Protein AF-0000000072052032 (afdb_homodimer)

Organism: Hevea brasiliensis (NCBI:txid3981)

Nearest PDB structures (foldseek):
  5mmm-assembly1_y  TM=6.872E-01  e=2.229E-07  Spinacia oleracea
  8fmw-assembly1_W  TM=7.802E-01  e=1.773E-05  Borreliella burgdorferi B31
  4gt8-assembly1_A  TM=5.359E-01  e=4.509E-02  Staphylococcus aureus subsp. aureus Mu50
  4bxi-assembly1_A-2  TM=2.962E-01  e=1.258E-02  Staphylococcus aureus subsp. aureus COL
  3gig-assembly1_B  TM=4.560E-01  e=1.521E-01  Bacillus subtilis

pLDDT: mean 81.93, std 18.29, range [22.58, 97.06]

Foldseek 3Di:
DAEAEEEDPDDDDPVRVVLLVVLCCVQPVVLPVVPPQKYKYWYWYDDDQKIKIKIFIDGPRHTQAIFMAMDRDPNVRSNVRSVLSSVLCVVCDNVLSVVSVVQVVDPAWDKDKDKDADPVCPPPDPVVPDPRIDIDIDTAGEDDPVNLVSSCNRHVHQKDWHQDNVPRDIKMWGDDVPDIDIDDCVPDDDPPVVPPPPPVPPPPPPPPPD/DAEAEEEDPDDDDPVRVVLLVVLCCVQPVVLPVVPPQKYKYWYWYDDDQKIKIKIFIDGPPHTQAIFMAMDRDNNVRSNVRSVLSSVLCVVCDNVLSVVSVVQVVDPAWDKDKDKDADPVCPPPPPVVPDPRIDIDIDTAGEDAPVNLVSSCNRHVHQKDWHQDNVPRDIKMWGDDVPDIDIDDCVPDDDPPPVPPPPPPPPPPPPPDPD

Structure (mmCIF, N/CA/C/O backbone):
data_AF-0000000072052032-model_v1
#
loop_
_entity.id
_entity.type
_entity.pdbx_description
1 polymer 'Sigma 54 modulation/S30EA ribosomal protein C-terminal domain-containing protein'
#
loop_
_atom_site.group_PDB
_atom_site.id
_atom_site.type_symbol
_atom_site.label_atom_id
_atom_site.label_alt_id
_atom_site.label_comp_id
_atom_site.label_asym_id
_atom_site.label_entity_id
_atom_site.label_seq_id
_atom_site.pdbx_PDB_ins_code
_atom_site.Cartn_x
_atom_site.Cartn_y
_atom_site.Cartn_z
_atom_site.occupancy
_atom_site.B_iso_or_equiv
_atom_site.auth_seq_id
_atom_site.auth_comp_id
_atom_site.auth_asym_id
_atom_site.auth_atom_id
_atom_site.pdbx_PDB_model_num
ATOM 1 N N . MET A 1 1 ? 10.938 25.547 15.289 1 67.69 1 MET A N 1
ATOM 2 C CA . MET A 1 1 ? 10.406 24.266 14.828 1 67.69 1 MET A CA 1
ATOM 3 C C . MET A 1 1 ? 11.094 23.109 15.531 1 67.69 1 MET A C 1
ATOM 5 O O . MET A 1 1 ? 12.312 23.109 15.703 1 67.69 1 MET A O 1
ATOM 9 N N . ASN A 1 2 ? 10.312 22.297 16.219 1 85.31 2 ASN A N 1
ATOM 10 C CA . ASN A 1 2 ? 10.891 21.172 16.922 1 85.31 2 ASN A CA 1
ATOM 11 C C . ASN A 1 2 ? 10.984 19.922 16.047 1 85.31 2 ASN A C 1
ATOM 13 O O . ASN A 1 2 ? 10.008 19.531 15.406 1 85.31 2 ASN A O 1
ATOM 17 N N . VAL A 1 3 ? 12.258 19.516 15.922 1 91.62 3 VAL A N 1
ATOM 18 C CA . VAL A 1 3 ? 12.516 18.344 15.102 1 91.62 3 VAL A CA 1
ATOM 19 C C . VAL A 1 3 ? 12.914 17.172 16 1 91.62 3 VAL A C 1
ATOM 21 O O . VAL A 1 3 ? 13.898 17.25 16.75 1 91.62 3 VAL A O 1
ATOM 24 N N . ILE A 1 4 ? 12.156 16.172 15.992 1 92.88 4 ILE A N 1
ATOM 25 C CA . ILE A 1 4 ? 12.461 14.961 16.75 1 92.88 4 ILE A CA 1
ATOM 26 C C . ILE A 1 4 ? 13.102 13.922 15.828 1 92.88 4 ILE A C 1
ATOM 28 O O . ILE A 1 4 ? 12.531 13.547 14.805 1 92.88 4 ILE A O 1
ATOM 32 N N . ILE A 1 5 ? 14.289 13.453 16.203 1 95.75 5 ILE A N 1
ATOM 33 C CA . ILE A 1 5 ? 15.023 12.523 15.352 1 95.75 5 ILE A CA 1
ATOM 34 C C . ILE A 1 5 ? 15.148 11.172 16.047 1 95.75 5 ILE A C 1
ATOM 36 O O . ILE A 1 5 ? 15.539 11.102 17.219 1 95.75 5 ILE A O 1
ATOM 40 N N . ALA A 1 6 ? 14.758 10.18 15.352 1 94.81 6 ALA A N 1
ATOM 41 C CA . ALA A 1 6 ? 14.922 8.812 15.836 1 94.81 6 ALA A CA 1
ATOM 42 C C . ALA A 1 6 ? 15.648 7.949 14.805 1 94.81 6 ALA A C 1
ATOM 44 O O . ALA A 1 6 ? 15.453 8.109 13.602 1 94.81 6 ALA A O 1
ATOM 45 N N . CYS A 1 7 ? 16.5 7.039 15.328 1 94.12 7 CYS A N 1
ATOM 46 C CA . CYS A 1 7 ? 17.266 6.156 14.461 1 94.12 7 CYS A CA 1
ATOM 47 C C . CYS A 1 7 ? 17.109 4.699 14.891 1 94.12 7 CYS A C 1
ATOM 49 O O . CYS A 1 7 ? 17.234 4.387 16.078 1 94.12 7 CYS A O 1
ATOM 51 N N . ARG A 1 8 ? 16.828 3.941 13.938 1 91.31 8 ARG A N 1
ATOM 52 C CA . ARG A 1 8 ? 16.688 2.514 14.203 1 91.31 8 ARG A CA 1
ATOM 53 C C . ARG A 1 8 ? 17.812 1.718 13.531 1 91.31 8 ARG A C 1
ATOM 55 O O . ARG A 1 8 ? 18.031 1.856 12.328 1 91.31 8 ARG A O 1
ATOM 62 N N . GLY A 1 9 ? 18.469 0.864 14.266 1 87.62 9 GLY A N 1
ATOM 63 C CA . GLY A 1 9 ? 19.469 -0.03 13.711 1 87.62 9 GLY A CA 1
ATOM 64 C C . GLY A 1 9 ? 20.875 0.562 13.719 1 87.62 9 GLY A C 1
ATOM 65 O O . GLY A 1 9 ? 21.844 -0.149 13.492 1 87.62 9 GLY A O 1
ATOM 66 N N . TYR A 1 10 ? 21.047 1.861 13.836 1 86.94 10 TYR A N 1
ATOM 67 C CA . TYR A 1 10 ? 22.359 2.508 13.93 1 86.94 10 TYR A CA 1
ATOM 68 C C . TYR A 1 10 ? 22.266 3.805 14.727 1 86.94 10 TYR A C 1
ATOM 70 O O . TYR A 1 10 ? 21.172 4.254 15.07 1 86.94 10 TYR A O 1
ATOM 78 N N . LYS A 1 11 ? 23.422 4.312 15.094 1 89.81 11 LYS A N 1
ATOM 79 C CA . LYS A 1 11 ? 23.453 5.578 15.82 1 89.81 11 LYS A CA 1
ATOM 80 C C . LYS A 1 11 ? 23.781 6.742 14.891 1 89.81 11 LYS A C 1
ATOM 82 O O . LYS A 1 11 ? 24.797 6.707 14.195 1 89.81 11 LYS A O 1
ATOM 87 N N . ALA A 1 12 ? 22.938 7.676 14.953 1 90.31 12 ALA A N 1
ATOM 88 C CA . ALA A 1 12 ? 23.188 8.859 14.133 1 90.31 12 ALA A CA 1
ATOM 89 C C . ALA A 1 12 ? 24.266 9.742 14.742 1 90.31 12 ALA A C 1
ATOM 91 O O . ALA A 1 12 ? 24.234 10.023 15.945 1 90.31 12 ALA A O 1
ATOM 92 N N . THR A 1 13 ? 25.172 10.172 13.977 1 92.31 13 THR A N 1
ATOM 93 C CA . THR A 1 13 ? 26.203 11.094 14.43 1 92.31 13 THR A CA 1
ATOM 94 C C . THR A 1 13 ? 25.641 12.508 14.562 1 92.31 13 THR A C 1
ATOM 96 O O . THR A 1 13 ? 24.547 12.797 14.094 1 92.31 13 THR A O 1
ATOM 99 N N . ALA A 1 14 ? 26.484 13.289 15.227 1 94.25 14 ALA A N 1
ATOM 100 C CA . ALA A 1 14 ? 26.094 14.688 15.375 1 94.25 14 ALA A CA 1
ATOM 101 C C . ALA A 1 14 ? 25.953 15.367 14.016 1 94.25 14 ALA A C 1
ATOM 103 O O . ALA A 1 14 ? 25.094 16.219 13.828 1 94.25 14 ALA A O 1
ATOM 104 N N . SER A 1 15 ? 26.828 14.945 13.172 1 94.69 15 SER A N 1
ATOM 105 C CA . SER A 1 15 ? 26.812 15.516 11.828 1 94.69 15 SER A CA 1
ATOM 106 C C . SER A 1 15 ? 25.516 15.164 11.094 1 94.69 15 SER A C 1
ATOM 108 O O . SER A 1 15 ? 24.922 16.016 10.438 1 94.69 15 SER A O 1
ATOM 110 N N . ILE A 1 16 ? 25.094 13.977 11.242 1 94.56 16 ILE A N 1
ATOM 111 C CA . ILE A 1 16 ? 23.875 13.516 10.594 1 94.56 16 ILE A CA 1
ATOM 112 C C . ILE A 1 16 ? 22.672 14.242 11.18 1 94.56 16 ILE A C 1
ATOM 114 O O . ILE A 1 16 ? 21.797 14.695 10.438 1 94.56 16 ILE A O 1
ATOM 118 N N . LYS A 1 17 ? 22.656 14.398 12.461 1 95.19 17 LYS A N 1
ATOM 119 C CA . LYS A 1 17 ? 21.547 15.07 13.133 1 95.19 17 LYS A CA 1
ATOM 120 C C . LYS A 1 17 ? 21.438 16.531 12.695 1 95.19 17 LYS A C 1
ATOM 122 O O . LYS A 1 17 ? 20.344 17.016 12.414 1 95.19 17 LYS A O 1
ATOM 127 N N . SER A 1 18 ? 22.562 17.109 12.609 1 96.06 18 SER A N 1
ATOM 128 C CA . SER A 1 18 ? 22.594 18.5 12.172 1 96.06 18 SER A CA 1
ATOM 129 C C . SER A 1 18 ? 22.109 18.625 10.727 1 96.06 18 SER A C 1
ATOM 131 O O . SER A 1 18 ? 21.391 19.562 10.398 1 96.06 18 SER A O 1
ATOM 133 N N . TYR A 1 19 ? 22.547 17.688 10.023 1 96.62 19 TYR A N 1
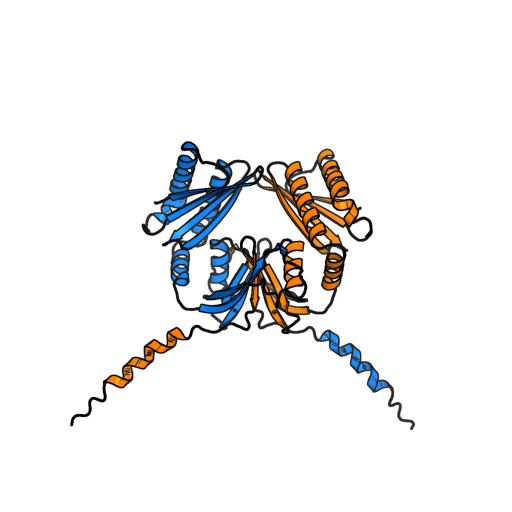ATOM 134 C CA . TYR A 1 19 ? 22.141 17.703 8.625 1 96.62 19 TYR A CA 1
ATOM 135 C C . TYR A 1 19 ? 20.625 17.578 8.5 1 96.62 19 TYR A C 1
ATOM 137 O O . TYR A 1 19 ? 20 18.312 7.738 1 96.62 19 TYR A O 1
ATOM 145 N N . VAL A 1 20 ? 20.047 16.672 9.195 1 96.25 20 VAL A N 1
ATOM 146 C CA . VAL A 1 20 ? 18.609 16.422 9.172 1 96.25 20 VAL A CA 1
ATOM 147 C C . VAL A 1 20 ? 17.859 17.672 9.617 1 96.25 20 VAL A C 1
ATOM 149 O O . VAL A 1 20 ? 16.906 18.109 8.961 1 96.25 20 VAL A O 1
ATOM 152 N N . GLU A 1 21 ? 18.297 18.25 10.648 1 94.81 21 GLU A N 1
ATOM 153 C CA . GLU A 1 21 ? 17.656 19.453 11.172 1 94.81 21 GLU A CA 1
ATOM 154 C C . GLU A 1 21 ? 17.688 20.578 10.148 1 94.81 21 GLU A C 1
ATOM 156 O O . GLU A 1 21 ? 16.688 21.25 9.922 1 94.81 21 GLU A O 1
ATOM 161 N N . ASN A 1 22 ? 18.828 20.719 9.547 1 95.12 22 ASN A N 1
ATOM 162 C CA . ASN A 1 22 ? 18.984 21.781 8.555 1 95.12 22 ASN A CA 1
ATOM 163 C C . ASN A 1 22 ? 18.094 21.547 7.336 1 95.12 22 ASN A C 1
ATOM 165 O O . ASN A 1 22 ? 17.516 22.484 6.793 1 95.12 22 ASN A O 1
ATOM 169 N N . SER A 1 23 ? 18.047 20.328 6.941 1 95.38 23 SER A N 1
ATOM 170 C CA . SER A 1 23 ? 17.203 19.984 5.793 1 95.38 23 SER A CA 1
ATOM 171 C C . SER A 1 23 ? 15.734 20.266 6.07 1 95.38 23 SER A C 1
ATOM 173 O O . SER A 1 23 ? 15.047 20.844 5.23 1 95.38 23 SER A O 1
ATOM 175 N N . ILE A 1 24 ? 15.328 19.922 7.219 1 93.62 24 ILE A N 1
ATOM 176 C CA . ILE A 1 24 ? 13.938 20.125 7.613 1 93.62 24 ILE A CA 1
ATOM 177 C C . ILE A 1 24 ? 13.625 21.609 7.684 1 93.62 24 ILE A C 1
ATOM 179 O O . ILE A 1 24 ? 12.633 22.078 7.109 1 93.62 24 ILE A O 1
ATOM 183 N N . VAL A 1 25 ? 14.461 22.375 8.297 1 90.62 25 VAL A N 1
ATOM 184 C CA . VAL A 1 25 ? 14.234 23.812 8.508 1 90.62 25 VAL A CA 1
ATOM 185 C C . VAL A 1 25 ? 14.25 24.531 7.164 1 90.62 25 VAL A C 1
ATOM 187 O O . VAL A 1 25 ? 13.391 25.375 6.898 1 90.62 25 VAL A O 1
ATOM 190 N N . SER A 1 26 ? 15.117 24.141 6.324 1 92.81 26 SER A N 1
ATOM 191 C CA . SER A 1 26 ? 15.305 24.828 5.055 1 92.81 26 SER A CA 1
ATOM 192 C C . SER A 1 26 ? 14.141 24.562 4.105 1 92.81 26 SER A C 1
ATOM 194 O O . SER A 1 26 ? 13.727 25.453 3.359 1 92.81 26 SER A O 1
ATOM 196 N N . HIS A 1 27 ? 13.586 23.391 4.234 1 91.88 27 HIS A N 1
ATOM 197 C CA . HIS A 1 27 ? 12.625 23.031 3.203 1 91.88 27 HIS A CA 1
ATOM 198 C C . HIS A 1 27 ? 11.203 23.047 3.752 1 91.88 27 HIS A C 1
ATOM 200 O O . HIS A 1 27 ? 10.242 23.266 3.006 1 91.88 27 HIS A O 1
ATOM 206 N N . LEU A 1 28 ? 11.055 22.812 5.027 1 90.38 28 LEU A N 1
ATOM 207 C CA . LEU A 1 28 ? 9.711 22.641 5.57 1 90.38 28 LEU A CA 1
ATOM 208 C C . LEU A 1 28 ? 9.391 23.734 6.578 1 90.38 28 LEU A C 1
ATOM 210 O O . LEU A 1 28 ? 8.25 23.859 7.02 1 90.38 28 LEU A O 1
ATOM 214 N N . GLY A 1 29 ? 10.344 24.516 6.945 1 85.12 29 GLY A N 1
ATOM 215 C CA . GLY A 1 29 ? 10.188 25.531 7.973 1 85.12 29 GLY A CA 1
ATOM 216 C C . GLY A 1 29 ? 9.016 26.469 7.715 1 85.12 29 GLY A C 1
ATOM 217 O O . GLY A 1 29 ? 8.266 26.797 8.633 1 85.12 29 GLY A O 1
ATOM 218 N N . LYS A 1 30 ? 8.828 26.828 6.547 1 82.94 30 LYS A N 1
ATOM 219 C CA . LYS A 1 30 ? 7.801 27.812 6.191 1 82.94 30 LYS A CA 1
ATOM 220 C C . LYS A 1 30 ? 6.402 27.25 6.438 1 82.94 30 LYS A C 1
ATOM 222 O O . LYS A 1 30 ? 5.469 28.016 6.707 1 82.94 30 LYS A O 1
ATOM 227 N N . TYR A 1 31 ? 6.285 25.969 6.34 1 80.38 31 TYR A N 1
ATOM 228 C CA . TYR A 1 31 ? 4.98 25.328 6.523 1 80.38 31 TYR A CA 1
ATOM 229 C C . TYR A 1 31 ? 4.695 25.094 8 1 80.38 31 TYR A C 1
ATOM 231 O O . TYR A 1 31 ? 3.541 24.906 8.398 1 80.38 31 TYR A O 1
ATOM 239 N N . LEU A 1 32 ? 5.633 25.156 8.781 1 76.44 32 LEU A N 1
ATOM 240 C CA . LEU A 1 32 ? 5.516 24.781 10.18 1 76.44 32 LEU A CA 1
ATOM 241 C C . LEU A 1 32 ? 5.641 26.016 11.086 1 76.44 32 LEU A C 1
ATOM 243 O O . LEU A 1 32 ? 5.414 25.922 12.297 1 76.44 32 LEU A O 1
ATOM 247 N N . GLN A 1 33 ? 6.004 27.109 10.648 1 73.19 33 GLN A N 1
ATOM 248 C CA . GLN A 1 33 ? 6.332 28.312 11.422 1 73.19 33 GLN A CA 1
ATOM 249 C C . GLN A 1 33 ? 5.125 28.797 12.219 1 73.19 33 GLN A C 1
ATOM 251 O O . GLN A 1 33 ? 5.27 29.281 13.344 1 73.19 33 GLN A O 1
ATOM 256 N N . ASP A 1 34 ? 4 28.641 11.758 1 70.19 34 ASP A N 1
ATOM 257 C CA . ASP A 1 34 ? 2.84 29.281 12.367 1 70.19 34 ASP A CA 1
ATOM 258 C C . ASP A 1 34 ? 2.158 28.359 13.375 1 70.19 34 ASP A C 1
ATOM 260 O O . ASP A 1 34 ? 1.111 28.703 13.93 1 70.19 34 ASP A O 1
ATOM 264 N N . SER A 1 35 ? 2.82 27.25 13.695 1 72.81 35 SER A N 1
ATOM 265 C CA . SER A 1 35 ? 2.127 26.312 14.57 1 72.81 35 SER A CA 1
ATOM 266 C C . SER A 1 35 ? 3.092 25.656 15.555 1 72.81 35 SER A C 1
ATOM 268 O O . SER A 1 35 ? 3.619 24.578 15.289 1 72.81 35 SER A O 1
ATOM 270 N N . PRO A 1 36 ? 3.236 26.344 16.734 1 73.38 36 PRO A N 1
ATOM 271 C CA . PRO A 1 36 ? 4.188 25.812 17.703 1 73.38 36 PRO A CA 1
ATOM 272 C C . PRO A 1 36 ? 3.824 24.406 18.172 1 73.38 36 PRO A C 1
ATOM 274 O O . PRO A 1 36 ? 4.68 23.688 18.703 1 73.38 36 PRO A O 1
ATOM 277 N N . GLU A 1 37 ? 2.633 24.062 17.984 1 80.06 37 GLU A N 1
ATOM 278 C CA . GLU A 1 37 ? 2.172 22.766 18.453 1 80.06 37 GLU A CA 1
ATOM 279 C C . GLU A 1 37 ? 2.547 21.656 17.484 1 80.06 37 GLU A C 1
ATOM 281 O O . GLU A 1 37 ? 2.482 20.469 17.812 1 80.06 37 GLU A O 1
ATOM 286 N N . ILE A 1 38 ? 3.031 22.078 16.359 1 83.62 38 ILE A N 1
ATOM 287 C CA . ILE A 1 38 ? 3.34 21.094 15.32 1 83.62 38 ILE A CA 1
ATOM 288 C C . ILE A 1 38 ? 4.828 20.75 15.359 1 83.62 38 ILE A C 1
ATOM 290 O O . ILE A 1 38 ? 5.672 21.641 15.508 1 83.62 38 ILE A O 1
ATOM 294 N N . ASN A 1 39 ? 5.105 19.469 15.328 1 88.94 39 ASN A N 1
ATOM 295 C CA . ASN A 1 39 ? 6.473 18.953 15.32 1 88.94 39 ASN A CA 1
ATOM 296 C C . ASN A 1 39 ? 6.77 18.156 14.055 1 88.94 39 ASN A C 1
ATOM 298 O O . ASN A 1 39 ? 5.852 17.641 13.422 1 88.94 39 ASN A O 1
ATOM 302 N N . ALA A 1 40 ? 8.008 18.234 13.719 1 92.5 40 ALA A N 1
ATOM 303 C CA . ALA A 1 40 ? 8.484 17.328 12.664 1 92.5 40 ALA A CA 1
ATOM 304 C C . ALA A 1 40 ? 9.242 16.141 13.25 1 92.5 40 ALA A C 1
ATOM 306 O O . ALA A 1 40 ? 10.078 16.312 14.141 1 92.5 40 ALA A O 1
ATOM 307 N N . ARG A 1 41 ? 8.875 15.008 12.82 1 94.62 41 ARG A N 1
ATOM 308 C CA . ARG A 1 41 ? 9.555 13.797 13.273 1 94.62 41 ARG A CA 1
ATOM 309 C C . ARG A 1 41 ? 10.242 13.086 12.109 1 94.62 41 ARG A C 1
ATOM 311 O O . ARG A 1 41 ? 9.648 12.891 11.055 1 94.62 41 ARG A O 1
ATOM 318 N N . VAL A 1 42 ? 11.508 12.75 12.375 1 96.69 42 VAL A N 1
ATOM 319 C CA . VAL A 1 42 ? 12.281 12.031 11.359 1 96.69 42 VAL A CA 1
ATOM 320 C C . VAL A 1 42 ? 12.781 10.711 11.93 1 96.69 42 VAL A C 1
ATOM 322 O O . VAL A 1 42 ? 13.508 10.695 12.93 1 96.69 42 VAL A O 1
ATOM 325 N N . VAL A 1 43 ? 12.367 9.648 11.305 1 96.5 43 VAL A N 1
ATOM 326 C CA . VAL A 1 43 ? 12.836 8.32 11.688 1 96.5 43 VAL A CA 1
ATOM 327 C C . VAL A 1 43 ? 13.727 7.75 10.586 1 96.5 43 VAL A C 1
ATOM 329 O O . VAL A 1 43 ? 13.305 7.633 9.438 1 96.5 43 VAL A O 1
ATOM 332 N N . MET A 1 44 ? 14.891 7.441 10.969 1 97.06 44 MET A N 1
ATOM 333 C CA . MET A 1 44 ? 15.844 6.855 10.031 1 97.06 44 MET A CA 1
ATOM 334 C C . MET A 1 44 ? 16.125 5.398 10.375 1 97.06 44 MET A C 1
ATOM 336 O O . MET A 1 44 ? 16.188 5.035 11.547 1 97.06 44 MET A O 1
ATOM 340 N N . ALA A 1 45 ? 16.234 4.633 9.312 1 94.94 45 ALA A N 1
ATOM 341 C CA . ALA A 1 45 ? 16.516 3.213 9.508 1 94.94 45 ALA A CA 1
ATOM 342 C C . ALA A 1 45 ? 17.453 2.688 8.422 1 94.94 45 ALA A C 1
ATOM 344 O O . ALA A 1 45 ? 17.547 3.268 7.34 1 94.94 45 ALA A O 1
ATOM 345 N N . LYS A 1 46 ? 18.141 1.645 8.852 1 89.12 46 LYS A N 1
ATOM 346 C CA . LYS A 1 46 ? 19 0.939 7.902 1 89.12 46 LYS A CA 1
ATOM 347 C C . LYS A 1 46 ? 18.484 -0.474 7.641 1 89.12 46 LYS A C 1
ATOM 349 O O . LYS A 1 46 ? 18.156 -1.199 8.578 1 89.12 46 LYS A O 1
ATOM 354 N N . ASP A 1 47 ? 18.234 -0.715 6.348 1 80.19 47 ASP A N 1
ATOM 355 C CA . ASP A 1 47 ? 17.875 -2.061 5.922 1 80.19 47 ASP A CA 1
ATOM 356 C C . ASP A 1 47 ? 18.891 -2.617 4.922 1 80.19 47 ASP A C 1
ATOM 358 O O . ASP A 1 47 ? 18.844 -2.279 3.738 1 80.19 47 ASP A O 1
ATOM 362 N N . ALA A 1 48 ? 19.641 -3.592 5.418 1 79.06 48 ALA A N 1
ATOM 363 C CA . ALA A 1 48 ? 20.703 -4.176 4.605 1 79.06 48 ALA A CA 1
ATOM 364 C C . ALA A 1 48 ? 21.609 -3.094 4.039 1 79.06 48 ALA A C 1
ATOM 366 O O . ALA A 1 48 ? 22.391 -2.479 4.777 1 79.06 48 ALA A O 1
ATOM 367 N N . HIS A 1 49 ? 21.406 -2.766 2.787 1 80.25 49 HIS A N 1
ATOM 368 C CA . HIS A 1 49 ? 22.312 -1.826 2.148 1 80.25 49 HIS A CA 1
ATOM 369 C C . HIS A 1 49 ? 21.609 -0.516 1.812 1 80.25 49 HIS A C 1
ATOM 371 O O . HIS A 1 49 ? 22.156 0.326 1.101 1 80.25 49 HIS A O 1
ATOM 377 N N . MET A 1 50 ? 20.516 -0.386 2.412 1 86.56 50 MET A N 1
ATOM 378 C CA . MET A 1 50 ? 19.734 0.811 2.105 1 86.56 50 MET A CA 1
ATOM 379 C C . MET A 1 50 ? 19.375 1.568 3.379 1 86.56 50 MET A C 1
ATOM 381 O O . MET A 1 50 ? 19.297 0.974 4.453 1 86.56 50 MET A O 1
ATOM 385 N N . PHE A 1 51 ? 19.266 2.855 3.178 1 91.44 51 PHE A N 1
ATOM 386 C CA . PHE A 1 51 ? 18.781 3.703 4.262 1 91.44 51 PHE A CA 1
ATOM 387 C C . PHE A 1 51 ? 17.375 4.215 3.969 1 91.44 51 PHE A C 1
ATOM 389 O O . PHE A 1 51 ? 17.062 4.551 2.826 1 91.44 51 PHE A O 1
ATOM 396 N N . THR A 1 52 ? 16.609 4.223 5.008 1 93.69 52 THR A N 1
ATOM 397 C CA . THR A 1 52 ? 15.258 4.758 4.871 1 93.69 52 THR A CA 1
ATOM 398 C C . THR A 1 52 ? 15.047 5.941 5.812 1 93.69 52 THR A C 1
ATOM 400 O O . THR A 1 52 ? 15.469 5.902 6.969 1 93.69 52 THR A O 1
ATOM 403 N N . ALA A 1 53 ? 14.414 6.953 5.254 1 96.5 53 ALA A N 1
ATOM 404 C CA . ALA A 1 53 ? 14.023 8.109 6.062 1 96.5 53 ALA A CA 1
ATOM 405 C C . ALA A 1 53 ? 12.516 8.336 6 1 96.5 53 ALA A C 1
ATOM 407 O O . ALA A 1 53 ? 11.938 8.406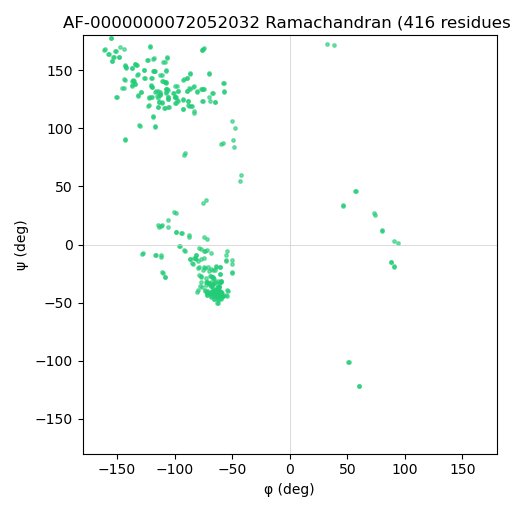 4.914 1 96.5 53 ALA A O 1
ATOM 408 N N . CYS A 1 54 ? 11.914 8.414 7.141 1 96.81 54 CYS A N 1
ATOM 409 C CA . CYS A 1 54 ? 10.492 8.719 7.262 1 96.81 54 CYS A CA 1
ATOM 410 C C . CYS A 1 54 ? 10.281 10.062 7.957 1 96.81 54 CYS A C 1
ATOM 412 O O . CYS A 1 54 ? 10.672 10.227 9.117 1 96.81 54 CYS A O 1
ATOM 414 N N . VAL A 1 55 ? 9.672 10.961 7.238 1 96.88 55 VAL A N 1
ATOM 415 C CA . VAL A 1 55 ? 9.375 12.281 7.773 1 96.88 55 VAL A CA 1
ATOM 416 C C . VAL A 1 55 ? 7.875 12.406 8.047 1 96.88 55 VAL A C 1
ATOM 418 O O . VAL A 1 55 ? 7.055 12.078 7.191 1 96.88 55 VAL A O 1
ATOM 421 N N . SER A 1 56 ? 7.578 12.859 9.25 1 95.56 56 SER A N 1
ATOM 422 C CA . SER A 1 56 ? 6.176 13.031 9.617 1 95.56 56 SER A CA 1
ATOM 423 C C . SER A 1 56 ? 5.953 14.367 10.32 1 95.56 56 SER A C 1
ATOM 425 O O . SER A 1 56 ? 6.82 14.844 11.062 1 95.56 56 SER A O 1
ATOM 427 N N . ILE A 1 57 ? 4.891 14.938 10 1 92.06 57 ILE A N 1
ATOM 428 C CA . ILE A 1 57 ? 4.434 16.109 10.734 1 92.06 57 ILE A CA 1
ATOM 429 C C . ILE A 1 57 ? 3.365 15.703 11.75 1 92.06 57 ILE A C 1
ATOM 431 O O . ILE A 1 57 ? 2.379 15.055 11.391 1 92.06 57 ILE A O 1
ATOM 435 N N . CYS A 1 58 ? 3.604 16.094 12.969 1 89.19 58 CYS A N 1
ATOM 436 C CA . CYS A 1 58 ? 2.756 15.586 14.039 1 89.19 58 CYS A CA 1
ATOM 437 C C . CYS A 1 58 ? 2.287 16.719 14.945 1 89.19 58 CYS A C 1
ATOM 439 O O . CYS A 1 58 ? 2.994 17.719 15.117 1 89.19 58 CYS A O 1
ATOM 441 N N . GLU A 1 59 ? 1.01 16.469 15.414 1 83.19 59 GLU A N 1
ATOM 442 C CA . GLU A 1 59 ? 0.477 17.25 16.531 1 83.19 59 GLU A CA 1
ATOM 443 C C . GLU A 1 59 ? 0.132 16.344 17.719 1 83.19 59 GLU A C 1
ATOM 445 O O . GLU A 1 59 ? -0.618 15.375 17.562 1 83.19 59 GLU A O 1
ATOM 450 N N . ASP A 1 60 ? 0.586 16.562 18.953 1 77.5 60 ASP A N 1
ATOM 451 C CA . ASP A 1 60 ? 0.35 15.758 20.156 1 77.5 60 ASP A CA 1
ATOM 452 C C . ASP A 1 60 ? 0.559 14.273 19.859 1 77.5 60 ASP A C 1
ATOM 454 O O . ASP A 1 60 ? -0.28 13.445 20.219 1 77.5 60 ASP A O 1
ATOM 458 N N . HIS A 1 61 ? 1.368 13.852 19.062 1 77.19 61 HIS A N 1
ATOM 459 C CA . HIS A 1 61 ? 1.767 12.477 18.766 1 77.19 61 HIS A CA 1
ATOM 460 C C . HIS A 1 61 ? 0.955 11.914 17.594 1 77.19 61 HIS A C 1
ATOM 462 O O . HIS A 1 61 ? 1.1 10.742 17.25 1 77.19 61 HIS A O 1
ATOM 468 N N . HIS A 1 62 ? 0.119 12.75 17.094 1 82.62 62 HIS A N 1
ATOM 469 C CA . HIS A 1 62 ? -0.675 12.312 15.953 1 82.62 62 HIS A CA 1
ATOM 470 C C . HIS A 1 62 ? -0.073 12.812 14.641 1 82.62 62 HIS A C 1
ATOM 472 O O . HIS A 1 62 ? 0.012 14.023 14.414 1 82.62 62 HIS A O 1
ATOM 478 N N . GLU A 1 63 ? 0.228 11.844 13.812 1 88.38 63 GLU A N 1
ATOM 479 C CA . GLU A 1 63 ? 0.79 12.195 12.516 1 88.38 63 GLU A CA 1
ATOM 480 C C . GLU A 1 63 ? -0.31 12.461 11.492 1 88.38 63 GLU A C 1
ATOM 482 O O . GLU A 1 63 ? -1.29 11.711 11.414 1 88.38 63 GLU A O 1
ATOM 487 N N . PHE A 1 64 ? -0.133 13.586 10.727 1 88.12 64 PHE A N 1
ATOM 488 C CA . PHE A 1 64 ? -1.178 13.844 9.742 1 88.12 64 PHE A CA 1
ATOM 489 C C . PHE A 1 64 ? -0.577 14.062 8.359 1 88.12 64 PHE A C 1
ATOM 491 O O . PHE A 1 64 ? -1.304 14.156 7.367 1 88.12 64 PHE A O 1
ATOM 498 N N . VAL A 1 65 ? 0.692 14.148 8.273 1 92.69 65 VAL A N 1
ATOM 499 C CA . VAL A 1 65 ? 1.406 14.07 7.004 1 92.69 65 VAL A CA 1
ATOM 500 C C . VAL A 1 65 ? 2.639 13.188 7.156 1 92.69 65 VAL A C 1
ATOM 502 O O . VAL A 1 65 ? 3.357 13.273 8.156 1 92.69 65 VAL A O 1
ATOM 505 N N . LYS A 1 66 ? 2.828 12.367 6.156 1 95.25 66 LYS A N 1
ATOM 506 C CA . LYS A 1 66 ? 3.949 11.438 6.23 1 95.25 66 LYS A CA 1
ATOM 507 C C . LYS A 1 66 ? 4.578 11.227 4.855 1 95.25 66 LYS A C 1
ATOM 509 O O . LYS A 1 66 ? 3.877 11.195 3.844 1 95.25 66 LYS A O 1
ATOM 514 N N . ALA A 1 67 ? 5.855 11.109 4.809 1 96.38 67 ALA A N 1
ATOM 515 C CA . ALA A 1 67 ? 6.617 10.805 3.6 1 96.38 67 ALA A CA 1
ATOM 516 C C . ALA A 1 67 ? 7.832 9.938 3.92 1 96.38 67 ALA A C 1
ATOM 518 O O . ALA A 1 67 ? 8.578 10.227 4.863 1 96.38 67 ALA A O 1
ATOM 519 N N . SER A 1 68 ? 8.023 8.938 3.115 1 95.25 68 SER A N 1
ATOM 520 C CA . SER A 1 68 ? 9.148 8.031 3.326 1 95.25 68 SER A CA 1
ATOM 521 C C . SER A 1 68 ? 9.875 7.738 2.02 1 95.25 68 SER A C 1
ATOM 523 O O . SER A 1 68 ? 9.242 7.551 0.978 1 95.25 68 SER A O 1
ATOM 525 N N . LYS A 1 69 ? 11.188 7.73 2.115 1 92.44 69 LYS A N 1
ATOM 526 C CA . LYS A 1 69 ? 12.016 7.391 0.964 1 92.44 69 LYS A CA 1
ATOM 527 C C . LYS A 1 69 ? 13.234 6.574 1.387 1 92.44 69 LYS A C 1
ATOM 529 O O . LYS A 1 69 ? 13.688 6.672 2.529 1 92.44 69 LYS A O 1
ATOM 534 N N . SER A 1 70 ? 13.695 5.781 0.478 1 90.44 70 SER A N 1
ATOM 535 C CA . SER A 1 70 ? 14.914 5.012 0.691 1 90.44 70 SER A CA 1
ATOM 536 C C . SER A 1 70 ? 15.992 5.391 -0.317 1 90.44 70 SER A C 1
ATOM 538 O O . SER A 1 70 ? 15.68 5.785 -1.444 1 90.44 70 SER A O 1
ATOM 540 N N . ALA A 1 71 ? 17.25 5.266 0.174 1 90.69 71 ALA A N 1
ATOM 541 C CA . ALA A 1 71 ? 18.391 5.562 -0.678 1 90.69 71 ALA A CA 1
ATOM 542 C C . ALA A 1 71 ? 19.641 4.82 -0.201 1 90.69 71 ALA A C 1
ATOM 544 O O . ALA A 1 71 ? 19.594 4.074 0.78 1 90.69 71 ALA A O 1
ATOM 545 N N . ASP A 1 72 ? 20.688 5.035 -0.993 1 88.31 72 ASP A N 1
ATOM 546 C CA . ASP A 1 72 ? 21.922 4.328 -0.69 1 88.31 72 ASP A CA 1
ATOM 547 C C . ASP A 1 72 ? 22.719 5.051 0.398 1 88.31 72 ASP A C 1
ATOM 549 O O . ASP A 1 72 ? 23.656 4.484 0.968 1 88.31 72 ASP A O 1
ATOM 553 N N . THR A 1 73 ? 22.312 6.277 0.704 1 90.44 73 THR A N 1
ATOM 554 C CA . THR A 1 73 ? 22.922 7.008 1.816 1 90.44 73 THR A CA 1
ATOM 555 C C . THR A 1 73 ? 21.844 7.668 2.672 1 90.44 73 THR A C 1
ATOM 557 O O . THR A 1 73 ? 20.75 7.965 2.182 1 90.44 73 THR A O 1
ATOM 560 N N . VAL A 1 74 ? 22.203 7.875 3.855 1 92.69 74 VAL A N 1
ATOM 561 C CA . VAL A 1 74 ? 21.266 8.492 4.777 1 92.69 74 VAL A CA 1
ATOM 562 C C . VAL A 1 74 ? 20.953 9.914 4.324 1 92.69 74 VAL A C 1
ATOM 564 O O . VAL A 1 74 ? 19.797 10.352 4.402 1 92.69 74 VAL A O 1
ATOM 567 N N . TYR A 1 75 ? 21.891 10.594 3.732 1 94.25 75 TYR A N 1
ATOM 568 C CA . TYR A 1 75 ? 21.719 11.969 3.289 1 94.25 75 TYR A CA 1
ATOM 569 C C . TYR A 1 75 ? 20.734 12.055 2.131 1 94.25 75 TYR A C 1
ATOM 571 O O . TYR A 1 75 ? 19.828 12.898 2.133 1 94.25 75 TYR A O 1
ATOM 579 N N . ARG A 1 76 ? 20.922 11.148 1.341 1 93.31 76 ARG A N 1
ATOM 580 C CA . ARG A 1 76 ? 20.047 11.125 0.181 1 93.31 76 ARG A CA 1
ATOM 581 C C . ARG A 1 76 ? 18.625 10.711 0.578 1 93.31 76 ARG A C 1
ATOM 583 O O . ARG A 1 76 ? 17.656 11.266 0.067 1 93.31 76 ARG A O 1
ATOM 590 N N . ALA A 1 77 ? 18.531 9.766 1.442 1 94.56 77 ALA A N 1
ATOM 591 C CA . ALA A 1 77 ? 17.219 9.32 1.916 1 94.56 77 ALA A CA 1
ATOM 592 C C . ALA A 1 77 ? 16.453 10.477 2.57 1 94.56 77 ALA A C 1
ATOM 594 O O . ALA A 1 77 ? 15.266 10.672 2.305 1 94.56 77 ALA A O 1
ATOM 595 N N . VAL A 1 78 ? 17.172 11.219 3.32 1 96.12 78 VAL A N 1
ATOM 596 C CA . VAL A 1 78 ? 16.562 12.344 4.023 1 96.12 78 VAL A CA 1
ATOM 597 C C . VAL A 1 78 ? 16.141 13.414 3.02 1 96.12 78 VAL A C 1
ATOM 599 O O . VAL A 1 78 ? 15 13.891 3.057 1 96.12 78 VAL A O 1
ATOM 602 N N . ASP A 1 79 ? 16.984 13.703 2.104 1 95.5 79 ASP A N 1
ATOM 603 C CA . ASP A 1 79 ? 16.688 14.734 1.113 1 95.5 79 ASP A CA 1
ATOM 604 C C . ASP A 1 79 ? 15.469 14.344 0.271 1 95.5 79 ASP A C 1
ATOM 606 O O . ASP A 1 79 ? 14.602 15.18 0.012 1 95.5 79 ASP A O 1
ATOM 610 N N . ASP A 1 80 ? 15.492 13.156 -0.09 1 94.62 80 ASP A N 1
ATOM 611 C CA . ASP A 1 80 ? 14.383 12.672 -0.913 1 94.62 80 ASP A CA 1
ATOM 612 C C . ASP A 1 80 ? 13.07 12.703 -0.138 1 94.62 80 ASP A C 1
ATOM 614 O O . ASP A 1 80 ? 12.031 13.086 -0.683 1 94.62 80 ASP A O 1
ATOM 618 N N . ALA A 1 81 ? 13.102 12.273 1.063 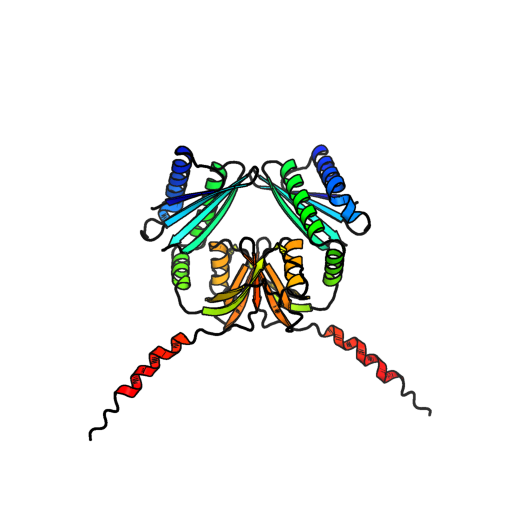1 96.44 81 ALA A N 1
ATOM 619 C CA . ALA A 1 81 ? 11.906 12.273 1.899 1 96.44 81 ALA A CA 1
ATOM 620 C C . ALA A 1 81 ? 11.406 13.688 2.158 1 96.44 81 ALA A C 1
ATOM 622 O O . ALA A 1 81 ? 10.211 13.961 2.084 1 96.44 81 ALA A O 1
ATOM 623 N N . VAL A 1 82 ? 12.336 14.555 2.414 1 96.25 82 VAL A N 1
ATOM 624 C CA . VAL A 1 82 ? 12 15.945 2.689 1 96.25 82 VAL A CA 1
ATOM 625 C C . VAL A 1 82 ? 11.422 16.594 1.438 1 96.25 82 VAL A C 1
ATOM 627 O O . VAL A 1 82 ? 10.438 17.328 1.517 1 96.25 82 VAL A O 1
ATOM 630 N N . ALA A 1 83 ? 11.977 16.297 0.335 1 95.19 83 ALA A N 1
ATOM 631 C CA . ALA A 1 83 ? 11.461 16.812 -0.927 1 95.19 83 ALA A CA 1
ATOM 632 C C . ALA A 1 83 ? 10.039 16.328 -1.185 1 95.19 83 ALA A C 1
ATOM 634 O O . ALA A 1 83 ? 9.18 17.094 -1.634 1 95.19 83 ALA A O 1
ATOM 635 N N . HIS A 1 84 ? 9.844 15.109 -0.917 1 94.5 84 HIS A N 1
ATOM 636 C CA . HIS A 1 84 ? 8.516 14.539 -1.084 1 94.5 84 HIS A CA 1
ATOM 637 C C . HIS A 1 84 ? 7.508 15.195 -0.143 1 94.5 84 HIS A C 1
ATOM 639 O O . HIS A 1 84 ? 6.395 15.523 -0.554 1 94.5 84 HIS A O 1
ATOM 645 N N . MET A 1 85 ? 7.883 15.375 1.028 1 95.38 85 MET A N 1
ATOM 646 C CA . MET A 1 85 ? 7.051 16.047 2.018 1 95.38 85 MET A CA 1
ATOM 647 C C . MET A 1 85 ? 6.699 17.469 1.557 1 95.38 85 MET A C 1
ATOM 649 O O . MET A 1 85 ? 5.543 17.875 1.635 1 95.38 85 MET A O 1
ATOM 653 N N . ALA A 1 86 ? 7.672 18.125 1.061 1 93.38 86 ALA A N 1
ATOM 654 C CA . ALA A 1 86 ? 7.457 19.484 0.574 1 93.38 86 ALA A CA 1
ATOM 655 C C . ALA A 1 86 ? 6.461 19.5 -0.581 1 93.38 86 ALA A C 1
ATOM 657 O O . ALA A 1 86 ? 5.602 20.391 -0.654 1 93.38 86 ALA A O 1
ATOM 658 N N . SER A 1 87 ? 6.57 18.578 -1.4 1 92.69 87 SER A N 1
ATOM 659 C CA . SER A 1 87 ? 5.656 18.469 -2.533 1 92.69 87 SER A CA 1
ATOM 660 C C . SER A 1 87 ? 4.219 18.266 -2.064 1 92.69 87 SER A C 1
ATOM 662 O O . SER A 1 87 ? 3.291 18.875 -2.605 1 92.69 87 SER A O 1
ATOM 664 N N . LYS A 1 88 ? 4.047 17.453 -1.059 1 91.38 88 LYS A N 1
ATOM 665 C CA . LYS A 1 88 ? 2.727 17.219 -0.484 1 91.38 88 LYS A CA 1
ATOM 666 C C . LYS A 1 88 ? 2.141 18.5 0.102 1 91.38 88 LYS A C 1
ATOM 668 O O . LYS A 1 88 ? 0.969 18.812 -0.121 1 91.38 88 LYS A O 1
ATOM 673 N N . LEU A 1 89 ? 2.939 19.141 0.767 1 90.38 89 LEU A N 1
ATOM 674 C CA . LEU A 1 89 ? 2.494 20.359 1.438 1 90.38 89 LEU A CA 1
ATOM 675 C C . LEU A 1 89 ? 2.139 21.438 0.424 1 90.38 89 LEU A C 1
ATOM 677 O O . LEU A 1 89 ? 1.199 22.203 0.635 1 90.38 89 LEU A O 1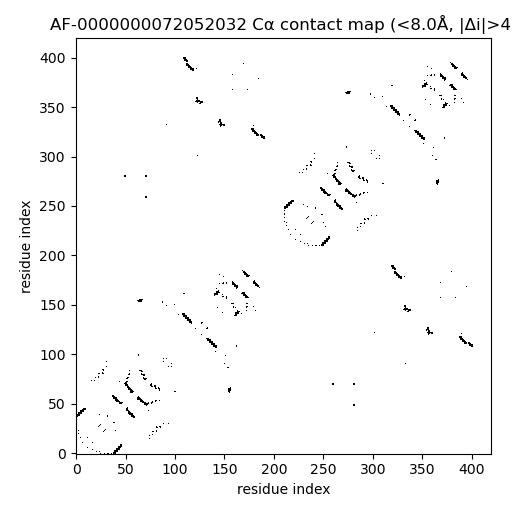
ATOM 681 N N . ARG A 1 90 ? 2.859 21.422 -0.633 1 89.44 90 ARG A N 1
ATOM 682 C CA . ARG A 1 90 ? 2.572 22.391 -1.688 1 89.44 90 ARG A CA 1
ATOM 683 C C . ARG A 1 90 ? 1.279 22.047 -2.416 1 89.44 90 ARG A C 1
ATOM 685 O O . ARG A 1 90 ? 0.474 22.922 -2.723 1 89.44 90 ARG A O 1
ATOM 692 N N . LYS A 1 91 ? 1.161 20.797 -2.643 1 88.75 91 LYS A N 1
ATOM 693 C CA . LYS A 1 91 ? 0.007 20.328 -3.396 1 88.75 91 LYS A CA 1
ATOM 694 C C . LYS A 1 91 ? -1.296 20.641 -2.666 1 88.75 91 LYS A C 1
ATOM 696 O O . LYS A 1 91 ? -2.277 21.047 -3.283 1 88.75 91 LYS A O 1
ATOM 701 N N . TYR A 1 92 ? -1.437 20.453 -1.365 1 88.56 92 TYR A N 1
ATOM 702 C CA . TYR A 1 92 ? -2.697 20.547 -0.637 1 88.56 92 TYR A CA 1
ATOM 703 C C . TYR A 1 92 ? -2.758 21.828 0.186 1 88.56 92 TYR A C 1
ATOM 705 O O . TYR A 1 92 ? -3.791 22.141 0.782 1 88.56 92 TYR A O 1
ATOM 713 N N . LYS A 1 93 ? -2.027 22.641 -0.038 1 78.19 93 LYS A N 1
ATOM 714 C CA . LYS A 1 93 ? -1.977 23.969 0.591 1 78.19 93 LYS A CA 1
ATOM 715 C C . LYS A 1 93 ? -2.289 23.875 2.082 1 78.19 93 LYS A C 1
ATOM 717 O O . LYS A 1 93 ? -2.869 22.891 2.541 1 78.19 93 LYS A O 1
ATOM 722 N N . LYS A 1 94 ? -2.131 24.875 2.721 1 74.56 94 LYS A N 1
ATOM 723 C CA . LYS A 1 94 ? -2.252 24.953 4.176 1 74.56 94 LYS A CA 1
ATOM 724 C C . LYS A 1 94 ? -3.697 24.75 4.617 1 74.56 94 LYS A C 1
ATOM 726 O O . LYS A 1 94 ? -3.959 24.047 5.594 1 74.56 94 LYS A O 1
ATOM 731 N N . GLU A 1 95 ? -4.547 25.219 3.867 1 72.62 95 GLU A N 1
ATOM 732 C CA . GLU A 1 95 ? -5.953 25.188 4.266 1 72.62 95 GLU A CA 1
ATOM 733 C C . GLU A 1 95 ? -6.488 23.766 4.285 1 72.62 95 GLU A C 1
ATOM 735 O O . GLU A 1 95 ? -7.152 23.359 5.238 1 72.62 95 GLU A O 1
ATOM 740 N N . LYS A 1 96 ? -6.148 23.031 3.316 1 76.81 96 LYS A N 1
ATOM 741 C CA . LYS A 1 96 ? -6.625 21.641 3.234 1 76.81 96 LYS A CA 1
ATOM 742 C C . LYS A 1 96 ? -5.977 20.766 4.301 1 76.81 96 LYS A C 1
ATOM 744 O O . LYS A 1 96 ? -6.633 19.922 4.898 1 76.81 96 LYS A O 1
ATOM 749 N N . ILE A 1 97 ? -4.84 21.141 4.527 1 79 97 ILE A N 1
ATOM 750 C CA . ILE A 1 97 ? -4.094 20.375 5.523 1 79 97 ILE A CA 1
ATOM 751 C C . ILE A 1 97 ? -4.629 20.703 6.918 1 79 97 ILE A C 1
ATOM 753 O O . ILE A 1 97 ? -4.773 19.797 7.754 1 79 97 ILE A O 1
ATOM 757 N N . ASP A 1 98 ? -4.902 21.922 7.051 1 76.12 98 ASP A N 1
ATOM 758 C CA . ASP A 1 98 ? -5.469 22.328 8.336 1 76.12 98 ASP A CA 1
ATOM 759 C C . ASP A 1 98 ? -6.832 21.688 8.555 1 76.12 98 ASP A C 1
ATOM 761 O O . ASP A 1 98 ? -7.156 21.281 9.672 1 76.12 98 ASP A O 1
ATOM 765 N N . ARG A 1 99 ? -7.57 21.641 7.547 1 74.94 99 ARG A N 1
ATOM 766 C CA . ARG A 1 99 ? -8.875 21 7.641 1 74.94 99 ARG A CA 1
ATOM 767 C C . ARG A 1 99 ? -8.719 19.516 7.969 1 74.94 99 ARG A C 1
ATOM 769 O O . ARG A 1 99 ? -9.469 18.969 8.789 1 74.94 99 ARG A O 1
ATOM 776 N N . HIS A 1 100 ? -7.816 18.969 7.328 1 77.31 100 HIS A N 1
ATOM 777 C CA . HIS A 1 100 ? -7.512 17.562 7.574 1 77.31 100 HIS A CA 1
ATOM 778 C C . HIS A 1 100 ? -7.082 17.328 9.016 1 77.31 100 HIS A C 1
ATOM 780 O O . HIS A 1 100 ? -7.512 16.359 9.656 1 77.31 100 HIS A O 1
ATOM 786 N N . ARG A 1 101 ? -6.344 18.266 9.406 1 73 101 ARG A N 1
ATOM 787 C CA . ARG A 1 101 ? -5.871 18.203 10.781 1 73 101 ARG A CA 1
ATOM 788 C C . ARG A 1 101 ? -7.035 18.25 11.766 1 73 101 ARG A C 1
ATOM 790 O O . ARG A 1 101 ? -7.055 17.516 12.75 1 73 101 ARG A O 1
ATOM 797 N N . LYS A 1 102 ? -7.984 19.031 11.391 1 69.56 102 LYS A N 1
ATOM 798 C CA . LYS A 1 102 ? -9.133 19.219 12.273 1 69.56 102 LYS A CA 1
ATOM 799 C C . LYS A 1 102 ? -10.117 18.062 12.164 1 69.56 102 LYS A C 1
ATOM 801 O O . LYS A 1 102 ? -10.75 17.688 13.156 1 69.56 102 LYS A O 1
ATOM 806 N N . LEU A 1 103 ? -10.344 17.547 10.945 1 62.75 103 LEU A N 1
ATOM 807 C CA . LEU A 1 103 ? -11.25 16.422 10.719 1 62.75 103 LEU A CA 1
ATOM 808 C C . LEU A 1 103 ? -10.781 15.188 11.492 1 62.75 103 LEU A C 1
ATOM 810 O O . LEU A 1 103 ? -11.602 14.367 11.914 1 62.75 103 LEU A O 1
ATOM 814 N N . ARG A 1 104 ? -9.57 15.055 11.641 1 60.38 104 ARG A N 1
ATOM 815 C CA . ARG A 1 104 ? -9.047 13.914 12.375 1 60.38 104 ARG A CA 1
ATOM 816 C C . ARG A 1 104 ? -9.586 13.891 13.805 1 60.38 104 ARG A C 1
ATOM 818 O O . ARG A 1 104 ? -9.828 12.828 14.367 1 60.38 104 ARG A O 1
ATOM 825 N N . VAL A 1 105 ? -9.812 15.102 14.289 1 55.75 105 VAL A N 1
ATOM 826 C CA . VAL A 1 105 ? -10.242 15.234 15.68 1 55.75 105 VAL A CA 1
ATOM 827 C C . VAL A 1 105 ? -11.758 15.117 15.766 1 55.75 105 VAL A C 1
ATOM 829 O O . VAL A 1 105 ? -12.305 14.789 16.828 1 55.75 105 VAL A O 1
ATOM 832 N N . THR A 1 106 ? -12.305 15.195 14.602 1 58.5 106 THR A N 1
ATOM 833 C CA . THR A 1 106 ? -13.766 15.242 14.672 1 58.5 106 THR A CA 1
ATOM 834 C C . THR A 1 106 ? -14.344 13.836 14.805 1 58.5 106 THR A C 1
ATOM 836 O O . THR A 1 106 ? -13.773 12.867 14.289 1 58.5 106 THR A O 1
ATOM 839 N N . LYS A 1 107 ? -15.297 13.734 15.688 1 60.25 107 LYS A N 1
ATOM 840 C CA . LYS A 1 107 ? -16.047 12.594 16.203 1 60.25 107 LYS A CA 1
ATOM 841 C C . LYS A 1 107 ? -17.062 12.094 15.188 1 60.25 107 LYS A C 1
ATOM 843 O O . LYS A 1 107 ? -17.859 11.195 15.477 1 60.25 107 LYS A O 1
ATOM 848 N N . ASP A 1 108 ? -17 12.734 13.828 1 67.56 108 ASP A N 1
ATOM 849 C CA . ASP A 1 108 ? -18.016 12.273 12.891 1 67.56 108 ASP A CA 1
ATOM 850 C C . ASP A 1 108 ? -17.531 11.094 12.07 1 67.56 108 ASP A C 1
ATOM 852 O O . ASP A 1 108 ? -16.688 11.258 11.172 1 67.56 108 ASP A O 1
ATOM 856 N N . GLY A 1 109 ? -17.594 9.945 12.75 1 76.31 109 GLY A N 1
ATOM 857 C CA . GLY A 1 109 ? -17.188 8.711 12.102 1 76.31 109 GLY A CA 1
ATOM 858 C C . GLY A 1 109 ? -17.984 7.504 12.586 1 76.31 109 GLY A C 1
ATOM 859 O O . GLY A 1 109 ? -19.047 7.652 13.18 1 76.31 109 GLY A O 1
ATOM 860 N N . ALA A 1 110 ? -17.766 6.605 11.922 1 82.38 110 ALA A N 1
ATOM 861 C CA . ALA A 1 110 ? -18.328 5.316 12.328 1 82.38 110 ALA A CA 1
ATOM 862 C C . ALA A 1 110 ? -17.219 4.367 12.797 1 82.38 110 ALA A C 1
ATOM 864 O O . ALA A 1 110 ? -16.031 4.66 12.633 1 82.38 110 ALA A O 1
ATOM 865 N N . LYS A 1 111 ? -17.75 3.527 13.539 1 83.19 111 LYS A N 1
ATOM 866 C CA . LYS A 1 111 ? -16.828 2.479 13.969 1 83.19 111 LYS A CA 1
ATOM 867 C C . LYS A 1 111 ? -17.141 1.156 13.273 1 83.19 111 LYS A C 1
ATOM 869 O O . LYS A 1 111 ? -18.297 0.878 12.945 1 83.19 111 LYS A O 1
ATOM 874 N N . CYS A 1 112 ? -16.031 0.571 12.938 1 82.38 112 CYS A N 1
ATOM 875 C CA . CYS A 1 112 ? -16.203 -0.769 12.391 1 82.38 112 CYS A CA 1
ATOM 876 C C . CYS A 1 112 ? -15.234 -1.754 13.031 1 82.38 112 CYS A C 1
ATOM 878 O O . CYS A 1 112 ? -14.258 -1.349 13.664 1 82.38 112 CYS A O 1
ATOM 880 N N . LYS A 1 113 ? -15.711 -3.037 12.977 1 83.88 113 LYS A N 1
ATOM 881 C CA . LYS A 1 113 ? -14.852 -4.07 13.547 1 83.88 113 LYS A CA 1
ATOM 882 C C . LYS A 1 113 ? -13.758 -4.48 12.57 1 83.88 113 LYS A C 1
ATOM 884 O O . LYS A 1 113 ? -14.016 -4.668 11.375 1 83.88 113 LYS A O 1
ATOM 889 N N . GLY A 1 114 ? -12.594 -4.504 13.086 1 88.94 114 GLY A N 1
ATOM 890 C CA . GLY A 1 114 ? -11.453 -5.07 12.383 1 88.94 114 GLY A CA 1
ATOM 891 C C . GLY A 1 114 ? -10.773 -6.188 13.156 1 88.94 114 GLY A C 1
ATOM 892 O O . GLY A 1 114 ? -11.008 -6.355 14.352 1 88.94 114 GLY A O 1
ATOM 893 N N . TYR A 1 115 ? -10.062 -6.977 12.367 1 91.88 115 TYR A N 1
ATOM 894 C CA . TYR A 1 115 ? -9.344 -8.109 12.93 1 91.88 115 TYR A CA 1
ATOM 895 C C . TYR A 1 115 ? -7.906 -8.148 12.422 1 91.88 115 TYR A C 1
ATOM 897 O O . TYR A 1 115 ? -7.668 -8.117 11.211 1 91.88 115 TYR A O 1
ATOM 905 N N . SER A 1 116 ? -7.059 -8.242 13.367 1 94.19 116 SER A N 1
ATOM 906 C CA . SER A 1 116 ? -5.648 -8.273 12.984 1 94.19 116 SER A CA 1
ATOM 907 C C . SER A 1 116 ? -5.027 -9.633 13.281 1 94.19 116 SER A C 1
ATOM 909 O O . SER A 1 116 ? -5.402 -10.297 14.25 1 94.19 116 SER A O 1
ATOM 911 N N . PHE A 1 117 ? -4.121 -9.984 12.414 1 94.19 117 PHE A N 1
ATOM 912 C CA . PHE A 1 117 ? -3.383 -11.227 12.602 1 94.19 117 PHE A CA 1
ATOM 913 C C . PHE A 1 117 ? -2.018 -11.156 11.93 1 94.19 117 PHE A C 1
ATOM 915 O O . PHE A 1 117 ? -1.78 -10.281 11.094 1 94.19 117 PHE A O 1
ATOM 922 N N . SER A 1 118 ? -1.165 -12.023 12.344 1 92.25 118 SER A N 1
ATOM 923 C CA . SER A 1 118 ? 0.198 -12.008 11.82 1 92.25 118 SER A CA 1
ATOM 924 C C . SER A 1 118 ? 0.235 -12.453 10.367 1 92.25 118 SER A C 1
ATOM 926 O O . SER A 1 118 ? -0.536 -13.32 9.953 1 92.25 118 SER A O 1
ATOM 928 N N . SER A 1 119 ? 1.188 -11.844 9.656 1 89.75 119 SER A N 1
ATOM 929 C CA . SER A 1 119 ? 1.377 -12.234 8.258 1 89.75 119 SER A CA 1
ATOM 930 C C . SER A 1 119 ? 1.743 -13.711 8.141 1 89.75 119 SER A C 1
ATOM 932 O O . SER A 1 119 ? 1.491 -14.336 7.113 1 89.75 119 SER A O 1
ATOM 934 N N . GLU A 1 120 ? 2.309 -14.242 9.18 1 87.56 120 GLU A N 1
ATOM 935 C CA . GLU A 1 120 ? 2.674 -15.656 9.188 1 87.56 120 GLU A CA 1
ATOM 936 C C . GLU A 1 120 ? 1.438 -16.547 9.086 1 87.56 120 GLU A C 1
ATOM 938 O O . GLU A 1 120 ? 1.526 -17.688 8.625 1 87.56 120 GLU A O 1
ATOM 943 N N . GLU A 1 121 ? 0.394 -15.961 9.375 1 88.75 121 GLU A N 1
ATOM 944 C CA . GLU A 1 121 ? -0.845 -16.734 9.383 1 88.75 121 GLU A CA 1
ATOM 945 C C . GLU A 1 121 ? -1.598 -16.578 8.062 1 88.75 121 GLU A C 1
ATOM 947 O O . GLU A 1 121 ? -2.662 -17.172 7.875 1 88.75 121 GLU A O 1
ATOM 952 N N . ALA A 1 122 ? -1.024 -15.828 7.305 1 87.75 122 ALA A N 1
ATOM 953 C CA . ALA A 1 122 ? -1.67 -15.656 6.008 1 87.75 122 ALA A CA 1
ATOM 954 C C . ALA A 1 122 ? -1.84 -17 5.301 1 87.75 122 ALA A C 1
ATOM 956 O O . ALA A 1 122 ? -0.937 -17.844 5.324 1 87.75 122 ALA A O 1
ATOM 957 N N . GLY A 1 123 ? -3.023 -17.188 4.66 1 85.44 123 GLY A N 1
ATOM 958 C CA . GLY A 1 123 ? -3.295 -18.422 3.943 1 85.44 123 GLY A CA 1
ATOM 959 C C . GLY A 1 123 ? -3.908 -19.5 4.82 1 85.44 123 GLY A C 1
ATOM 960 O O . GLY A 1 123 ? -4.301 -20.547 4.328 1 85.44 123 GLY A O 1
ATOM 961 N N . SER A 1 124 ? -3.82 -19.297 6.082 1 87 124 SER A N 1
ATOM 962 C CA . SER A 1 124 ? -4.422 -20.266 6.98 1 87 124 SER A CA 1
ATOM 963 C C . SER A 1 124 ? -5.906 -20.453 6.688 1 87 124 SER A C 1
ATOM 965 O O . SER A 1 124 ? -6.648 -19.469 6.586 1 87 124 SER A O 1
ATOM 967 N N . PRO A 1 125 ? -6.156 -21.734 6.617 1 82.38 125 PRO A N 1
ATOM 968 C CA . PRO A 1 125 ? -7.59 -21.969 6.426 1 82.38 125 PRO A CA 1
ATOM 969 C C . PRO A 1 125 ? -8.422 -21.547 7.637 1 82.38 125 PRO A C 1
ATOM 971 O O . PRO A 1 125 ? -7.984 -21.719 8.781 1 82.38 125 PRO A O 1
ATOM 974 N N . ASP A 1 126 ? -9.461 -20.812 7.555 1 86.06 126 ASP A N 1
ATOM 975 C CA . ASP A 1 126 ? -10.445 -20.484 8.578 1 86.06 126 ASP A CA 1
ATOM 976 C C . ASP A 1 126 ? -9.883 -19.484 9.586 1 86.06 126 ASP A C 1
ATOM 978 O O . ASP A 1 126 ? -10.148 -19.578 10.789 1 86.06 126 ASP A O 1
ATOM 982 N N . ILE A 1 127 ? -8.953 -18.75 9.133 1 89.12 127 ILE A N 1
ATOM 983 C CA . ILE A 1 127 ? -8.344 -17.75 10.008 1 89.12 127 ILE A CA 1
ATOM 984 C C . ILE A 1 127 ? -9.43 -16.906 10.672 1 89.12 127 ILE A C 1
ATOM 986 O O . ILE A 1 127 ? -9.258 -16.438 11.797 1 89.12 127 ILE A O 1
ATOM 990 N N . GLU A 1 128 ? -10.492 -16.844 10.125 1 85.5 128 GLU A N 1
ATOM 991 C CA . GLU A 1 128 ? -11.57 -16 10.641 1 85.5 128 GLU A CA 1
ATOM 992 C C . GLU A 1 128 ? -12.07 -16.516 11.984 1 85.5 128 GLU A C 1
ATOM 994 O O . GLU A 1 128 ? -12.641 -15.766 12.773 1 85.5 128 GLU A O 1
ATOM 999 N N . ASN A 1 129 ? -11.797 -17.766 12.148 1 85.06 129 ASN A N 1
ATOM 1000 C CA . ASN A 1 129 ? -12.266 -18.375 13.383 1 85.06 129 ASN A CA 1
ATOM 1001 C C . ASN A 1 129 ? -11.109 -18.734 14.312 1 85.06 129 ASN A C 1
ATOM 1003 O O . ASN A 1 129 ? -11.289 -19.469 15.281 1 85.06 129 ASN A O 1
ATOM 1007 N N . SER A 1 130 ? -10.031 -18.172 14.023 1 88.75 130 SER A N 1
ATOM 1008 C CA . SER A 1 130 ? -8.836 -18.516 14.781 1 88.75 130 SER A CA 1
ATOM 1009 C C . SER A 1 130 ? -8.719 -17.656 16.047 1 88.75 130 SER A C 1
ATOM 1011 O O . SER A 1 130 ? -9.133 -16.5 16.062 1 88.75 130 SER A O 1
ATOM 1013 N N . ARG A 1 131 ? -8.164 -18.203 17.094 1 84.81 131 ARG A N 1
ATOM 1014 C CA . ARG A 1 131 ? -7.898 -17.484 18.328 1 84.81 131 ARG A CA 1
ATOM 1015 C C . ARG A 1 131 ? -6.711 -16.547 18.172 1 84.81 131 ARG A C 1
ATOM 1017 O O . ARG A 1 131 ? -6.43 -15.734 19.062 1 84.81 131 ARG A O 1
ATOM 1024 N N . LEU A 1 132 ? -6.105 -16.625 17.078 1 87 132 LEU A N 1
ATOM 1025 C CA . LEU A 1 132 ? -4.906 -15.828 16.828 1 87 132 LEU A CA 1
ATOM 1026 C C . LEU A 1 132 ? -5.273 -14.461 16.266 1 87 132 LEU A C 1
ATOM 1028 O O . LEU A 1 132 ? -4.391 -13.648 15.969 1 87 132 LEU A O 1
ATOM 1032 N N . ILE A 1 133 ? -6.605 -14.297 16.281 1 89.5 133 ILE A N 1
ATOM 1033 C CA . ILE A 1 133 ? -7.051 -13.016 15.742 1 89.5 133 ILE A CA 1
ATOM 1034 C C . ILE A 1 133 ? -7.316 -12.039 16.875 1 89.5 133 ILE A C 1
ATOM 1036 O O . ILE A 1 133 ? -7.836 -12.422 17.938 1 89.5 133 ILE A O 1
ATOM 1040 N N . ILE A 1 134 ? -6.906 -10.867 16.734 1 92.38 134 ILE A N 1
ATOM 1041 C CA . ILE A 1 134 ? -7.152 -9.797 17.688 1 92.38 134 ILE A CA 1
ATOM 1042 C C . ILE A 1 134 ? -8.219 -8.844 17.141 1 92.38 134 ILE A C 1
ATOM 1044 O O . ILE A 1 134 ? -8.039 -8.258 16.062 1 92.38 134 ILE A O 1
ATOM 1048 N N . GLU A 1 135 ? -9.242 -8.805 17.875 1 88.81 135 GLU A N 1
ATOM 1049 C CA . GLU A 1 135 ? -10.297 -7.867 17.484 1 88.81 135 GLU A CA 1
ATOM 1050 C C . GLU A 1 135 ? -9.914 -6.43 17.812 1 88.81 135 GLU A C 1
ATOM 1052 O O . GLU A 1 135 ? -9.344 -6.16 18.875 1 88.81 135 GLU A O 1
ATOM 1057 N N . GLU A 1 136 ? -10.156 -5.609 16.812 1 87.62 136 GLU A N 1
ATOM 1058 C CA . GLU A 1 136 ? -9.898 -4.191 17.031 1 87.62 136 GLU A CA 1
ATOM 1059 C C . GLU A 1 136 ? -11.023 -3.328 16.469 1 87.62 136 GLU A C 1
ATOM 1061 O O . GLU A 1 136 ? -11.773 -3.771 15.594 1 87.62 136 GLU A O 1
ATOM 1066 N N . GLU A 1 137 ? -11.125 -2.197 17.125 1 85.25 137 GLU A N 1
ATOM 1067 C CA . GLU A 1 137 ? -12.078 -1.213 16.641 1 85.25 137 GLU A CA 1
ATOM 1068 C C . GLU A 1 137 ? -11.414 -0.226 15.68 1 85.25 137 GLU A C 1
ATOM 1070 O O . GLU A 1 137 ? -10.383 0.364 16.016 1 85.25 137 GLU A O 1
ATOM 1075 N N . ILE A 1 138 ? -12.047 -0.169 14.477 1 85.94 138 ILE A N 1
ATOM 1076 C CA . ILE A 1 138 ? -11.516 0.762 13.484 1 85.94 138 ILE A CA 1
ATOM 1077 C C . ILE A 1 138 ? -12.438 1.969 13.359 1 85.94 138 ILE A C 1
ATOM 1079 O O . ILE A 1 138 ? -13.648 1.814 13.148 1 85.94 138 ILE A O 1
ATOM 1083 N N . SER A 1 139 ? -11.859 3.127 13.539 1 84.75 139 SER A N 1
ATOM 1084 C CA . SER A 1 139 ? -12.617 4.363 13.398 1 84.75 139 SER A CA 1
ATOM 1085 C C . SER A 1 139 ? -12.609 4.855 11.953 1 84.75 139 SER A C 1
ATOM 1087 O O . SER A 1 139 ? -11.547 5.035 11.359 1 84.75 139 SER A O 1
ATOM 1089 N N . LEU A 1 140 ? -13.766 5.012 11.445 1 89.25 140 LEU A N 1
ATOM 1090 C CA . LEU A 1 140 ? -13.922 5.516 10.086 1 89.25 140 LEU A CA 1
ATOM 1091 C C . LEU A 1 140 ? -14.406 6.961 10.094 1 89.25 140 LEU A C 1
ATOM 1093 O O . LEU A 1 140 ? -15.375 7.293 10.781 1 89.25 140 LEU A O 1
ATOM 1097 N N . LYS A 1 141 ? -13.758 7.688 9.328 1 88.56 141 LYS A N 1
ATOM 1098 C CA . LYS A 1 141 ? -14.156 9.086 9.211 1 88.56 141 LYS A CA 1
ATOM 1099 C C . LYS A 1 141 ? -15.156 9.281 8.078 1 88.56 141 LYS A C 1
ATOM 1101 O O . LYS A 1 141 ? -15.055 8.641 7.035 1 88.56 141 LYS A O 1
ATOM 1106 N N . LYS A 1 142 ? -16.062 10.156 8.391 1 90.44 142 LYS A N 1
ATOM 1107 C CA . LYS A 1 142 ? -16.984 10.594 7.332 1 90.44 142 LYS A CA 1
ATOM 1108 C C . LYS A 1 142 ? -16.375 11.742 6.527 1 90.44 142 LYS A C 1
ATOM 1110 O O . LYS A 1 142 ? -16.062 12.797 7.086 1 90.44 142 LYS A O 1
ATOM 1115 N N . MET A 1 143 ? -16.219 11.469 5.254 1 91.69 143 MET A N 1
ATOM 1116 C CA . MET A 1 143 ? -15.594 12.492 4.414 1 91.69 143 MET A CA 1
ATOM 1117 C C . MET A 1 143 ? -15.898 12.25 2.941 1 91.69 143 MET A C 1
ATOM 1119 O O . MET A 1 143 ? -16.469 11.219 2.584 1 91.69 143 MET A O 1
ATOM 1123 N N . SER A 1 144 ? -15.586 13.289 2.146 1 91.81 144 SER A N 1
ATOM 1124 C CA . SER A 1 144 ? -15.773 13.141 0.707 1 91.81 144 SER A CA 1
ATOM 1125 C C . SER A 1 144 ? -14.695 12.25 0.098 1 91.81 144 SER A C 1
ATOM 1127 O O . SER A 1 144 ? -13.688 11.961 0.744 1 91.81 144 SER A O 1
ATOM 1129 N N . VAL A 1 145 ? -14.938 11.883 -1.172 1 94 145 VAL A N 1
ATOM 1130 C CA . VAL A 1 145 ? -13.961 11.07 -1.889 1 94 145 VAL A CA 1
ATOM 1131 C C . VAL A 1 145 ? -12.656 11.852 -2.045 1 94 145 VAL A C 1
ATOM 1133 O O . VAL A 1 145 ? -11.57 11.305 -1.859 1 94 145 VAL A O 1
ATOM 1136 N N . GLY A 1 146 ? -12.812 13.094 -2.354 1 92.94 146 GLY A N 1
ATOM 1137 C CA . GLY A 1 146 ? -11.641 13.945 -2.479 1 92.94 146 GLY A CA 1
ATOM 1138 C C . GLY A 1 146 ? -10.828 14.031 -1.199 1 92.94 146 GLY A C 1
ATOM 1139 O O . GLY A 1 146 ? -9.602 13.93 -1.226 1 92.94 146 GLY A O 1
ATOM 1140 N N . GLU A 1 147 ? -11.516 14.117 -0.167 1 91.69 147 GLU A N 1
ATOM 1141 C CA . GLU A 1 147 ? -10.852 14.188 1.13 1 91.69 147 GLU A CA 1
ATOM 1142 C C . GLU A 1 147 ? -10.172 12.859 1.471 1 91.69 147 GLU A C 1
ATOM 1144 O O . GLU A 1 147 ? -9.062 12.852 2.014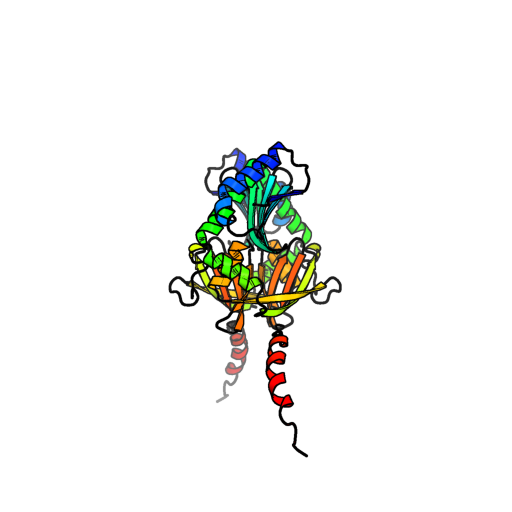 1 91.69 147 GLU A O 1
ATOM 1149 N N . ALA A 1 148 ? -10.812 11.852 1.183 1 93.94 148 ALA A N 1
ATOM 1150 C CA . ALA A 1 148 ? -10.242 10.531 1.432 1 93.94 148 ALA A CA 1
ATOM 1151 C C . ALA A 1 148 ? -8.969 10.32 0.625 1 93.94 148 ALA A C 1
ATOM 1153 O O . ALA A 1 148 ? -7.957 9.852 1.157 1 93.94 148 ALA A O 1
ATOM 1154 N N . ALA A 1 149 ? -9.062 10.719 -0.586 1 94.38 149 ALA A N 1
ATOM 1155 C CA . ALA A 1 149 ? -7.898 10.609 -1.465 1 94.38 149 ALA A CA 1
ATOM 1156 C C . ALA A 1 149 ? -6.738 11.453 -0.951 1 94.38 149 ALA A C 1
ATOM 1158 O O . ALA A 1 149 ? -5.59 11 -0.932 1 94.38 149 ALA A O 1
ATOM 1159 N N . MET A 1 150 ? -7.113 12.531 -0.574 1 93.5 150 MET A N 1
ATOM 1160 C CA . MET A 1 150 ? -6.105 13.438 -0.03 1 93.5 150 MET A CA 1
ATOM 1161 C C . MET A 1 150 ? -5.461 12.844 1.218 1 93.5 150 MET A C 1
ATOM 1163 O O . MET A 1 150 ? -4.234 12.844 1.344 1 93.5 150 MET A O 1
ATOM 1167 N N . GLU A 1 151 ? -6.242 12.406 2.127 1 91.81 151 GLU A N 1
ATOM 1168 C CA . GLU A 1 151 ? -5.723 11.828 3.363 1 91.81 151 GLU A CA 1
ATOM 1169 C C . GLU A 1 151 ? -4.812 10.641 3.078 1 91.81 151 GLU A C 1
ATOM 1171 O O . GLU A 1 151 ? -3.744 10.508 3.68 1 91.81 151 GLU A O 1
ATOM 1176 N N . MET A 1 152 ? -5.27 9.867 2.219 1 93.06 152 MET A N 1
ATOM 1177 C CA . MET A 1 152 ? -4.473 8.719 1.811 1 93.06 152 MET A CA 1
ATOM 1178 C C . MET A 1 152 ? -3.088 9.148 1.342 1 93.06 152 MET A C 1
ATOM 1180 O O . MET A 1 152 ? -2.08 8.578 1.756 1 93.06 152 MET A O 1
ATOM 1184 N N . GLU A 1 153 ? -3.014 10.156 0.582 1 92.5 153 GLU A N 1
ATOM 1185 C CA . GLU A 1 153 ? -1.748 10.656 0.052 1 92.5 153 GLU A CA 1
ATOM 1186 C C . GLU A 1 153 ? -0.915 11.32 1.146 1 92.5 153 GLU A C 1
ATOM 1188 O O . GLU A 1 153 ? 0.291 11.086 1.244 1 92.5 153 GLU A O 1
ATOM 1193 N N . LEU A 1 154 ? -1.597 12.086 1.93 1 92.81 154 LEU A N 1
ATOM 1194 C CA . LEU A 1 154 ? -0.897 12.812 2.98 1 92.81 154 LEU A CA 1
ATOM 1195 C C . LEU A 1 154 ? -0.25 11.852 3.973 1 92.81 154 LEU A C 1
ATOM 1197 O O . LEU A 1 154 ? 0.871 12.094 4.43 1 92.81 154 LEU A O 1
ATOM 1201 N N . LEU A 1 155 ? -0.925 10.805 4.211 1 91.38 155 LEU A N 1
ATOM 1202 C CA . LEU A 1 155 ? -0.422 9.852 5.199 1 91.38 155 LEU A CA 1
ATOM 1203 C C . LEU A 1 155 ? 0.446 8.789 4.535 1 91.38 155 LEU A C 1
ATOM 1205 O O . LEU A 1 155 ? 1.05 7.957 5.219 1 91.38 155 LEU A O 1
ATOM 1209 N N . SER A 1 156 ? 0.524 8.797 3.271 1 92 156 SER A N 1
ATOM 1210 C CA . SER A 1 156 ? 1.295 7.832 2.49 1 92 156 SER A CA 1
ATOM 1211 C C . SER A 1 156 ? 0.849 6.402 2.779 1 92 156 SER A C 1
ATOM 1213 O O . SER A 1 156 ? 1.679 5.531 3.047 1 92 156 SER A O 1
ATOM 1215 N N . ILE A 1 157 ? -0.428 6.219 2.793 1 90.62 157 ILE A N 1
ATOM 1216 C CA . ILE A 1 157 ? -0.965 4.871 2.932 1 90.62 157 ILE A CA 1
ATOM 1217 C C . ILE A 1 157 ? -1.55 4.406 1.599 1 90.62 157 ILE A C 1
ATOM 1219 O O . ILE A 1 157 ? -2.055 5.223 0.82 1 90.62 157 ILE A O 1
ATOM 1223 N N . PRO A 1 158 ? -1.487 3.127 1.412 1 89.44 158 PRO A N 1
ATOM 1224 C CA . PRO A 1 158 ? -1.859 2.643 0.081 1 89.44 158 PRO A CA 1
ATOM 1225 C C . PRO A 1 158 ? -3.371 2.566 -0.118 1 89.44 158 PRO A C 1
ATOM 1227 O O . PRO A 1 158 ? -3.846 2.486 -1.254 1 89.44 158 PRO A O 1
ATOM 1230 N N . ALA A 1 159 ? -4.105 2.535 0.956 1 91.38 159 ALA A N 1
ATOM 1231 C CA . ALA A 1 159 ? -5.562 2.424 0.897 1 91.38 159 ALA A CA 1
ATOM 1232 C C . ALA A 1 159 ? -6.207 3.025 2.143 1 91.38 159 ALA A C 1
ATOM 1234 O O . ALA A 1 159 ? -5.57 3.129 3.193 1 91.38 159 ALA A O 1
ATOM 1235 N N . LEU A 1 160 ? -7.48 3.393 1.976 1 91.88 160 LEU A N 1
ATOM 1236 C CA . LEU A 1 160 ? -8.195 4.035 3.076 1 91.88 160 LEU A CA 1
ATOM 1237 C C . LEU A 1 160 ? -9.688 3.729 3.01 1 91.88 160 LEU A C 1
ATOM 1239 O O . LEU A 1 160 ? -10.305 3.885 1.957 1 91.88 160 LEU A O 1
ATOM 1243 N N . LEU A 1 161 ? -10.148 3.25 4.133 1 91.06 161 LEU A N 1
ATOM 1244 C CA . LEU A 1 161 ? -11.594 3.121 4.316 1 91.06 161 LEU A CA 1
ATOM 1245 C C . LEU A 1 161 ? -12.18 4.395 4.918 1 91.06 161 LEU A C 1
ATOM 1247 O O . LEU A 1 161 ? -11.57 5.016 5.789 1 91.06 161 LEU A O 1
ATOM 1251 N N . PHE A 1 162 ? -13.367 4.668 4.422 1 90.44 162 PHE A N 1
ATOM 1252 C CA . PHE A 1 162 ? -14.031 5.855 4.945 1 90.44 162 PHE A CA 1
ATOM 1253 C C . PHE A 1 162 ? -15.539 5.762 4.746 1 90.44 162 PHE A C 1
ATOM 1255 O O . PHE A 1 162 ? -16.016 4.902 4.004 1 90.44 162 PHE A O 1
ATOM 1262 N N . ILE A 1 163 ? -16.203 6.582 5.438 1 89.69 163 ILE A N 1
ATOM 1263 C CA . ILE A 1 163 ? -17.641 6.73 5.211 1 89.69 163 ILE A CA 1
ATOM 1264 C C . ILE A 1 163 ? -17.891 7.863 4.215 1 89.69 163 ILE A C 1
ATOM 1266 O O . ILE A 1 163 ? -17.547 9.016 4.48 1 89.69 163 ILE A O 1
ATOM 1270 N N . ASN A 1 164 ? -18.438 7.449 3.115 1 90.19 164 ASN A N 1
ATOM 1271 C CA . ASN A 1 164 ? -18.75 8.469 2.115 1 90.19 164 ASN A CA 1
ATOM 1272 C C . ASN A 1 164 ? -19.812 9.445 2.615 1 90.19 164 ASN A C 1
ATOM 1274 O O . ASN A 1 164 ? -20.938 9.039 2.92 1 90.19 164 ASN A O 1
ATOM 1278 N N . ALA A 1 165 ? -19.453 10.648 2.611 1 90.38 165 ALA A N 1
ATOM 1279 C CA . ALA A 1 165 ? -20.328 11.672 3.189 1 90.38 165 ALA A CA 1
ATOM 1280 C C . ALA A 1 165 ? -21.609 11.812 2.385 1 90.38 165 ALA A C 1
ATOM 1282 O O . ALA A 1 165 ? -22.656 12.156 2.936 1 90.38 165 ALA A O 1
ATOM 1283 N N . GLN A 1 166 ? -21.5 11.547 1.176 1 88.25 166 GLN A N 1
ATOM 1284 C CA . GLN A 1 166 ? -22.672 11.695 0.311 1 88.25 166 GLN A CA 1
ATOM 1285 C C . GLN A 1 166 ? -23.656 10.547 0.506 1 88.25 166 GLN A C 1
ATOM 1287 O O . GLN A 1 166 ? -24.875 10.75 0.518 1 88.25 166 GLN A O 1
ATOM 1292 N N . THR A 1 167 ? -23.188 9.398 0.72 1 85.88 167 THR A N 1
ATOM 1293 C CA . THR A 1 167 ? -24.062 8.234 0.72 1 85.88 167 THR A CA 1
ATOM 1294 C C . THR A 1 167 ? -24.188 7.66 2.127 1 85.88 167 THR A C 1
ATOM 1296 O O . THR A 1 167 ? -25.125 6.902 2.408 1 85.88 167 THR A O 1
ATOM 1299 N N . GLY A 1 168 ? -23.266 7.906 2.91 1 85.81 168 GLY A N 1
ATOM 1300 C CA . GLY A 1 168 ? -23.266 7.359 4.258 1 85.81 168 GLY A CA 1
ATOM 1301 C C . GLY A 1 168 ? -22.797 5.918 4.32 1 85.81 168 GLY A C 1
ATOM 1302 O O . GLY A 1 168 ? -22.922 5.262 5.355 1 85.81 168 GLY A O 1
ATOM 1303 N N . LYS A 1 169 ? -22.266 5.473 3.256 1 84.94 169 LYS A N 1
ATOM 1304 C CA . LYS A 1 169 ? -21.812 4.086 3.172 1 84.94 169 LYS A CA 1
ATOM 1305 C C . LYS A 1 169 ? -20.281 4 3.223 1 84.94 169 LYS A C 1
ATOM 1307 O O . LYS A 1 169 ? -19.594 4.98 2.938 1 84.94 169 LYS A O 1
ATOM 1312 N N . VAL A 1 170 ? -19.844 2.803 3.557 1 87.44 170 VAL A N 1
ATOM 1313 C CA . VAL A 1 170 ? -18.406 2.58 3.596 1 87.44 170 VAL A CA 1
ATOM 1314 C C . VAL A 1 170 ? -17.859 2.459 2.172 1 87.44 170 VAL A C 1
ATOM 1316 O O . VAL A 1 170 ? -18.375 1.676 1.37 1 87.44 170 VAL A O 1
ATOM 1319 N N . ASN A 1 171 ? -16.922 3.293 1.891 1 90.38 171 ASN A N 1
ATOM 1320 C CA . ASN A 1 171 ? -16.203 3.27 0.624 1 90.38 171 ASN A CA 1
ATOM 1321 C C . ASN A 1 171 ? -14.703 3.086 0.838 1 90.38 171 ASN A C 1
ATOM 1323 O O . ASN A 1 171 ? -14.234 3.09 1.977 1 90.38 171 ASN A O 1
ATOM 1327 N N . MET A 1 172 ? -14.055 2.857 -0.344 1 91.56 172 MET A N 1
ATOM 1328 C CA . MET A 1 172 ? -12.609 2.666 -0.294 1 91.56 172 MET A CA 1
ATOM 1329 C C . MET A 1 172 ? -11.922 3.432 -1.42 1 91.56 172 MET A C 1
ATOM 1331 O O . MET A 1 172 ? -12.43 3.484 -2.541 1 91.56 172 MET A O 1
ATOM 1335 N N . VAL A 1 173 ? -10.797 3.99 -1.07 1 94.25 173 VAL A N 1
ATOM 1336 C CA . VAL A 1 173 ? -9.891 4.488 -2.1 1 94.25 173 VAL A CA 1
ATOM 1337 C C . VAL A 1 173 ? -8.547 3.773 -1.995 1 94.25 173 VAL A C 1
ATOM 1339 O O . VAL A 1 173 ? -8.109 3.42 -0.898 1 94.25 173 VAL A O 1
ATOM 1342 N N . TYR A 1 174 ? -7.977 3.518 -3.113 1 92.12 174 TYR A N 1
ATOM 1343 C CA . TYR A 1 174 ? -6.633 2.955 -3.121 1 92.12 174 TYR A CA 1
ATOM 1344 C C . TYR A 1 174 ? -5.852 3.418 -4.344 1 92.12 174 TYR A C 1
ATOM 1346 O O . TYR A 1 174 ? -6.441 3.871 -5.328 1 92.12 174 TYR A O 1
ATOM 1354 N N . THR A 1 175 ? -4.531 3.27 -4.207 1 91.69 175 THR A N 1
ATOM 1355 C CA . THR A 1 175 ? -3.66 3.678 -5.305 1 91.69 175 THR A CA 1
ATOM 1356 C C . THR A 1 175 ? -3.434 2.521 -6.273 1 91.69 175 THR A C 1
ATOM 1358 O O . THR A 1 175 ? -3.236 1.381 -5.852 1 91.69 175 THR A O 1
ATOM 1361 N N . LYS A 1 176 ? -3.58 2.811 -7.504 1 85.25 176 LYS A N 1
ATOM 1362 C CA . LYS A 1 176 ? -3.287 1.892 -8.602 1 85.25 176 LYS A CA 1
ATOM 1363 C C . LYS A 1 176 ? -2.41 2.557 -9.656 1 85.25 176 LYS A C 1
ATOM 1365 O O . LYS A 1 176 ? -2.912 3.281 -10.516 1 85.25 176 LYS A O 1
ATOM 1370 N N . GLY A 1 177 ? -1.079 2.156 -9.562 1 80.31 177 GLY A N 1
ATOM 1371 C CA . GLY A 1 177 ? -0.149 2.898 -10.391 1 80.31 177 GLY A CA 1
ATOM 1372 C C . GLY A 1 177 ? -0.112 4.383 -10.07 1 80.31 177 GLY A C 1
ATOM 1373 O O . GLY A 1 177 ? 0.152 4.77 -8.93 1 80.31 177 GLY A O 1
ATOM 1374 N N . ASP A 1 178 ? -0.41 5.105 -11.086 1 84.38 178 ASP A N 1
ATOM 1375 C CA . ASP A 1 178 ? -0.399 6.555 -10.914 1 84.38 178 ASP A CA 1
ATOM 1376 C C . ASP A 1 178 ? -1.811 7.09 -10.688 1 84.38 178 ASP A C 1
ATOM 1378 O O . ASP A 1 178 ? -2.021 8.305 -10.656 1 84.38 178 ASP A O 1
ATOM 1382 N N . ALA A 1 179 ? -2.709 6.195 -10.469 1 91.31 179 ALA A N 1
ATOM 1383 C CA . ALA A 1 179 ? -4.102 6.609 -10.328 1 91.31 179 ALA A CA 1
ATOM 1384 C C . ALA A 1 179 ? -4.645 6.234 -8.945 1 91.31 179 ALA A C 1
ATOM 1386 O O . ALA A 1 179 ? -4.016 5.465 -8.219 1 91.31 179 ALA A O 1
ATOM 1387 N N . ILE A 1 180 ? -5.68 6.93 -8.656 1 94.62 180 ILE A N 1
ATOM 1388 C CA . ILE A 1 180 ? -6.461 6.59 -7.473 1 94.62 180 ILE A CA 1
ATOM 1389 C C . ILE A 1 180 ? -7.781 5.949 -7.887 1 94.62 180 ILE A C 1
ATOM 1391 O O . ILE A 1 180 ? -8.461 6.445 -8.789 1 94.62 180 ILE A O 1
ATOM 1395 N N . VAL A 1 181 ? -8.109 4.898 -7.246 1 92.69 181 VAL A N 1
ATOM 1396 C CA . VAL A 1 181 ? -9.359 4.203 -7.535 1 92.69 181 VAL A CA 1
ATOM 1397 C C . VAL A 1 181 ? -10.297 4.316 -6.336 1 92.69 181 VAL A C 1
ATOM 1399 O O . VAL A 1 181 ? -9.898 4.059 -5.199 1 92.69 181 VAL A O 1
ATOM 1402 N N . TRP A 1 182 ? -11.43 4.73 -6.68 1 93.5 182 TRP A N 1
ATOM 1403 C CA . TRP A 1 182 ? -12.508 4.809 -5.699 1 93.5 182 TRP A CA 1
ATOM 1404 C C . TRP A 1 182 ? -13.523 3.695 -5.914 1 93.5 182 TRP A C 1
ATOM 1406 O O . TRP A 1 182 ? -14.023 3.508 -7.027 1 93.5 182 TRP A O 1
ATOM 1416 N N . VAL A 1 183 ? -13.766 2.977 -4.809 1 90.44 183 VAL A N 1
ATOM 1417 C CA . VAL A 1 183 ? -14.695 1.854 -4.906 1 90.44 183 VAL A CA 1
ATOM 1418 C C . VAL A 1 183 ? -15.883 2.078 -3.969 1 90.44 183 VAL A C 1
ATOM 1420 O O . VAL A 1 183 ? -15.695 2.41 -2.795 1 90.44 183 VAL A O 1
ATOM 1423 N N . ASP A 1 184 ? -17.016 1.819 -4.477 1 85.94 184 ASP A N 1
ATOM 1424 C CA . ASP A 1 184 ? -18.25 1.807 -3.719 1 85.94 184 ASP A CA 1
ATOM 1425 C C . ASP A 1 184 ? -18.875 0.412 -3.711 1 85.94 184 ASP A C 1
ATOM 1427 O O . ASP A 1 184 ? -19.547 0.02 -4.668 1 85.94 184 ASP A O 1
ATOM 1431 N N . PRO A 1 185 ? -18.703 -0.295 -2.617 1 77 185 PRO A N 1
ATOM 1432 C CA . PRO A 1 185 ? -19.125 -1.698 -2.602 1 77 185 PRO A CA 1
ATOM 1433 C C . PRO A 1 185 ? -20.641 -1.859 -2.654 1 77 185 PRO A C 1
ATOM 1435 O O . PRO A 1 185 ? -21.141 -2.947 -2.953 1 77 185 PRO A O 1
ATOM 1438 N N . ALA A 1 186 ? -21.422 -0.918 -2.195 1 69.38 186 ALA A N 1
ATOM 1439 C CA . ALA A 1 186 ? -22.875 -1.061 -2.256 1 69.38 186 ALA A CA 1
ATOM 1440 C C . ALA A 1 186 ? -23.344 -1.327 -3.686 1 69.38 186 ALA A C 1
ATOM 1442 O O . ALA A 1 186 ? -24.438 -1.838 -3.9 1 69.38 186 ALA A O 1
ATOM 1443 N N . ASN A 1 187 ? -22.516 -1.139 -4.574 1 64.88 187 ASN A N 1
ATOM 1444 C CA . ASN A 1 187 ? -22.891 -1.313 -5.973 1 64.88 187 ASN A CA 1
ATOM 1445 C C . ASN A 1 187 ? -22.422 -2.658 -6.52 1 64.88 187 ASN A C 1
ATOM 1447 O O . ASN A 1 187 ? -22.203 -2.803 -7.723 1 64.88 187 ASN A O 1
ATOM 1451 N N . THR A 1 188 ? -22.344 -3.566 -5.57 1 64.25 188 THR A N 1
ATOM 1452 C CA . THR A 1 188 ? -21.875 -4.887 -5.973 1 64.25 188 THR A CA 1
ATOM 1453 C C . THR A 1 188 ? -23.016 -5.723 -6.539 1 64.25 188 THR A C 1
ATOM 1455 O O . THR A 1 188 ? -24.141 -5.691 -6.016 1 64.25 188 THR A O 1
ATOM 1458 N N . TYR A 1 189 ? -23.016 -6.113 -7.859 1 63.06 189 TYR A N 1
ATOM 1459 C CA . TYR A 1 189 ? -24 -7.004 -8.453 1 63.06 189 TYR A CA 1
ATOM 1460 C C . TYR A 1 189 ? -23.375 -8.312 -8.906 1 63.06 189 TYR A C 1
ATOM 1462 O O . TYR A 1 189 ? -22.188 -8.344 -9.242 1 63.06 189 TYR A O 1
ATOM 1470 N N . VAL A 1 190 ? -24.031 -9.461 -8.539 1 57.69 190 VAL A N 1
ATOM 1471 C CA . VAL A 1 190 ? -23.562 -10.797 -8.883 1 57.69 190 VAL A CA 1
ATOM 1472 C C . VAL A 1 190 ? -23.734 -11.031 -10.383 1 57.69 190 VAL A C 1
ATOM 1474 O O . VAL A 1 190 ? -24.703 -10.57 -10.984 1 57.69 190 VAL A O 1
ATOM 1477 N N . ASP A 1 191 ? -22.734 -11.406 -11.047 1 53.84 191 ASP A N 1
ATOM 1478 C CA . ASP A 1 191 ? -22.859 -11.781 -12.453 1 53.84 191 ASP A CA 1
ATOM 1479 C C . ASP A 1 191 ? -23.828 -12.945 -12.633 1 53.84 191 ASP A C 1
ATOM 1481 O O . ASP A 1 191 ? -23.641 -14.016 -12.055 1 53.84 191 ASP A O 1
ATOM 1485 N N . ARG A 1 192 ? -25.125 -12.695 -12.758 1 46.97 192 ARG A N 1
ATOM 1486 C CA . ARG A 1 192 ? -26.156 -13.688 -13.07 1 46.97 192 ARG A CA 1
ATOM 1487 C C . ARG A 1 192 ? -25.766 -14.523 -14.289 1 46.97 192 ARG A C 1
ATOM 1489 O O . ARG A 1 192 ? -26.5 -15.43 -14.688 1 46.97 192 ARG A O 1
ATOM 1496 N N . ASN A 1 193 ? -24.906 -14.156 -15.039 1 42.78 193 ASN A N 1
ATOM 1497 C CA . ASN A 1 193 ? -24.828 -15.094 -16.156 1 42.78 193 ASN A CA 1
ATOM 1498 C C . ASN A 1 193 ? -24.641 -16.531 -15.68 1 42.78 193 ASN A C 1
ATOM 1500 O O . ASN A 1 193 ? -24.5 -17.438 -16.5 1 42.78 193 ASN A O 1
ATOM 1504 N N . GLN A 1 194 ? -24.453 -16.844 -14.422 1 37.09 194 GLN A N 1
ATOM 1505 C CA . GLN A 1 194 ? -24.328 -18.266 -14.148 1 37.09 194 GLN A CA 1
ATOM 1506 C C . GLN A 1 194 ? -25.688 -18.938 -14.133 1 37.09 194 GLN A C 1
ATOM 1508 O O . GLN A 1 194 ? -25.781 -20.172 -14.156 1 37.09 194 GLN A O 1
ATOM 1513 N N . TYR A 1 195 ? -26.812 -18.297 -13.836 1 35.34 195 TYR A N 1
ATOM 1514 C CA . TYR A 1 195 ? -28.031 -19.109 -13.734 1 35.34 195 TYR A CA 1
ATOM 1515 C C . TYR A 1 195 ? -28.531 -19.5 -15.117 1 35.34 195 TYR A C 1
ATOM 1517 O O . TYR A 1 195 ? -29.531 -20.234 -15.242 1 35.34 195 TYR A O 1
ATOM 1525 N N . ILE A 1 196 ? -28.203 -18.828 -16.188 1 36.59 196 ILE A N 1
ATOM 1526 C CA . ILE A 1 196 ? -29.078 -19.219 -17.297 1 36.59 196 ILE A CA 1
ATOM 1527 C C . ILE A 1 196 ? -28.781 -20.656 -17.703 1 36.59 196 ILE A C 1
ATOM 1529 O O . ILE A 1 196 ? -29.531 -21.25 -18.484 1 36.59 196 ILE A O 1
ATOM 1533 N N . GLN A 1 197 ? -27.641 -21.234 -17.406 1 34.81 197 GLN A N 1
ATOM 1534 C CA . GLN A 1 197 ? -27.531 -22.453 -18.188 1 34.81 197 GLN A CA 1
ATOM 1535 C C . GLN A 1 197 ? -28.453 -23.547 -17.656 1 34.81 197 GLN A C 1
ATOM 1537 O O . GLN A 1 197 ? -28.656 -24.578 -18.297 1 34.81 197 GLN A O 1
ATOM 1542 N N . HIS A 1 198 ? -28.922 -23.516 -16.438 1 30.34 198 HIS A N 1
ATOM 1543 C CA . HIS A 1 198 ? -29.594 -24.766 -16.109 1 30.34 198 HIS A CA 1
ATOM 1544 C C . HIS A 1 198 ? -30.969 -24.844 -16.75 1 30.34 198 HIS A C 1
ATOM 1546 O O . HIS A 1 198 ? -31.594 -25.906 -16.797 1 30.34 198 HIS A O 1
ATOM 1552 N N . HIS A 1 199 ? -31.641 -23.688 -16.906 1 30.25 199 HIS A N 1
ATOM 1553 C CA . HIS A 1 199 ? -33.062 -23.984 -17.094 1 30.25 199 HIS A CA 1
ATOM 1554 C C . HIS A 1 199 ? -33.344 -24.469 -18.516 1 30.25 199 HIS A C 1
ATOM 1556 O O . HIS A 1 199 ? -34.5 -24.594 -18.922 1 30.25 199 HIS A O 1
ATOM 1562 N N . SER A 1 200 ? -32.312 -24.484 -19.375 1 31.12 200 SER A N 1
ATOM 1563 C CA . SER A 1 200 ? -32.844 -24.812 -20.688 1 31.12 200 SER A CA 1
ATOM 1564 C C . SER A 1 200 ? -33.344 -26.266 -20.734 1 31.12 200 SER A C 1
ATOM 1566 O O . SER A 1 200 ? -33.656 -26.781 -21.812 1 31.12 200 SER A O 1
ATOM 1568 N N . ARG A 1 201 ? -33.094 -27.094 -19.641 1 30.52 201 ARG A N 1
ATOM 1569 C CA . ARG A 1 201 ? -33.406 -28.484 -19.953 1 30.52 201 ARG A CA 1
ATOM 1570 C C . ARG A 1 201 ? -34.906 -28.688 -20.156 1 30.52 201 ARG A C 1
ATOM 1572 O O . ARG A 1 201 ? -35.344 -29.719 -20.656 1 30.52 201 ARG A O 1
ATOM 1579 N N . PHE A 1 202 ? -35.688 -27.984 -19.375 1 25.73 202 PHE A N 1
ATOM 1580 C CA . PHE A 1 202 ? -36.969 -28.609 -19.203 1 25.73 202 PHE A CA 1
ATOM 1581 C C . PHE A 1 202 ? -37.812 -28.5 -20.484 1 25.73 202 PHE A C 1
ATOM 1583 O O . PHE A 1 202 ? -38.812 -29.188 -20.641 1 25.73 202 PHE A O 1
ATOM 1590 N N . ALA A 1 203 ? -37.625 -27.391 -21.25 1 28.42 203 ALA A N 1
ATOM 1591 C CA . ALA A 1 203 ? -38.812 -27.188 -22.094 1 28.42 203 ALA A CA 1
ATOM 1592 C C . ALA A 1 203 ? -38.844 -28.188 -23.234 1 28.42 203 ALA A C 1
ATOM 1594 O O . ALA A 1 203 ? -39.75 -28.156 -24.062 1 28.42 203 ALA A O 1
ATOM 1595 N N . ALA A 1 204 ? -37.719 -28.922 -23.453 1 30.41 204 ALA A N 1
ATOM 1596 C CA . ALA A 1 204 ? -37.781 -29.609 -24.734 1 30.41 204 ALA A CA 1
ATOM 1597 C C . ALA A 1 204 ? -38.875 -30.688 -24.719 1 30.41 204 ALA A C 1
ATOM 1599 O O . ALA A 1 204 ? -39.375 -31.078 -25.766 1 30.41 204 ALA A O 1
ATOM 1600 N N . SER A 1 205 ? -39.062 -31.328 -23.547 1 27.16 205 SER A N 1
ATOM 1601 C CA . SER A 1 205 ? -39.594 -32.656 -23.812 1 27.16 205 SER A CA 1
ATOM 1602 C C . SER A 1 205 ? -41.094 -32.594 -24.094 1 27.16 205 SER A C 1
ATOM 1604 O O . SER A 1 205 ? -41.75 -33.625 -24.266 1 27.16 205 SER A O 1
ATOM 1606 N N . ARG A 1 206 ? -41.844 -31.547 -23.828 1 27.25 206 ARG A N 1
ATOM 1607 C CA . ARG A 1 206 ? -43.281 -31.812 -23.938 1 27.25 206 ARG A CA 1
ATOM 1608 C C . ARG A 1 206 ? -43.688 -31.953 -25.406 1 27.25 206 ARG A C 1
ATOM 1610 O O . ARG A 1 206 ? -43.938 -30.953 -26.078 1 27.25 206 ARG A O 1
ATOM 1617 N N . GLY A 1 207 ? -42.844 -32.594 -26.266 1 24.59 207 GLY A N 1
ATOM 1618 C CA . GLY A 1 207 ? -43.469 -33 -27.5 1 24.59 207 GLY A CA 1
ATOM 1619 C C . GLY A 1 207 ? -44.781 -33.719 -27.312 1 24.59 207 GLY A C 1
ATOM 1620 O O . GLY A 1 207 ? -44.844 -34.75 -26.641 1 24.59 207 GLY A O 1
ATOM 1621 N N . VAL A 1 208 ? -45.969 -33 -27.141 1 24.78 208 VAL A N 1
ATOM 1622 C CA . VAL A 1 208 ? -47.375 -33.375 -27.25 1 24.78 208 VAL A CA 1
ATOM 1623 C C . VAL A 1 208 ? -47.594 -34.156 -28.547 1 24.78 208 VAL A C 1
ATOM 1625 O O . VAL A 1 208 ? -47.125 -33.75 -29.625 1 24.78 208 VAL A O 1
ATOM 1628 N N . SER A 1 209 ? -47.656 -35.469 -28.438 1 24.33 209 SER A N 1
ATOM 1629 C CA . SER A 1 209 ? -48.312 -36.531 -29.234 1 24.33 209 SER A CA 1
ATOM 1630 C C . SER A 1 209 ? -49.719 -36.094 -29.641 1 24.33 209 SER A C 1
ATOM 1632 O O . SER A 1 209 ? -50.594 -35.938 -28.781 1 24.33 209 SER A O 1
ATOM 1634 N N . LEU A 1 210 ? -49.875 -34.969 -30.406 1 22.58 210 LEU A N 1
ATOM 1635 C CA . LEU A 1 210 ? -50.969 -35.094 -31.375 1 22.58 210 LEU A CA 1
ATOM 1636 C C . LEU A 1 210 ? -50.562 -36.031 -32.5 1 22.58 210 LEU A C 1
ATOM 1638 O O . LEU A 1 210 ? -49.406 -36.062 -32.938 1 22.58 210 LEU A O 1
ATOM 1642 N N . MET B 1 1 ? 12.531 -23.141 -18.547 1 67.94 1 MET B N 1
ATOM 1643 C CA . MET B 1 1 ? 11.859 -22.016 -17.922 1 67.94 1 MET B CA 1
ATOM 1644 C C . MET B 1 1 ? 12.062 -20.734 -18.734 1 67.94 1 MET B C 1
ATOM 1646 O O . MET B 1 1 ? 13.172 -20.469 -19.203 1 67.94 1 MET B O 1
ATOM 1650 N N . ASN B 1 2 ? 10.969 -20.141 -19.188 1 85.31 2 ASN B N 1
ATOM 1651 C CA . ASN B 1 2 ? 11.07 -18.922 -19.984 1 85.31 2 ASN B CA 1
ATOM 1652 C C . ASN B 1 2 ? 11.094 -17.672 -19.109 1 85.31 2 ASN B C 1
ATOM 1654 O O . ASN B 1 2 ? 10.234 -17.516 -18.234 1 85.31 2 ASN B O 1
ATOM 1658 N N . VAL B 1 3 ? 12.234 -16.984 -19.281 1 91.62 3 VAL B N 1
ATOM 1659 C CA . VAL B 1 3 ? 12.398 -15.75 -18.516 1 91.62 3 VAL B CA 1
ATOM 1660 C C . VAL B 1 3 ? 12.289 -14.547 -19.453 1 91.62 3 VAL B C 1
ATOM 1662 O O . VAL B 1 3 ? 13.055 -14.414 -20.406 1 91.62 3 VAL B O 1
ATOM 1665 N N . ILE B 1 4 ? 11.336 -13.75 -19.234 1 92.88 4 ILE B N 1
ATOM 1666 C CA . ILE B 1 4 ? 11.148 -12.516 -20 1 92.88 4 ILE B CA 1
ATOM 1667 C C . ILE B 1 4 ? 11.75 -11.344 -19.234 1 92.88 4 ILE B C 1
ATOM 1669 O O . ILE B 1 4 ? 11.375 -11.078 -18.078 1 92.88 4 ILE B O 1
ATOM 1673 N N . ILE B 1 5 ? 12.68 -10.617 -19.859 1 95.75 5 ILE B N 1
ATOM 1674 C CA . ILE B 1 5 ? 13.359 -9.523 -19.188 1 95.75 5 ILE B CA 1
ATOM 1675 C C . ILE B 1 5 ? 13 -8.195 -19.844 1 95.75 5 ILE B C 1
ATOM 1677 O O . ILE B 1 5 ? 13.07 -8.078 -21.078 1 95.75 5 ILE B O 1
ATOM 1681 N N . ALA B 1 6 ? 12.555 -7.305 -19.047 1 94.81 6 ALA B N 1
ATOM 1682 C CA . ALA B 1 6 ? 12.273 -5.949 -19.516 1 94.81 6 ALA B CA 1
ATOM 1683 C C . ALA B 1 6 ? 13.008 -4.914 -18.672 1 94.81 6 ALA B C 1
ATOM 1685 O O . ALA B 1 6 ? 13.156 -5.086 -17.453 1 94.81 6 ALA B O 1
ATOM 1686 N N . CYS B 1 7 ? 13.477 -3.855 -19.344 1 94.12 7 CYS B N 1
ATOM 1687 C CA . CYS B 1 7 ? 14.211 -2.793 -18.656 1 94.12 7 CYS B CA 1
ATOM 1688 C C . CYS B 1 7 ? 13.625 -1.426 -19 1 94.12 7 CYS B C 1
ATOM 1690 O O . CYS B 1 7 ? 13.375 -1.126 -20.172 1 94.12 7 CYS B O 1
ATOM 1692 N N . ARG B 1 8 ? 13.406 -0.716 -17.984 1 91.19 8 ARG B N 1
ATOM 1693 C CA . ARG B 1 8 ? 12.875 0.631 -18.172 1 91.19 8 ARG B CA 1
ATOM 1694 C C . ARG B 1 8 ? 13.906 1.683 -17.766 1 91.19 8 ARG B C 1
ATOM 1696 O O . ARG B 1 8 ? 14.445 1.636 -16.672 1 91.19 8 ARG B O 1
ATOM 1703 N N . GLY B 1 9 ? 14.156 2.641 -18.609 1 87.56 9 GLY B N 1
ATOM 1704 C CA . GLY B 1 9 ? 15.031 3.76 -18.297 1 87.56 9 GLY B CA 1
ATOM 1705 C C . GLY B 1 9 ? 16.484 3.504 -18.672 1 87.56 9 GLY B C 1
ATOM 1706 O O . GLY B 1 9 ? 17.297 4.43 -18.672 1 87.56 9 GLY B O 1
ATOM 1707 N N . TYR B 1 10 ? 16.922 2.279 -18.875 1 86.81 10 TYR B N 1
ATOM 1708 C CA . TYR B 1 10 ? 18.281 1.947 -19.297 1 86.81 10 TYR B CA 1
ATOM 1709 C C . TYR B 1 10 ? 18.297 0.641 -20.078 1 86.81 10 TYR B C 1
ATOM 1711 O O . TYR B 1 10 ? 17.281 -0.058 -20.156 1 86.81 10 TYR B O 1
ATOM 1719 N N . LYS B 1 11 ? 19.406 0.409 -20.734 1 89.69 11 LYS B N 1
ATOM 1720 C CA . LYS B 1 11 ? 19.562 -0.837 -21.484 1 89.69 11 LYS B CA 1
ATOM 1721 C C . LYS B 1 11 ? 20.375 -1.859 -20.688 1 89.69 11 LYS B C 1
ATOM 1723 O O . LYS B 1 11 ? 21.484 -1.572 -20.266 1 89.69 11 LYS B O 1
ATOM 1728 N N . ALA B 1 12 ? 19.781 -2.971 -20.578 1 90.38 12 ALA B N 1
ATOM 1729 C CA . ALA B 1 12 ? 20.484 -4.035 -19.875 1 90.38 12 ALA B CA 1
ATOM 1730 C C . ALA B 1 12 ? 21.562 -4.664 -20.766 1 90.38 12 ALA B C 1
ATOM 1732 O O . ALA B 1 12 ? 21.297 -4.984 -21.922 1 90.38 12 ALA B O 1
ATOM 1733 N N . THR B 1 13 ? 22.703 -4.844 -20.234 1 92.31 13 THR B N 1
ATOM 1734 C CA . THR B 1 13 ? 23.781 -5.512 -20.953 1 92.31 13 THR B CA 1
ATOM 1735 C C . THR B 1 13 ? 23.547 -7.02 -21 1 92.31 13 THR B C 1
ATOM 1737 O O . THR B 1 13 ? 22.688 -7.543 -20.281 1 92.31 13 THR B O 1
ATOM 1740 N N . ALA B 1 14 ? 24.359 -7.609 -21.875 1 94.31 14 ALA B N 1
ATOM 1741 C CA . ALA B 1 14 ? 24.281 -9.062 -21.969 1 94.31 14 ALA B CA 1
ATOM 1742 C C . ALA B 1 14 ? 24.641 -9.719 -20.625 1 94.31 14 ALA B C 1
ATOM 1744 O O . ALA B 1 14 ? 24.062 -10.742 -20.266 1 94.31 14 ALA B O 1
ATOM 1745 N N . SER B 1 15 ? 25.547 -9.086 -20.016 1 94.75 15 SER B N 1
ATOM 1746 C CA . SER B 1 15 ? 26 -9.609 -18.719 1 94.75 15 SER B CA 1
ATOM 1747 C C . SER B 1 15 ? 24.875 -9.539 -17.688 1 94.75 15 SER B C 1
ATOM 1749 O O . SER B 1 15 ? 24.672 -10.492 -16.922 1 94.75 15 SER B O 1
ATOM 1751 N N . ILE B 1 16 ? 24.172 -8.484 -17.688 1 94.62 16 ILE B N 1
ATOM 1752 C CA . ILE B 1 16 ? 23.078 -8.305 -16.75 1 94.62 16 ILE B CA 1
ATOM 1753 C C . ILE B 1 16 ? 21.969 -9.312 -17.047 1 94.62 16 ILE B C 1
ATOM 1755 O O . ILE B 1 16 ? 21.422 -9.938 -16.125 1 94.62 16 ILE B O 1
ATOM 1759 N N . LYS B 1 17 ? 21.672 -9.508 -18.281 1 95.31 17 LYS B N 1
ATOM 1760 C CA . LYS B 1 17 ? 20.625 -10.438 -18.688 1 95.31 17 LYS B CA 1
ATOM 1761 C C . LYS B 1 17 ? 20.969 -11.867 -18.281 1 95.31 17 LYS B C 1
ATOM 1763 O O . LYS B 1 17 ? 20.109 -12.594 -17.766 1 95.31 17 LYS B O 1
ATOM 1768 N N . SER B 1 18 ? 22.172 -12.156 -18.5 1 96.12 18 SER B N 1
ATOM 1769 C CA . SER B 1 18 ? 22.625 -13.492 -18.125 1 96.12 18 SER B CA 1
ATOM 1770 C C . SER B 1 18 ? 22.562 -13.688 -16.609 1 96.12 18 SER B C 1
ATOM 1772 O O . SER B 1 18 ? 22.172 -14.766 -16.141 1 96.12 18 SER B O 1
ATOM 1774 N N . TYR B 1 19 ? 22.922 -12.664 -16 1 96.69 19 TYR B N 1
ATOM 1775 C CA . TYR B 1 19 ? 22.875 -12.727 -14.547 1 96.69 19 TYR B CA 1
ATOM 1776 C C . TYR B 1 19 ? 21.453 -12.953 -14.055 1 96.69 19 TYR B C 1
ATOM 1778 O O . TYR B 1 19 ? 21.219 -13.797 -13.188 1 96.69 19 TYR B O 1
ATOM 1786 N N . VAL B 1 20 ? 20.531 -12.227 -14.555 1 96.31 20 VAL B N 1
ATOM 1787 C CA . VAL B 1 20 ? 19.125 -12.32 -14.18 1 96.31 20 VAL B CA 1
ATOM 1788 C C . VAL B 1 20 ? 18.609 -13.727 -14.469 1 96.31 20 VAL B C 1
ATOM 1790 O O . VAL B 1 20 ? 17.969 -14.344 -13.609 1 96.31 20 VAL B O 1
ATOM 1793 N N . GLU B 1 21 ? 18.906 -14.203 -15.586 1 94.88 21 GLU B N 1
ATOM 1794 C CA . GLU B 1 21 ? 18.453 -15.539 -15.977 1 94.88 21 GLU B CA 1
ATOM 1795 C C . GLU B 1 21 ? 19 -16.609 -15.023 1 94.88 21 GLU B C 1
ATOM 1797 O O . GLU B 1 21 ? 18.25 -17.484 -14.578 1 94.88 21 GLU B O 1
ATOM 1802 N N . ASN B 1 22 ? 20.234 -16.469 -14.727 1 95.12 22 ASN B N 1
ATOM 1803 C CA . ASN B 1 22 ? 20.875 -17.422 -13.836 1 95.12 22 ASN B CA 1
ATOM 1804 C C . ASN B 1 22 ? 20.266 -17.375 -12.43 1 95.12 22 ASN B C 1
ATOM 1806 O O . ASN B 1 22 ? 20.078 -18.406 -11.789 1 95.12 22 ASN B O 1
ATOM 1810 N N . SER B 1 23 ? 20.031 -16.188 -11.992 1 95.44 23 SER B N 1
ATOM 1811 C CA . SER B 1 23 ? 19.453 -16.016 -10.664 1 95.44 23 SER B CA 1
ATOM 1812 C C . SER B 1 23 ? 18.062 -16.641 -10.594 1 95.44 23 SER B C 1
ATOM 1814 O O . SER B 1 23 ? 17.75 -17.344 -9.625 1 95.44 23 SER B O 1
ATOM 1816 N N . ILE B 1 24 ? 17.312 -16.438 -11.594 1 93.69 24 ILE B N 1
ATOM 1817 C CA . ILE B 1 24 ? 15.953 -16.953 -11.648 1 93.69 24 ILE B CA 1
ATOM 1818 C C . ILE B 1 24 ? 15.992 -18.484 -11.688 1 93.69 24 ILE B C 1
ATOM 1820 O O . ILE B 1 24 ? 15.297 -19.141 -10.906 1 93.69 24 ILE B O 1
ATOM 1824 N N . VAL B 1 25 ? 16.812 -19.047 -12.508 1 90.62 25 VAL B N 1
ATOM 1825 C CA . VAL B 1 25 ? 16.875 -20.5 -12.695 1 90.62 25 VAL B CA 1
ATOM 1826 C C . VAL B 1 25 ? 17.391 -21.156 -11.422 1 90.62 25 VAL B C 1
ATOM 1828 O O . VAL B 1 25 ? 16.844 -22.172 -10.977 1 90.62 25 VAL B O 1
ATOM 1831 N N . SER B 1 26 ? 18.312 -20.547 -10.805 1 92.81 26 SER B N 1
ATOM 1832 C CA . SER B 1 26 ? 18.953 -21.141 -9.641 1 92.81 26 SER B CA 1
ATOM 1833 C C . SER B 1 26 ? 18.031 -21.125 -8.43 1 92.81 26 SER B C 1
ATOM 1835 O O . SER B 1 26 ? 18.031 -22.062 -7.629 1 92.81 26 SER B O 1
ATOM 1837 N N . HIS B 1 27 ? 17.219 -20.125 -8.383 1 91.94 27 HIS B N 1
ATOM 1838 C CA . HIS B 1 27 ? 16.469 -19.969 -7.137 1 91.94 27 HIS B CA 1
ATOM 1839 C C . HIS B 1 27 ? 15 -20.328 -7.328 1 91.94 27 HIS B C 1
ATOM 1841 O O . HIS B 1 27 ? 14.336 -20.734 -6.379 1 91.94 27 HIS B O 1
ATOM 1847 N N . LEU B 1 28 ? 14.5 -20.156 -8.516 1 90.31 28 LEU B N 1
ATOM 1848 C CA . LEU B 1 28 ? 13.062 -20.312 -8.719 1 90.31 28 LEU B CA 1
ATOM 1849 C C . LEU B 1 28 ? 12.766 -21.484 -9.648 1 90.31 28 LEU B C 1
ATOM 1851 O O . LEU B 1 28 ? 11.609 -21.875 -9.805 1 90.31 28 LEU B O 1
ATOM 1855 N N . GLY B 1 29 ? 13.766 -22.047 -10.25 1 85.25 29 GLY B N 1
ATOM 1856 C CA . GLY B 1 29 ? 13.594 -23.094 -11.242 1 85.25 29 GLY B CA 1
ATOM 1857 C C . GLY B 1 29 ? 12.773 -24.266 -10.742 1 85.25 29 GLY B C 1
ATOM 1858 O O . GLY B 1 29 ? 11.922 -24.781 -11.461 1 85.25 29 GLY B O 1
ATOM 1859 N N . LYS B 1 30 ? 12.953 -24.641 -9.57 1 82.94 30 LYS B N 1
ATOM 1860 C CA . LYS B 1 30 ? 12.297 -25.812 -9.016 1 82.94 30 LYS B CA 1
ATOM 1861 C C . LYS B 1 30 ? 10.797 -25.609 -8.891 1 82.94 30 LYS B C 1
ATOM 1863 O O . LYS B 1 30 ? 10.023 -26.562 -8.953 1 82.94 30 LYS B O 1
ATOM 1868 N N . TYR B 1 31 ? 10.414 -24.375 -8.734 1 80.25 31 TYR B N 1
ATOM 1869 C CA . TYR B 1 31 ? 8.992 -24.062 -8.578 1 80.25 31 TYR B CA 1
ATOM 1870 C C . TYR B 1 31 ? 8.312 -23.938 -9.938 1 80.25 31 TYR B C 1
ATOM 1872 O O . TYR B 1 31 ? 7.086 -24.031 -10.031 1 80.25 31 TYR B O 1
ATOM 1880 N N . LEU B 1 32 ? 9.023 -23.812 -10.922 1 76.5 32 LEU B N 1
ATOM 1881 C CA . LEU B 1 32 ? 8.484 -23.516 -12.242 1 76.5 32 LEU B CA 1
ATOM 1882 C C . LEU B 1 32 ? 8.672 -24.703 -13.188 1 76.5 32 LEU B C 1
ATOM 1884 O O . LEU B 1 32 ? 8.148 -24.688 -14.305 1 76.5 32 LEU B O 1
ATOM 1888 N N . GLN B 1 33 ? 9.367 -25.688 -12.883 1 73.31 33 GLN B N 1
ATOM 1889 C CA . GLN B 1 33 ? 9.773 -26.797 -13.75 1 73.31 33 GLN B CA 1
ATOM 1890 C C . GLN B 1 33 ? 8.555 -27.562 -14.25 1 73.31 33 GLN B C 1
ATOM 1892 O O . GLN B 1 33 ? 8.539 -28.031 -15.391 1 73.31 33 GLN B O 1
ATOM 1897 N N . ASP B 1 34 ? 7.551 -27.641 -13.531 1 70.38 34 ASP B N 1
ATOM 1898 C CA . ASP B 1 34 ? 6.465 -28.562 -13.867 1 70.38 34 ASP B CA 1
ATOM 1899 C C . ASP B 1 34 ? 5.367 -27.844 -14.664 1 70.38 34 ASP B C 1
ATOM 1901 O O . ASP B 1 34 ? 4.336 -28.438 -14.969 1 70.38 34 ASP B O 1
ATOM 1905 N N . SER B 1 35 ? 5.66 -26.609 -15.094 1 72.88 35 SER B N 1
ATOM 1906 C CA . SER B 1 35 ? 4.574 -25.891 -15.758 1 72.88 35 SER B CA 1
ATOM 1907 C C . SER B 1 35 ? 5.098 -25.047 -16.922 1 72.88 35 SER B C 1
ATOM 1909 O O . SER B 1 35 ? 5.41 -23.875 -16.75 1 72.88 35 SER B O 1
ATOM 1911 N N . PRO B 1 36 ? 5.102 -25.719 -18.125 1 73.31 36 PRO B N 1
ATOM 1912 C CA . PRO B 1 36 ? 5.637 -25 -19.281 1 73.31 36 PRO B CA 1
ATOM 1913 C C . PRO B 1 36 ? 4.855 -23.719 -19.609 1 73.31 36 PRO B C 1
ATOM 1915 O O . PRO B 1 36 ? 5.371 -22.844 -20.281 1 73.31 36 PRO B O 1
ATOM 1918 N N . GLU B 1 37 ? 3.701 -23.672 -19.125 1 80.12 37 GLU B N 1
ATOM 1919 C CA . GLU B 1 37 ? 2.854 -22.531 -19.422 1 80.12 37 GLU B CA 1
ATOM 1920 C C . GLU B 1 37 ? 3.191 -21.344 -18.531 1 80.12 37 GLU B C 1
ATOM 1922 O O . GLU B 1 37 ? 2.775 -20.219 -18.797 1 80.12 37 GLU B O 1
ATOM 1927 N N . ILE B 1 38 ? 4.016 -21.609 -17.578 1 83.5 38 ILE B N 1
ATOM 1928 C CA . ILE B 1 38 ? 4.34 -20.562 -16.609 1 83.5 38 ILE B CA 1
ATOM 1929 C C . ILE B 1 38 ? 5.652 -19.875 -17 1 83.5 38 ILE B C 1
ATOM 1931 O O . ILE B 1 38 ? 6.613 -20.547 -17.375 1 83.5 38 ILE B O 1
ATOM 1935 N N . ASN B 1 39 ? 5.629 -18.562 -16.984 1 88.88 39 ASN B N 1
ATOM 1936 C CA . ASN B 1 39 ? 6.801 -17.75 -17.297 1 88.88 39 ASN B CA 1
ATOM 1937 C C . ASN B 1 39 ? 7.203 -16.875 -16.109 1 88.88 39 ASN B C 1
ATOM 1939 O O . ASN B 1 39 ? 6.375 -16.562 -15.258 1 88.88 39 ASN B O 1
ATOM 1943 N N . ALA B 1 40 ? 8.469 -16.672 -16.078 1 92.5 40 ALA B N 1
ATOM 1944 C CA . ALA B 1 40 ? 8.969 -15.656 -15.148 1 92.5 40 ALA B CA 1
ATOM 1945 C C . ALA B 1 40 ? 9.266 -14.344 -15.867 1 92.5 40 ALA B C 1
ATOM 1947 O O . ALA B 1 40 ? 9.875 -14.344 -16.938 1 92.5 40 ALA B O 1
ATOM 1948 N N . ARG B 1 41 ? 8.758 -13.297 -15.32 1 94.62 41 ARG B N 1
ATOM 1949 C CA . ARG B 1 41 ? 9.008 -11.977 -15.883 1 94.62 41 ARG B CA 1
ATOM 1950 C C . ARG B 1 41 ? 9.781 -11.102 -14.898 1 94.62 41 ARG B C 1
ATOM 1952 O O . ARG B 1 41 ? 9.43 -11.016 -13.719 1 94.62 41 ARG B O 1
ATOM 1959 N N . VAL B 1 42 ? 10.836 -10.477 -15.445 1 96.69 42 VAL B N 1
ATOM 1960 C CA . VAL B 1 42 ? 11.641 -9.578 -14.625 1 96.69 42 VAL B CA 1
ATOM 1961 C C . VAL B 1 42 ? 11.672 -8.188 -15.266 1 96.69 42 VAL B C 1
ATOM 1963 O O . VAL B 1 42 ? 12.102 -8.039 -16.406 1 96.69 42 VAL B O 1
ATOM 1966 N N . VAL B 1 43 ? 11.172 -7.23 -14.523 1 96.5 43 VAL B N 1
ATOM 1967 C CA . VAL B 1 43 ? 11.211 -5.84 -14.969 1 96.5 43 VAL B CA 1
ATOM 1968 C C . VAL B 1 43 ? 12.188 -5.047 -14.102 1 96.5 43 VAL B C 1
ATOM 1970 O O . VAL B 1 43 ? 12.039 -4.996 -12.883 1 96.5 43 VAL B O 1
ATOM 1973 N N . MET B 1 44 ? 13.133 -4.488 -14.734 1 97.06 44 MET B N 1
ATOM 1974 C CA . MET B 1 44 ? 14.125 -3.674 -14.039 1 97.06 44 MET B CA 1
ATOM 1975 C C . MET B 1 44 ? 13.961 -2.199 -14.391 1 97.06 44 MET B C 1
ATOM 1977 O O . MET B 1 44 ? 13.656 -1.864 -15.539 1 97.06 44 MET B O 1
ATOM 1981 N N . ALA B 1 45 ? 14.141 -1.403 -13.375 1 94.94 45 ALA B N 1
ATOM 1982 C CA . ALA B 1 45 ? 14.031 0.037 -13.594 1 94.94 45 ALA B CA 1
ATOM 1983 C C . ALA B 1 45 ? 15.055 0.794 -12.75 1 94.94 45 ALA B C 1
ATOM 1985 O O . ALA B 1 45 ? 15.539 0.276 -11.742 1 94.94 45 ALA B O 1
ATOM 1986 N N . LYS B 1 46 ? 15.367 1.962 -13.289 1 89.06 46 LYS B N 1
ATOM 1987 C CA . LYS B 1 46 ? 16.234 2.871 -12.547 1 89.06 46 LYS B CA 1
ATOM 1988 C C . LYS B 1 46 ? 15.484 4.129 -12.125 1 89.06 46 LYS B C 1
ATOM 1990 O O . LYS B 1 46 ? 14.766 4.734 -12.93 1 89.06 46 LYS B O 1
ATOM 1995 N N . ASP B 1 47 ? 15.5 4.324 -10.812 1 79.88 47 ASP B N 1
ATOM 1996 C CA . ASP B 1 47 ? 14.945 5.555 -10.258 1 79.88 47 ASP B CA 1
ATOM 1997 C C . ASP B 1 47 ? 16.016 6.359 -9.516 1 79.88 47 ASP B C 1
ATOM 1999 O O . ASP B 1 47 ? 16.359 6.043 -8.375 1 79.88 47 ASP B O 1
ATOM 2003 N N . ALA B 1 48 ? 16.328 7.473 -10.133 1 78.75 48 ALA B N 1
ATOM 2004 C CA . ALA B 1 48 ? 17.391 8.312 -9.586 1 78.75 48 ALA B CA 1
ATOM 2005 C C . ALA B 1 48 ? 18.656 7.5 -9.305 1 78.75 48 ALA B C 1
ATOM 2007 O O . ALA B 1 48 ? 19.344 7.074 -10.227 1 78.75 48 ALA B O 1
ATOM 2008 N N . HIS B 1 49 ? 18.844 7.164 -8.055 1 80.06 49 HIS B N 1
ATOM 2009 C CA . HIS B 1 49 ? 20.094 6.484 -7.699 1 80.06 49 HIS B CA 1
ATOM 2010 C C . HIS B 1 49 ? 19.828 5.059 -7.238 1 80.06 49 HIS B C 1
ATOM 2012 O O . HIS B 1 49 ? 20.719 4.402 -6.691 1 80.06 49 HIS B O 1
ATOM 2018 N N . MET B 1 50 ? 18.672 4.652 -7.57 1 86.38 50 MET B N 1
ATOM 2019 C CA . MET B 1 50 ? 18.297 3.312 -7.121 1 86.38 50 MET B CA 1
ATOM 2020 C C . MET B 1 50 ? 17.828 2.457 -8.289 1 86.38 50 MET B C 1
ATOM 2022 O O . MET B 1 50 ? 17.344 2.984 -9.297 1 86.38 50 MET B O 1
ATOM 2026 N N . PHE B 1 51 ? 18.078 1.184 -8.102 1 91.44 51 PHE B N 1
ATOM 2027 C CA . PHE B 1 51 ? 17.562 0.217 -9.062 1 91.44 51 PHE B CA 1
ATOM 2028 C C . PHE B 1 51 ? 16.422 -0.598 -8.453 1 91.44 51 PHE B C 1
ATOM 2030 O O . PHE B 1 51 ? 16.469 -0.966 -7.277 1 91.44 51 PHE B O 1
ATOM 2037 N N . THR B 1 52 ? 15.445 -0.814 -9.289 1 93.69 52 THR B N 1
ATOM 2038 C CA . THR B 1 52 ? 14.328 -1.643 -8.844 1 93.69 52 THR B CA 1
ATOM 2039 C C . THR B 1 52 ? 14.18 -2.867 -9.742 1 93.69 52 THR B C 1
ATOM 2041 O O . THR B 1 52 ? 14.297 -2.768 -10.961 1 93.69 52 THR B O 1
ATOM 2044 N N . ALA B 1 53 ? 13.945 -3.98 -9.07 1 96.56 53 ALA B N 1
ATOM 2045 C CA . ALA B 1 53 ? 13.648 -5.215 -9.789 1 96.56 53 ALA B CA 1
ATOM 2046 C C . ALA B 1 53 ? 12.297 -5.785 -9.375 1 96.56 53 ALA B C 1
ATOM 2048 O O . ALA B 1 53 ? 12.031 -5.957 -8.18 1 96.56 53 ALA B O 1
ATOM 2049 N N . CYS B 1 54 ? 11.477 -6.027 -10.328 1 96.81 54 CYS B N 1
ATOM 2050 C CA . CYS B 1 54 ? 10.18 -6.66 -10.109 1 96.81 54 CYS B CA 1
ATOM 2051 C C . CYS B 1 54 ? 10.117 -8.031 -10.781 1 96.81 54 CYS B C 1
ATOM 2053 O O . CYS B 1 54 ? 10.25 -8.133 -12 1 96.81 54 CYS B O 1
ATOM 2055 N N . VAL B 1 55 ? 9.93 -9.016 -9.969 1 96.94 55 VAL B N 1
ATOM 2056 C CA . VAL B 1 55 ? 9.828 -10.383 -10.461 1 96.94 55 VAL B CA 1
ATOM 2057 C C . VAL B 1 55 ? 8.375 -10.859 -10.367 1 96.94 55 VAL B C 1
ATOM 2059 O O . VAL B 1 55 ? 7.734 -10.711 -9.328 1 96.94 55 VAL B O 1
ATOM 2062 N N . SER B 1 56 ? 7.914 -11.414 -11.461 1 95.5 56 SER B N 1
ATOM 2063 C CA . SER B 1 56 ? 6.547 -11.922 -11.484 1 95.5 56 SER B CA 1
ATOM 2064 C C . SER B 1 56 ? 6.473 -13.289 -12.156 1 95.5 56 SER B C 1
ATOM 2066 O O . SER B 1 56 ? 7.215 -13.562 -13.102 1 95.5 56 SER B O 1
ATOM 2068 N N . ILE B 1 57 ? 5.676 -14.07 -11.609 1 91.88 57 ILE B N 1
ATOM 2069 C CA . ILE B 1 57 ? 5.336 -15.336 -12.25 1 91.88 57 ILE B CA 1
ATOM 2070 C C . ILE B 1 57 ? 3.988 -15.211 -12.961 1 91.88 57 ILE B C 1
ATOM 2072 O O . ILE B 1 57 ? 2.998 -14.797 -12.352 1 91.88 57 ILE B O 1
ATOM 2076 N N . CYS B 1 58 ? 4.012 -15.562 -14.211 1 89 58 CYS B N 1
ATOM 2077 C CA . CYS B 1 58 ? 2.836 -15.297 -15.031 1 89 58 CYS B CA 1
ATOM 2078 C C . CYS B 1 58 ? 2.438 -16.531 -15.828 1 89 58 CYS B C 1
ATOM 2080 O O . CYS B 1 58 ? 3.291 -17.344 -16.203 1 89 58 CYS B O 1
ATOM 2082 N N . GLU B 1 59 ? 1.066 -16.594 -15.977 1 83.06 59 GLU B N 1
ATOM 2083 C CA . GLU B 1 59 ? 0.47 -17.5 -16.953 1 83.06 59 GLU B CA 1
ATOM 2084 C C . GLU B 1 59 ? -0.36 -16.734 -17.984 1 83.06 59 GLU B C 1
ATOM 2086 O O . GLU B 1 59 ? -1.256 -15.969 -17.609 1 83.06 59 GLU B O 1
ATOM 2091 N N . ASP B 1 60 ? -0.183 -16.875 -19.297 1 77.5 60 ASP B N 1
ATOM 2092 C CA . ASP B 1 60 ? -0.889 -16.188 -20.375 1 77.5 60 ASP B CA 1
ATOM 2093 C C . ASP B 1 60 ? -0.97 -14.688 -20.094 1 77.5 60 ASP B C 1
ATOM 2095 O O . ASP B 1 60 ? -2.041 -14.086 -20.203 1 77.5 60 ASP B O 1
ATOM 2099 N N . HIS B 1 61 ? -0.083 -14.055 -19.516 1 76.94 61 HIS B N 1
ATOM 2100 C CA . HIS B 1 61 ? 0.051 -12.625 -19.266 1 76.94 61 HIS B CA 1
ATOM 2101 C C . HIS B 1 61 ? -0.578 -12.227 -17.938 1 76.94 61 HIS B C 1
ATOM 2103 O O . HIS B 1 61 ? -0.645 -11.047 -17.609 1 76.94 61 HIS B O 1
ATOM 2109 N N . HIS B 1 62 ? -1.042 -13.242 -17.266 1 82.19 62 HIS B N 1
ATOM 2110 C CA . HIS B 1 62 ? -1.616 -12.969 -15.961 1 82.19 62 HIS B CA 1
ATOM 2111 C C . HIS B 1 62 ? -0.618 -13.281 -14.844 1 82.19 62 HIS B C 1
ATOM 2113 O O . HIS B 1 62 ? -0.213 -14.43 -14.672 1 82.19 62 HIS B O 1
ATOM 2119 N N . GLU B 1 63 ? -0.35 -12.25 -14.086 1 88.31 63 GLU B N 1
ATOM 2120 C CA . GLU B 1 63 ? 0.576 -12.422 -12.977 1 88.31 63 GLU B CA 1
ATOM 2121 C C . GLU B 1 63 ? -0.151 -12.906 -11.719 1 88.31 63 GLU B C 1
ATOM 2123 O O . GLU B 1 63 ? -1.228 -12.398 -11.391 1 88.31 63 GLU B O 1
ATOM 2128 N N . PHE B 1 64 ? 0.452 -13.945 -11.062 1 87.94 64 PHE B N 1
ATOM 2129 C CA . PHE B 1 64 ? -0.235 -14.414 -9.867 1 87.94 64 PHE B CA 1
ATOM 2130 C C . PHE B 1 64 ? 0.718 -14.453 -8.68 1 87.94 64 PHE B C 1
ATOM 2132 O O . PHE B 1 64 ? 0.293 -14.68 -7.543 1 87.94 64 PHE B O 1
ATOM 2139 N N . VAL B 1 65 ? 1.96 -14.234 -8.898 1 92.5 65 VAL B N 1
ATOM 2140 C CA . VAL B 1 65 ? 2.926 -13.961 -7.84 1 92.5 65 VAL B CA 1
ATOM 2141 C C . VAL B 1 65 ? 3.848 -12.82 -8.258 1 92.5 65 VAL B C 1
ATOM 2143 O O . VAL B 1 65 ? 4.305 -12.773 -9.398 1 92.5 65 VAL B O 1
ATOM 2146 N N . LYS B 1 66 ? 4.066 -11.945 -7.301 1 95.19 66 LYS B N 1
ATOM 2147 C CA . LYS B 1 66 ? 4.891 -10.781 -7.617 1 95.19 66 LYS B CA 1
ATOM 2148 C C . LYS B 1 66 ? 5.766 -10.391 -6.434 1 95.19 66 LYS B C 1
ATOM 2150 O O . LYS B 1 66 ? 5.344 -10.492 -5.281 1 95.19 66 LYS B O 1
ATOM 2155 N N . ALA B 1 67 ? 6.965 -10 -6.695 1 96.31 67 ALA B N 1
ATOM 2156 C CA . ALA B 1 67 ? 7.906 -9.492 -5.699 1 96.31 67 ALA B CA 1
ATOM 2157 C C . ALA B 1 67 ? 8.773 -8.375 -6.277 1 96.31 67 ALA B C 1
ATOM 2159 O O . ALA B 1 67 ? 9.305 -8.508 -7.383 1 96.31 67 ALA B O 1
ATOM 2160 N N . SER B 1 68 ? 8.914 -7.336 -5.512 1 95.25 68 SER B N 1
ATOM 2161 C CA . SER B 1 68 ? 9.703 -6.195 -5.957 1 95.25 68 SER B CA 1
ATOM 2162 C C . SER B 1 68 ? 10.641 -5.707 -4.859 1 95.25 68 SER B C 1
ATOM 2164 O O . SER B 1 68 ? 10.25 -5.641 -3.689 1 95.25 68 SER B O 1
ATOM 2166 N N . LYS B 1 69 ? 11.852 -5.398 -5.277 1 92.44 69 LYS B N 1
ATOM 2167 C CA . LYS B 1 69 ? 12.836 -4.848 -4.352 1 92.44 69 LYS B CA 1
ATOM 2168 C C . LYS B 1 69 ? 13.695 -3.781 -5.031 1 92.44 69 LYS B C 1
ATOM 2170 O O . LYS B 1 69 ? 13.867 -3.799 -6.25 1 92.44 69 LYS B O 1
ATOM 2175 N N . SER B 1 70 ? 14.156 -2.873 -4.238 1 90.44 70 SER B N 1
ATOM 2176 C CA . SER B 1 70 ? 15.07 -1.845 -4.715 1 90.44 70 SER B CA 1
ATOM 2177 C C . SER B 1 70 ? 16.422 -1.941 -4.012 1 90.44 70 SER B C 1
ATOM 2179 O O . SER B 1 70 ? 16.5 -2.371 -2.857 1 90.44 70 SER B O 1
ATOM 2181 N N . ALA B 1 71 ? 17.469 -1.541 -4.781 1 90.69 71 ALA B N 1
ATOM 2182 C CA . ALA B 1 71 ? 18.812 -1.55 -4.246 1 90.69 71 ALA B CA 1
ATOM 2183 C C . ALA B 1 71 ? 19.703 -0.552 -4.984 1 90.69 71 ALA B C 1
ATOM 2185 O O . ALA B 1 71 ? 19.25 0.141 -5.895 1 90.69 71 ALA B O 1
ATOM 2186 N N . ASP B 1 72 ? 20.938 -0.503 -4.477 1 88.25 72 ASP B N 1
ATOM 2187 C CA . ASP B 1 72 ? 21.859 0.463 -5.043 1 88.25 72 ASP B CA 1
ATOM 2188 C C . ASP B 1 72 ? 22.516 -0.081 -6.316 1 88.25 72 ASP B C 1
ATOM 2190 O O . ASP B 1 72 ? 23.125 0.67 -7.074 1 88.25 72 ASP B O 1
ATOM 2194 N N . THR B 1 73 ? 22.344 -1.377 -6.555 1 90.38 73 THR B N 1
ATOM 2195 C CA . THR B 1 73 ? 22.812 -1.977 -7.801 1 90.38 73 THR B CA 1
ATOM 2196 C C . THR B 1 73 ? 21.734 -2.891 -8.391 1 90.38 73 THR B C 1
ATOM 2198 O O . THR B 1 73 ? 20.891 -3.416 -7.66 1 90.38 73 THR B O 1
ATOM 2201 N N . VAL B 1 74 ? 21.844 -3.037 -9.633 1 92.69 74 VAL B N 1
ATOM 2202 C CA . VAL B 1 74 ? 20.875 -3.877 -10.312 1 92.69 74 VAL B CA 1
ATOM 2203 C C . VAL B 1 74 ? 21.016 -5.324 -9.844 1 92.69 74 VAL B C 1
ATOM 2205 O O . VAL B 1 74 ? 20.016 -6.023 -9.664 1 92.69 74 VAL B O 1
ATOM 2208 N N . TYR B 1 75 ? 22.203 -5.742 -9.516 1 94.38 75 TYR B N 1
ATOM 2209 C CA . TYR B 1 75 ? 22.453 -7.113 -9.086 1 94.38 75 TYR B CA 1
ATOM 2210 C C . TYR B 1 75 ? 21.828 -7.391 -7.73 1 94.38 75 TYR B C 1
ATOM 2212 O O . TYR B 1 75 ? 21.172 -8.414 -7.539 1 94.38 75 TYR B O 1
ATOM 2220 N N . ARG B 1 76 ? 22 -6.438 -6.98 1 93.38 76 ARG B N 1
ATOM 2221 C CA . ARG B 1 76 ? 21.438 -6.59 -5.641 1 93.38 76 ARG B CA 1
ATOM 2222 C C . ARG B 1 76 ? 19.922 -6.531 -5.672 1 93.38 76 ARG B C 1
ATOM 2224 O O . ARG B 1 76 ? 19.25 -7.277 -4.957 1 93.38 76 ARG B O 1
ATOM 2231 N N . ALA B 1 77 ? 19.391 -5.664 -6.457 1 94.62 77 ALA B N 1
ATOM 2232 C CA . ALA B 1 77 ? 17.938 -5.551 -6.586 1 94.62 77 ALA B CA 1
ATOM 2233 C C . ALA B 1 77 ? 17.328 -6.863 -7.07 1 94.62 77 ALA B C 1
ATOM 2235 O O . ALA B 1 77 ? 16.328 -7.32 -6.527 1 94.62 77 ALA B O 1
ATOM 2236 N N . VAL B 1 78 ? 18 -7.438 -7.988 1 96.19 78 VAL B N 1
ATOM 2237 C CA . VAL B 1 78 ? 17.516 -8.695 -8.562 1 96.19 78 VAL B CA 1
ATOM 2238 C C . VAL B 1 78 ? 17.609 -9.805 -7.512 1 96.19 78 VAL B C 1
ATOM 2240 O O . VAL B 1 78 ? 16.641 -10.531 -7.289 1 96.19 78 VAL B O 1
ATOM 2243 N N . ASP B 1 79 ? 18.688 -9.867 -6.844 1 95.56 79 ASP B N 1
ATOM 2244 C CA . ASP B 1 79 ? 18.875 -10.906 -5.84 1 95.56 79 ASP B CA 1
ATOM 2245 C C . ASP B 1 79 ? 17.844 -10.789 -4.719 1 95.56 79 ASP B C 1
ATOM 2247 O O . ASP B 1 79 ? 17.281 -11.789 -4.277 1 95.56 79 ASP B O 1
ATOM 2251 N N . ASP B 1 80 ? 17.688 -9.617 -4.34 1 94.69 80 ASP B N 1
ATOM 2252 C CA . ASP B 1 80 ? 16.734 -9.383 -3.26 1 94.69 80 ASP B CA 1
ATOM 2253 C C . ASP B 1 80 ? 15.312 -9.734 -3.693 1 94.69 80 ASP B C 1
ATOM 2255 O O . ASP B 1 80 ? 14.555 -10.336 -2.926 1 94.69 80 ASP B O 1
ATOM 2259 N N . ALA B 1 81 ? 14.953 -9.344 -4.852 1 96.44 81 ALA B N 1
ATOM 2260 C CA . ALA B 1 81 ? 13.617 -9.641 -5.371 1 96.44 81 ALA B CA 1
ATOM 2261 C C . ALA B 1 81 ? 13.422 -11.141 -5.543 1 96.44 81 ALA B C 1
ATOM 2263 O O . ALA B 1 81 ? 12.367 -11.68 -5.191 1 96.44 81 ALA B O 1
ATOM 2264 N N . VAL B 1 82 ? 14.43 -11.773 -6.047 1 96.31 82 VAL B N 1
ATOM 2265 C CA . VAL B 1 82 ? 14.375 -13.211 -6.273 1 96.31 82 VAL B CA 1
ATOM 2266 C C . VAL B 1 82 ? 14.273 -13.945 -4.938 1 96.31 82 VAL B C 1
ATOM 2268 O O . VAL B 1 82 ? 13.5 -14.891 -4.797 1 96.31 82 VAL B O 1
ATOM 2271 N N . ALA B 1 83 ? 15 -13.492 -3.99 1 95.19 83 ALA B N 1
ATOM 2272 C CA . ALA B 1 83 ? 14.938 -14.086 -2.656 1 95.19 83 ALA B CA 1
ATOM 2273 C C . ALA B 1 83 ? 13.547 -13.93 -2.049 1 95.19 83 ALA B C 1
ATOM 2275 O O . ALA B 1 83 ? 13.023 -14.867 -1.43 1 95.19 83 ALA B O 1
ATOM 2276 N N . HIS B 1 84 ? 13.023 -12.805 -2.229 1 94.56 84 HIS B N 1
ATO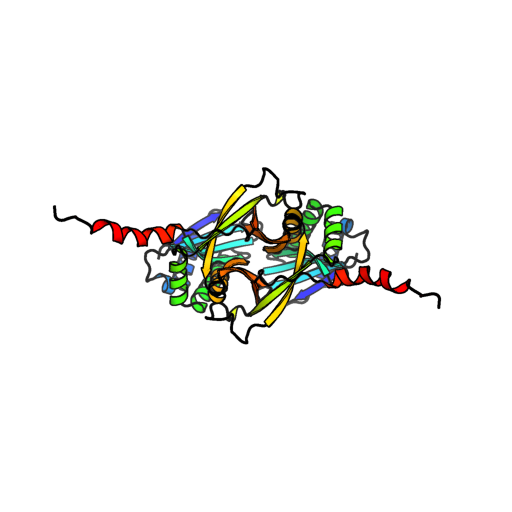M 2277 C CA . HIS B 1 84 ? 11.672 -12.547 -1.729 1 94.56 84 HIS B CA 1
ATOM 2278 C C . HIS B 1 84 ? 10.648 -13.445 -2.418 1 94.56 84 HIS B C 1
ATOM 2280 O O . HIS B 1 84 ? 9.781 -14.016 -1.763 1 94.56 84 HIS B O 1
ATOM 2286 N N . MET B 1 85 ? 10.766 -13.578 -3.652 1 95.31 85 MET B N 1
ATOM 2287 C CA . MET B 1 85 ? 9.906 -14.453 -4.434 1 95.31 85 MET B CA 1
ATOM 2288 C C . MET B 1 85 ? 10.008 -15.898 -3.945 1 95.31 85 MET B C 1
ATOM 2290 O O . MET B 1 85 ? 8.992 -16.562 -3.754 1 95.31 85 MET B O 1
ATOM 2294 N N . ALA B 1 86 ? 11.195 -16.281 -3.719 1 93.25 86 ALA B N 1
ATOM 2295 C CA . ALA B 1 86 ? 11.422 -17.641 -3.236 1 93.25 86 ALA B CA 1
ATOM 2296 C C . ALA B 1 86 ? 10.766 -17.859 -1.876 1 93.25 86 ALA B C 1
ATOM 2298 O O . ALA B 1 86 ? 10.18 -18.922 -1.624 1 93.25 86 ALA B O 1
ATOM 2299 N N . SER B 1 87 ? 10.859 -16.906 -1.08 1 92.56 87 SER B N 1
ATOM 2300 C CA . SER B 1 87 ? 10.25 -17 0.243 1 92.56 87 SER B CA 1
ATOM 2301 C C . SER B 1 87 ? 8.734 -17.141 0.143 1 92.56 87 SER B C 1
ATOM 2303 O O . SER B 1 87 ? 8.133 -17.938 0.873 1 92.56 87 SER B O 1
ATOM 2305 N N . LYS B 1 88 ? 8.133 -16.422 -0.764 1 91.19 88 LYS B N 1
ATOM 2306 C CA . LYS B 1 88 ? 6.691 -16.5 -0.995 1 91.19 88 LYS B CA 1
ATOM 2307 C C . LYS B 1 88 ? 6.289 -17.891 -1.461 1 91.19 88 LYS B C 1
ATOM 2309 O O . LYS B 1 88 ? 5.312 -18.469 -0.971 1 91.19 88 LYS B O 1
ATOM 2314 N N . LEU B 1 89 ? 7.035 -18.359 -2.32 1 90.25 89 LEU B N 1
ATOM 2315 C CA . LEU B 1 89 ? 6.73 -19.672 -2.9 1 90.25 89 LEU B CA 1
ATOM 2316 C C . LEU B 1 89 ? 6.895 -20.766 -1.863 1 90.25 89 LEU B C 1
ATOM 2318 O O . LEU B 1 89 ? 6.137 -21.75 -1.867 1 90.25 89 LEU B O 1
ATOM 2322 N N . ARG B 1 90 ? 7.836 -20.562 -1.009 1 89.19 90 ARG B N 1
ATOM 2323 C CA . ARG B 1 90 ? 8.047 -21.547 0.054 1 89.19 90 ARG B CA 1
ATOM 2324 C C . ARG B 1 90 ? 6.918 -21.484 1.081 1 89.19 90 ARG B C 1
ATOM 2326 O O . ARG B 1 90 ? 6.438 -22.516 1.549 1 89.19 90 ARG B O 1
ATOM 2333 N N . LYS B 1 91 ? 6.578 -20.297 1.364 1 88.5 91 LYS B N 1
ATOM 2334 C CA . LYS B 1 91 ? 5.559 -20.078 2.389 1 88.5 91 LYS B CA 1
ATOM 2335 C C . LYS B 1 91 ? 4.227 -20.703 1.979 1 88.5 91 LYS B C 1
ATOM 2337 O O . LYS B 1 91 ? 3.543 -21.312 2.803 1 88.5 91 LYS B O 1
ATOM 2342 N N . TYR B 1 92 ? 3.725 -20.578 0.756 1 88.31 92 TYR B N 1
ATOM 2343 C CA . TYR B 1 92 ? 2.383 -20.984 0.344 1 88.31 92 TYR B CA 1
ATOM 2344 C C . TYR B 1 92 ? 2.428 -22.25 -0.49 1 88.31 92 TYR B C 1
ATOM 2346 O O . TYR B 1 92 ? 1.386 -22.797 -0.863 1 88.31 92 TYR B O 1
ATOM 2354 N N . LYS B 1 93 ? 3.32 -22.922 -0.409 1 77.38 93 LYS B N 1
ATOM 2355 C CA . LYS B 1 93 ? 3.52 -24.203 -1.079 1 77.38 93 LYS B CA 1
ATOM 2356 C C . LYS B 1 93 ? 2.846 -24.219 -2.447 1 77.38 93 LYS B C 1
ATOM 2358 O O . LYS B 1 93 ? 1.961 -23.406 -2.719 1 77.38 93 LYS B O 1
ATOM 2363 N N . LYS B 1 94 ? 3.064 -25.188 -3.146 1 74.06 94 LYS B N 1
ATOM 2364 C CA . LYS B 1 94 ? 2.623 -25.312 -4.531 1 74.06 94 LYS B CA 1
ATOM 2365 C C . LYS B 1 94 ? 1.105 -25.453 -4.617 1 74.06 94 LYS B C 1
ATOM 2367 O O . LYS B 1 94 ? 0.469 -24.844 -5.477 1 74.06 94 LYS B O 1
ATOM 2372 N N . GLU B 1 95 ? 0.589 -26.078 -3.703 1 71.69 95 GLU B N 1
ATOM 2373 C CA . GLU B 1 95 ? -0.84 -26.375 -3.76 1 71.69 95 GLU B CA 1
ATOM 2374 C C . GLU B 1 95 ? -1.673 -25.109 -3.611 1 71.69 95 GLU B C 1
ATOM 2376 O O . GLU B 1 95 ? -2.619 -24.891 -4.367 1 71.69 95 GLU B O 1
ATOM 2381 N N . LYS B 1 96 ? -1.28 -24.281 -2.736 1 76 96 LYS B N 1
ATOM 2382 C CA . LYS B 1 96 ? -2.027 -23.047 -2.502 1 76 96 LYS B CA 1
ATOM 2383 C C . LYS B 1 96 ? -1.867 -22.078 -3.668 1 76 96 LYS B C 1
ATOM 2385 O O . LYS B 1 96 ? -2.828 -21.422 -4.07 1 76 96 LYS B O 1
ATOM 2390 N N . ILE B 1 97 ? -0.76 -22.203 -4.16 1 78.19 97 ILE B N 1
ATOM 2391 C CA . ILE B 1 97 ? -0.467 -21.328 -5.285 1 78.19 97 ILE B CA 1
ATOM 2392 C C . ILE B 1 97 ? -1.233 -21.797 -6.52 1 78.19 97 ILE B C 1
ATOM 2394 O O . ILE B 1 97 ? -1.775 -20.969 -7.27 1 78.19 97 ILE B O 1
ATOM 2398 N N . ASP B 1 98 ? -1.239 -23.047 -6.613 1 75.5 98 ASP B N 1
ATOM 2399 C CA . ASP B 1 98 ? -1.985 -23.609 -7.734 1 75.5 98 ASP B CA 1
ATOM 2400 C C . ASP B 1 98 ? -3.475 -23.312 -7.613 1 75.5 98 ASP B C 1
ATOM 2402 O O . ASP B 1 98 ? -4.137 -23.016 -8.609 1 75.5 98 ASP B O 1
ATOM 2406 N N . ARG B 1 99 ? -3.936 -23.391 -6.453 1 74.44 99 ARG B N 1
ATOM 2407 C CA . ARG B 1 99 ? -5.336 -23.062 -6.215 1 74.44 99 ARG B CA 1
ATOM 2408 C C . ARG B 1 99 ? -5.609 -21.594 -6.527 1 74.44 99 ARG B C 1
ATOM 2410 O O . ARG B 1 99 ? -6.637 -21.266 -7.121 1 74.44 99 ARG B O 1
ATOM 2417 N N . HIS B 1 100 ? -4.723 -20.828 -6.109 1 76.62 100 HIS B N 1
ATOM 2418 C CA . HIS B 1 100 ? -4.824 -19.391 -6.379 1 76.62 100 HIS B CA 1
ATOM 2419 C C . HIS B 1 100 ? -4.812 -19.109 -7.879 1 76.62 100 HIS B C 1
ATOM 2421 O O . HIS B 1 100 ? -5.586 -18.281 -8.367 1 76.62 100 HIS B O 1
ATOM 2427 N N . ARG B 1 101 ? -3.986 -19.859 -8.445 1 72.38 101 ARG B N 1
ATOM 2428 C CA . ARG B 1 101 ? -3.885 -19.734 -9.891 1 72.38 101 ARG B CA 1
ATOM 2429 C C . ARG B 1 101 ? -5.207 -20.078 -10.57 1 72.38 101 ARG B C 1
ATOM 2431 O O . ARG B 1 101 ? -5.637 -19.391 -11.492 1 72.38 101 ARG B O 1
ATOM 2438 N N . LYS B 1 102 ? -5.836 -21.031 -9.992 1 68.62 102 LYS B N 1
ATOM 2439 C CA . LYS B 1 102 ? -7.09 -21.516 -10.578 1 68.62 102 LYS B CA 1
ATOM 2440 C C . LYS B 1 102 ? -8.25 -20.594 -10.203 1 68.62 102 LYS B C 1
ATOM 2442 O O . LYS B 1 102 ? -9.18 -20.406 -10.992 1 68.62 102 LYS B O 1
ATOM 2447 N N . LEU B 1 103 ? -8.297 -20.109 -8.945 1 61.97 103 LEU B N 1
ATOM 2448 C CA . LEU B 1 103 ? -9.352 -19.219 -8.477 1 61.97 103 LEU B CA 1
ATOM 2449 C C . LEU B 1 103 ? -9.391 -17.938 -9.305 1 61.97 103 LEU B C 1
ATOM 2451 O O . LEU B 1 103 ? -10.453 -17.344 -9.477 1 61.97 103 LEU B O 1
ATOM 2455 N N . ARG B 1 104 ? -8.312 -17.531 -9.742 1 60.12 104 ARG B N 1
ATOM 2456 C CA . ARG B 1 104 ? -8.273 -16.312 -10.555 1 60.12 104 ARG B CA 1
ATOM 2457 C C . ARG B 1 104 ? -9.133 -16.469 -11.805 1 60.12 104 ARG B C 1
ATOM 2459 O O . ARG B 1 104 ? -9.742 -15.5 -12.258 1 60.12 104 ARG B O 1
ATOM 2466 N N . VAL B 1 105 ? -9.18 -17.703 -12.242 1 55.09 105 VAL B N 1
ATOM 2467 C CA . VAL B 1 105 ? -9.898 -17.984 -13.484 1 55.09 105 VAL B CA 1
ATOM 2468 C C . VAL B 1 105 ? -11.375 -18.219 -13.188 1 55.09 105 VAL B C 1
ATOM 2470 O O . VAL B 1 105 ? -12.219 -18.078 -14.078 1 55.09 105 VAL B O 1
ATOM 2473 N N . THR B 1 106 ? -11.578 -18.375 -11.93 1 57.78 106 THR B N 1
ATOM 2474 C CA . THR B 1 106 ? -12.953 -18.781 -11.656 1 57.78 106 THR B CA 1
ATOM 2475 C C . THR B 1 106 ? -13.875 -17.562 -11.602 1 57.78 106 THR B C 1
ATOM 2477 O O . THR B 1 106 ? -13.445 -16.469 -11.211 1 57.78 106 THR B O 1
ATOM 2480 N N . LYS B 1 107 ? -14.992 -17.703 -12.227 1 59.72 107 LYS B N 1
ATOM 2481 C CA . LYS B 1 107 ? -16.125 -16.812 -12.523 1 59.72 107 LYS B CA 1
ATOM 2482 C C . LYS B 1 107 ? -16.938 -16.531 -11.273 1 59.72 107 LYS B C 1
ATOM 2484 O O . LYS B 1 107 ? -17.953 -15.836 -11.336 1 59.72 107 LYS B O 1
ATOM 2489 N N . ASP B 1 108 ? -16.391 -17.094 -9.992 1 66.5 108 ASP B N 1
ATOM 2490 C CA . ASP B 1 108 ? -17.25 -16.859 -8.828 1 66.5 108 ASP B CA 1
ATOM 2491 C C . ASP B 1 108 ? -16.859 -15.57 -8.109 1 66.5 108 ASP B C 1
ATOM 2493 O O . ASP B 1 108 ? -15.859 -15.531 -7.391 1 66.5 108 ASP B O 1
ATOM 2497 N N . GLY B 1 109 ? -17.297 -14.508 -8.766 1 76 109 GLY B N 1
ATOM 2498 C CA . GLY B 1 109 ? -17.047 -13.188 -8.203 1 76 109 GLY B CA 1
ATOM 2499 C C . GLY B 1 109 ? -18.188 -12.219 -8.438 1 76 109 GLY B C 1
ATOM 2500 O O . GLY B 1 109 ? -19.297 -12.625 -8.766 1 76 109 GLY B O 1
ATOM 2501 N N . ALA B 1 110 ? -18.047 -11.273 -7.789 1 82.12 110 ALA B N 1
ATOM 2502 C CA . ALA B 1 110 ? -18.969 -10.164 -8.008 1 82.12 110 ALA B CA 1
ATOM 2503 C C . ALA B 1 110 ? -18.266 -9 -8.695 1 82.12 110 ALA B C 1
ATOM 2505 O O . ALA B 1 110 ? -17.047 -9.008 -8.844 1 82.12 110 ALA B O 1
ATOM 2506 N N . LYS B 1 111 ? -19.125 -8.328 -9.266 1 83.19 111 LYS B N 1
ATOM 2507 C CA . LYS B 1 111 ? -18.609 -7.105 -9.867 1 83.19 111 LYS B CA 1
ATOM 2508 C C . LYS B 1 111 ? -19.062 -5.875 -9.078 1 83.19 111 LYS B C 1
ATOM 2510 O O . LYS B 1 111 ? -20.141 -5.875 -8.469 1 83.19 111 LYS B O 1
ATOM 2515 N N . CYS B 1 112 ? -18.078 -5.023 -9 1 82.56 112 CYS B N 1
ATOM 2516 C CA . CYS B 1 112 ? -18.438 -3.748 -8.391 1 82.56 112 CYS B CA 1
ATOM 2517 C C . CYS B 1 112 ? -17.906 -2.578 -9.211 1 82.56 112 CYS B C 1
ATOM 2519 O O . CYS B 1 112 ? -17.031 -2.76 -10.062 1 82.56 112 CYS B O 1
ATOM 2521 N N . LYS B 1 113 ? -18.656 -1.453 -9.023 1 83.88 113 LYS B N 1
ATOM 2522 C CA . LYS B 1 113 ? -18.234 -0.263 -9.758 1 83.88 113 LYS B CA 1
ATOM 2523 C C . LYS B 1 113 ? -17.062 0.43 -9.047 1 83.88 113 LYS B C 1
ATOM 2525 O O . LYS B 1 113 ? -17.078 0.587 -7.824 1 83.88 113 LYS B O 1
ATOM 2530 N N . GLY B 1 114 ? -16.094 0.72 -9.828 1 89.06 114 GLY B N 1
ATOM 2531 C CA . GLY B 1 114 ? -14.984 1.562 -9.391 1 89.06 114 GLY B CA 1
ATOM 2532 C C . GLY B 1 114 ? -14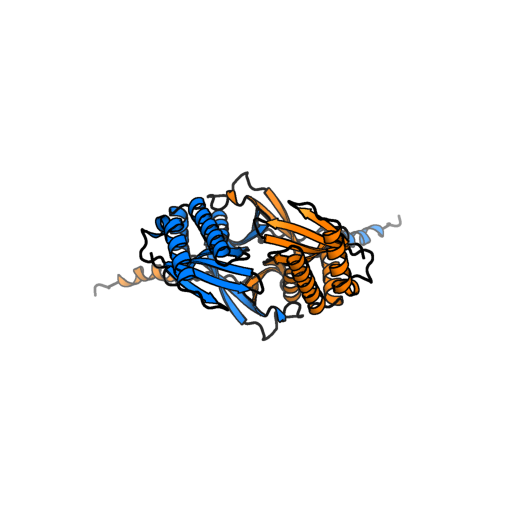.781 2.779 -10.273 1 89.06 114 GLY B C 1
ATOM 2533 O O . GLY B 1 114 ? -15.32 2.85 -11.383 1 89.06 114 GLY B O 1
ATOM 2534 N N . TYR B 1 115 ? -14.117 3.732 -9.648 1 91.81 115 TYR B N 1
ATOM 2535 C CA . TYR B 1 115 ? -13.828 4.984 -10.344 1 91.81 115 TYR B CA 1
ATOM 2536 C C . TYR B 1 115 ? -12.359 5.371 -10.188 1 91.81 115 TYR B C 1
ATOM 2538 O O . TYR B 1 115 ? -11.844 5.438 -9.07 1 91.81 115 TYR B O 1
ATOM 2546 N N . SER B 1 116 ? -11.797 5.605 -11.32 1 94 116 SER B N 1
ATOM 2547 C CA . SER B 1 116 ? -10.383 5.969 -11.281 1 94 116 SER B CA 1
ATOM 2548 C C . SER B 1 116 ? -10.18 7.426 -11.68 1 94 116 SER B C 1
ATOM 2550 O O . SER B 1 116 ? -10.914 7.957 -12.508 1 94 116 SER B O 1
ATOM 2552 N N . PHE B 1 117 ? -9.203 8.008 -11.039 1 94 117 PHE B N 1
ATOM 2553 C CA . PHE B 1 117 ? -8.828 9.383 -11.367 1 94 117 PHE B CA 1
ATOM 2554 C C . PHE B 1 117 ? -7.359 9.633 -11.047 1 94 117 PHE B C 1
ATOM 2556 O O . PHE B 1 117 ? -6.734 8.859 -10.32 1 94 117 PHE B O 1
ATOM 2563 N N . SER B 1 118 ? -6.848 10.656 -11.625 1 92.06 118 SER B N 1
ATOM 2564 C CA . SER B 1 118 ? -5.434 10.961 -11.445 1 92.06 118 SER B CA 1
ATOM 2565 C C . SER B 1 118 ? -5.145 11.445 -10.031 1 92.06 118 SER B C 1
ATOM 2567 O O . SER B 1 118 ? -5.973 12.125 -9.422 1 92.06 118 SER B O 1
ATOM 2569 N N . SER B 1 119 ? -3.939 11.102 -9.594 1 89.62 119 SER B N 1
ATOM 2570 C CA . SER B 1 119 ? -3.512 11.562 -8.281 1 89.62 119 SER B CA 1
ATOM 2571 C C . SER B 1 119 ? -3.486 13.086 -8.211 1 89.62 119 SER B C 1
ATOM 2573 O O . SER B 1 119 ? -3.637 13.672 -7.137 1 89.62 119 SER B O 1
ATOM 2575 N N . GLU B 1 120 ? -3.322 13.711 -9.336 1 87.44 120 GLU B N 1
ATOM 2576 C CA . GLU B 1 120 ? -3.307 15.172 -9.391 1 87.44 120 GLU B CA 1
ATOM 2577 C C . GLU B 1 120 ? -4.656 15.75 -8.977 1 87.44 120 GLU B C 1
ATOM 2579 O O . GLU B 1 120 ? -4.73 16.891 -8.523 1 87.44 120 GLU B O 1
ATOM 2584 N N . GLU B 1 121 ? -5.582 14.945 -9.039 1 88.5 121 GLU B N 1
ATOM 2585 C CA . GLU B 1 121 ? -6.93 15.406 -8.727 1 88.5 121 GLU B CA 1
ATOM 2586 C C . GLU B 1 121 ? -7.293 15.117 -7.277 1 88.5 121 GLU B C 1
ATOM 2588 O O . GLU B 1 121 ? -8.391 15.453 -6.824 1 88.5 121 GLU B O 1
ATOM 2593 N N . ALA B 1 122 ? -6.387 14.539 -6.695 1 87.44 122 ALA B N 1
ATOM 2594 C CA . ALA B 1 122 ? -6.648 14.258 -5.285 1 87.44 122 ALA B CA 1
ATOM 2595 C C . ALA B 1 122 ? -6.941 15.539 -4.516 1 87.44 122 ALA B C 1
ATOM 2597 O O . ALA B 1 122 ? -6.289 16.562 -4.73 1 87.44 122 ALA B O 1
ATOM 2598 N N . GLY B 1 123 ? -7.945 15.453 -3.613 1 85.19 123 GLY B N 1
ATOM 2599 C CA . GLY B 1 123 ? -8.312 16.609 -2.812 1 85.19 123 GLY B CA 1
ATOM 2600 C C . GLY B 1 123 ? -9.344 17.5 -3.48 1 85.19 123 GLY B C 1
ATOM 2601 O O . GLY B 1 123 ? -9.836 18.453 -2.873 1 85.19 123 GLY B O 1
ATOM 2602 N N . SER B 1 124 ? -9.523 17.297 -4.73 1 86.81 124 SER B N 1
ATOM 2603 C CA . SER B 1 124 ? -10.531 18.094 -5.426 1 86.81 124 SER B CA 1
ATOM 2604 C C . SER B 1 124 ? -11.898 17.938 -4.781 1 86.81 124 SER B C 1
ATOM 2606 O O . SER B 1 124 ? -12.352 16.812 -4.535 1 86.81 124 SER B O 1
ATOM 2608 N N . PRO B 1 125 ? -12.422 19.109 -4.613 1 81.88 125 PRO B N 1
ATOM 2609 C CA . PRO B 1 125 ? -13.773 19.016 -4.074 1 81.88 125 PRO B CA 1
ATOM 2610 C C . PRO B 1 125 ? -14.758 18.391 -5.062 1 81.88 125 PRO B C 1
ATOM 2612 O O . PRO B 1 125 ? -14.648 18.609 -6.273 1 81.88 125 PRO B O 1
ATOM 2615 N N . ASP B 1 126 ? -15.539 17.453 -4.754 1 85.69 126 ASP B N 1
ATOM 2616 C CA . ASP B 1 126 ? -16.641 16.859 -5.516 1 85.69 126 ASP B CA 1
ATOM 2617 C C . ASP B 1 126 ? -16.125 15.992 -6.656 1 85.69 126 ASP B C 1
ATOM 2619 O O . ASP B 1 126 ? -16.672 16 -7.754 1 85.69 126 ASP B O 1
ATOM 2623 N N . ILE B 1 127 ? -14.977 15.492 -6.457 1 88.75 127 ILE B N 1
ATOM 2624 C CA . ILE B 1 127 ? -14.383 14.633 -7.477 1 88.75 127 ILE B CA 1
ATOM 2625 C C . ILE B 1 127 ? -15.383 13.555 -7.887 1 88.75 127 ILE B C 1
ATOM 2627 O O . ILE B 1 127 ? -15.375 13.094 -9.031 1 88.75 127 ILE B O 1
ATOM 2631 N N . GLU B 1 128 ? -16.234 13.258 -7.105 1 85 128 GLU B N 1
ATOM 2632 C CA . GLU B 1 128 ? -17.188 12.188 -7.375 1 85 128 GLU B CA 1
ATOM 2633 C C . GLU B 1 128 ? -18.094 12.539 -8.555 1 85 128 GLU B C 1
ATOM 2635 O O . GLU B 1 128 ? -18.641 11.656 -9.211 1 85 128 GLU B O 1
ATOM 2640 N N . ASN B 1 129 ? -18.141 13.812 -8.742 1 84.38 129 ASN B N 1
ATOM 2641 C CA . ASN B 1 129 ? -19.016 14.266 -9.812 1 84.38 129 ASN B CA 1
ATOM 2642 C C . ASN B 1 129 ? -18.219 14.852 -10.977 1 84.38 129 ASN B C 1
ATOM 2644 O O . ASN B 1 129 ? -18.781 15.508 -11.859 1 84.38 129 ASN B O 1
ATOM 2648 N N . SER B 1 130 ? -17.016 14.57 -10.961 1 88.06 130 SER B N 1
ATOM 2649 C CA . SER B 1 130 ? -16.141 15.156 -11.977 1 88.06 130 SER B CA 1
ATOM 2650 C C . SER B 1 130 ? -16.125 14.32 -13.25 1 88.06 130 SER B C 1
ATOM 2652 O O . SER B 1 130 ? -16.25 13.094 -13.195 1 88.06 130 SER B O 1
ATOM 2654 N N . ARG B 1 131 ? -15.992 14.953 -14.383 1 83.88 131 ARG B N 1
ATOM 2655 C CA . ARG B 1 131 ? -15.875 14.281 -15.664 1 83.88 131 ARG B CA 1
ATOM 2656 C C . ARG B 1 131 ? -14.5 13.633 -15.82 1 83.88 131 ARG B C 1
ATOM 2658 O O . ARG B 1 131 ? -14.258 12.891 -16.766 1 83.88 131 ARG B O 1
ATOM 2665 N N . LEU B 1 132 ? -13.688 13.883 -14.898 1 86.12 132 LEU B N 1
ATOM 2666 C CA . LEU B 1 132 ? -12.32 13.383 -14.961 1 86.12 132 LEU B CA 1
ATOM 2667 C C . LEU B 1 132 ? -12.219 11.984 -14.359 1 86.12 132 LEU B C 1
ATOM 2669 O O . LEU B 1 132 ? -11.133 11.414 -14.281 1 86.12 132 LEU B O 1
ATOM 2673 N N . ILE B 1 133 ? -13.453 11.523 -14.102 1 88.75 133 ILE B N 1
ATOM 2674 C CA . ILE B 1 133 ? -13.461 10.195 -13.5 1 88.75 133 ILE B CA 1
ATOM 2675 C C . ILE B 1 133 ? -13.758 9.141 -14.562 1 88.75 133 ILE B C 1
ATOM 2677 O O . ILE B 1 133 ? -14.586 9.367 -15.453 1 88.75 133 ILE B O 1
ATOM 2681 N N . ILE B 1 134 ? -13.07 8.102 -14.555 1 92.19 134 ILE B N 1
ATOM 2682 C CA . ILE B 1 134 ? -13.281 6.977 -15.453 1 92.19 134 ILE B CA 1
ATOM 2683 C C . ILE B 1 134 ? -13.93 5.82 -14.695 1 92.19 134 ILE B C 1
ATOM 2685 O O . ILE B 1 134 ? -13.375 5.324 -13.711 1 92.19 134 ILE B O 1
ATOM 2689 N N . GLU B 1 135 ? -15.055 5.52 -15.164 1 88.5 135 GLU B N 1
ATOM 2690 C CA . GLU B 1 135 ? -15.734 4.375 -14.562 1 88.5 135 GLU B CA 1
ATOM 2691 C C . GLU B 1 135 ? -15.109 3.061 -15.008 1 88.5 135 GLU B C 1
ATOM 2693 O O . GLU B 1 135 ? -14.758 2.898 -16.172 1 88.5 135 GLU B O 1
ATOM 2698 N N . GLU B 1 136 ? -14.914 2.238 -13.984 1 87.5 136 GLU B N 1
ATOM 2699 C CA . GLU B 1 136 ? -14.391 0.914 -14.305 1 87.5 136 GLU B CA 1
ATOM 2700 C C . GLU B 1 136 ? -15.109 -0.172 -13.508 1 87.5 136 GLU B C 1
ATOM 2702 O O . GLU B 1 136 ? -15.719 0.11 -12.477 1 87.5 136 GLU B O 1
ATOM 2707 N N . GLU B 1 137 ? -15.094 -1.315 -14.172 1 85.19 137 GLU B N 1
ATOM 2708 C CA . GLU B 1 137 ? -15.641 -2.484 -13.492 1 85.19 137 GLU B CA 1
ATOM 2709 C C . GLU B 1 137 ? -14.547 -3.252 -12.75 1 85.19 137 GLU B C 1
ATOM 2711 O O . GLU B 1 137 ? -13.516 -3.592 -13.336 1 85.19 137 GLU B O 1
ATOM 2716 N N . ILE B 1 138 ? -14.844 -3.416 -11.422 1 86.06 138 ILE B N 1
ATOM 2717 C CA . ILE B 1 138 ? -13.891 -4.164 -10.609 1 86.06 138 ILE B CA 1
ATOM 2718 C C . ILE B 1 138 ? -14.445 -5.551 -10.305 1 86.06 138 ILE B C 1
ATOM 2720 O O . ILE B 1 138 ? -15.562 -5.684 -9.805 1 86.06 138 ILE B O 1
ATOM 2724 N N . SER B 1 139 ? -13.664 -6.535 -10.648 1 84.69 139 SER B N 1
ATOM 2725 C CA . SER B 1 139 ? -14.055 -7.914 -10.367 1 84.69 139 SER B CA 1
ATOM 2726 C C . SER B 1 139 ? -13.594 -8.352 -8.984 1 84.69 139 SER B C 1
ATOM 2728 O O . SER B 1 139 ? -12.406 -8.242 -8.656 1 84.69 139 SER B O 1
ATOM 2730 N N . LEU B 1 140 ? -14.531 -8.766 -8.242 1 89.19 140 LEU B N 1
ATOM 2731 C CA . LEU B 1 140 ? -14.234 -9.258 -6.895 1 89.19 140 LEU B CA 1
ATOM 2732 C C . LEU B 1 140 ? -14.352 -10.773 -6.832 1 89.19 140 LEU B C 1
ATOM 2734 O O . LEU B 1 140 ? -15.352 -11.344 -7.277 1 89.19 140 LEU B O 1
ATOM 2738 N N . LYS B 1 141 ? -13.398 -11.312 -6.254 1 88.44 141 LYS B N 1
ATOM 2739 C CA . LYS B 1 141 ? -13.422 -12.758 -6.086 1 88.44 141 LYS B CA 1
ATOM 2740 C C . LYS B 1 141 ? -14.047 -13.148 -4.75 1 88.44 141 LYS B C 1
ATOM 2742 O O . LYS B 1 141 ? -13.844 -12.469 -3.742 1 88.44 141 LYS B O 1
ATOM 2747 N N . LYS B 1 142 ? -14.789 -14.219 -4.855 1 90.31 142 LYS B N 1
ATOM 2748 C CA . LYS B 1 142 ? -15.289 -14.82 -3.623 1 90.31 142 LYS B CA 1
ATOM 2749 C C . LYS B 1 142 ? -14.266 -15.773 -3.02 1 90.31 142 LYS B C 1
ATOM 2751 O O . LYS B 1 142 ? -13.867 -16.75 -3.664 1 90.31 142 LYS B O 1
ATOM 2756 N N . MET B 1 143 ? -13.859 -15.438 -1.809 1 91.56 143 MET B N 1
ATOM 2757 C CA . MET B 1 143 ? -12.836 -16.266 -1.177 1 91.56 143 MET B CA 1
ATOM 2758 C C . MET B 1 143 ? -12.828 -16.062 0.334 1 91.56 143 MET B C 1
ATOM 2760 O O . MET B 1 143 ? -13.516 -15.18 0.85 1 91.56 143 MET B O 1
ATOM 2764 N N . SER B 1 144 ? -12.094 -16.969 0.999 1 91.88 144 SER B N 1
ATOM 2765 C CA . SER B 1 144 ? -11.961 -16.828 2.445 1 91.88 144 SER B CA 1
ATOM 2766 C C . SER B 1 144 ? -11 -15.703 2.801 1 91.88 144 SER B C 1
ATOM 2768 O O . SER B 1 144 ? -10.273 -15.203 1.939 1 91.88 144 SER B O 1
ATOM 2770 N N . VAL B 1 145 ? -11.016 -15.359 4.109 1 94.12 145 VAL B N 1
ATOM 2771 C CA . VAL B 1 145 ? -10.109 -14.328 4.59 1 94.12 145 VAL B CA 1
ATOM 2772 C C . VAL B 1 145 ? -8.664 -14.781 4.406 1 94.12 145 VAL B C 1
ATOM 2774 O O . VAL B 1 145 ? -7.805 -14 3.982 1 94.12 145 VAL B O 1
ATOM 2777 N N . GLY B 1 146 ? -8.445 -16.016 4.711 1 93 146 GLY B N 1
ATOM 2778 C CA . GLY B 1 146 ? -7.113 -16.562 4.527 1 93 146 GLY B CA 1
ATOM 2779 C C . GLY B 1 146 ? -6.637 -16.5 3.086 1 93 146 GLY B C 1
ATOM 2780 O O . GLY B 1 146 ? -5.5 -16.109 2.82 1 93 146 GLY B O 1
ATOM 2781 N N . GLU B 1 147 ? -7.516 -16.781 2.238 1 91.62 147 GLU B N 1
ATOM 2782 C CA . GLU B 1 147 ? -7.184 -16.719 0.817 1 91.62 147 GLU B CA 1
ATOM 2783 C C . GLU B 1 147 ? -6.93 -15.289 0.363 1 91.62 147 GLU B C 1
ATOM 2785 O O . GLU B 1 147 ? -6.02 -15.039 -0.43 1 91.62 147 GLU B O 1
ATOM 2790 N N . ALA B 1 148 ? -7.699 -14.445 0.833 1 93.94 148 ALA B N 1
ATOM 2791 C CA . ALA B 1 148 ? -7.527 -13.039 0.493 1 93.94 148 ALA B CA 1
ATOM 2792 C C . ALA B 1 148 ? -6.172 -12.516 0.974 1 93.94 148 ALA B C 1
ATOM 2794 O O . ALA B 1 148 ? -5.461 -11.844 0.228 1 93.94 148 ALA B O 1
ATOM 2795 N N . ALA B 1 149 ? -5.871 -12.898 2.158 1 94.38 149 ALA B N 1
ATOM 2796 C CA . ALA B 1 149 ? -4.59 -12.492 2.734 1 94.38 149 ALA B CA 1
ATOM 2797 C C . ALA B 1 149 ? -3.426 -13.062 1.932 1 94.38 149 ALA B C 1
ATOM 2799 O O . ALA B 1 149 ? -2.453 -12.359 1.65 1 94.38 149 ALA B O 1
ATOM 2800 N N . MET B 1 150 ? -3.633 -14.203 1.621 1 93.44 150 MET B N 1
ATOM 2801 C CA . MET B 1 150 ? -2.605 -14.867 0.824 1 93.44 150 MET B CA 1
ATOM 2802 C C . MET B 1 150 ? -2.434 -14.18 -0.526 1 93.44 150 MET B C 1
ATOM 2804 O O . MET B 1 150 ? -1.31 -13.898 -0.945 1 93.44 150 MET B O 1
ATOM 2808 N N . GLU B 1 151 ? -3.486 -13.961 -1.213 1 91.69 151 GLU B N 1
ATOM 2809 C CA . GLU B 1 151 ? -3.43 -13.312 -2.52 1 91.69 151 GLU B CA 1
ATOM 2810 C C . GLU B 1 151 ? -2.775 -11.938 -2.426 1 91.69 151 GLU B C 1
ATOM 2812 O O . GLU B 1 151 ? -1.944 -11.578 -3.264 1 91.69 151 GLU B O 1
ATOM 2817 N N . MET B 1 152 ? -3.18 -11.273 -1.453 1 93.06 152 MET B N 1
ATOM 2818 C CA . MET B 1 152 ? -2.594 -9.961 -1.217 1 93.06 152 MET B CA 1
ATOM 2819 C C . MET B 1 152 ? -1.075 -10.047 -1.108 1 93.06 152 MET B C 1
ATOM 2821 O O . MET B 1 152 ? -0.355 -9.273 -1.738 1 93.06 152 MET B O 1
ATOM 2825 N N . GLU B 1 153 ? -0.589 -10.992 -0.428 1 92.38 153 GLU B N 1
ATOM 2826 C CA . GLU B 1 153 ? 0.846 -11.172 -0.235 1 92.38 153 GLU B CA 1
ATOM 2827 C C . GLU B 1 153 ? 1.521 -11.656 -1.516 1 92.38 153 GLU B C 1
ATOM 2829 O O . GLU B 1 153 ? 2.58 -11.148 -1.895 1 92.38 153 GLU B O 1
ATOM 2834 N N . LEU B 1 154 ? 0.865 -12.578 -2.133 1 92.62 154 LEU B N 1
ATOM 2835 C CA . LEU B 1 154 ? 1.439 -13.156 -3.342 1 92.62 154 LEU B CA 1
ATOM 2836 C C . LEU B 1 154 ? 1.59 -12.102 -4.434 1 92.62 154 LEU B C 1
ATOM 2838 O O . LEU B 1 154 ? 2.59 -12.086 -5.152 1 92.62 154 LEU B O 1
ATOM 2842 N N . LEU B 1 155 ? 0.654 -11.234 -4.469 1 91.25 155 LEU B N 1
ATOM 2843 C CA . LEU B 1 155 ? 0.669 -10.227 -5.516 1 91.25 155 LEU B CA 1
ATOM 2844 C C . LEU B 1 155 ? 1.401 -8.969 -5.051 1 91.25 155 LEU B C 1
ATOM 2846 O O . LEU B 1 155 ? 1.612 -8.039 -5.836 1 91.25 155 LEU B O 1
ATOM 2850 N N . SER B 1 156 ? 1.793 -8.93 -3.848 1 92 156 SER B N 1
ATOM 2851 C CA . SER B 1 156 ? 2.484 -7.793 -3.248 1 92 156 SER B CA 1
ATOM 2852 C C . SER B 1 156 ? 1.662 -6.516 -3.379 1 92 156 SER B C 1
ATOM 2854 O O . SER B 1 156 ? 2.176 -5.484 -3.816 1 92 156 SER B O 1
ATOM 2856 N N . ILE B 1 157 ? 0.41 -6.629 -3.08 1 90.56 157 ILE B N 1
ATOM 2857 C CA . ILE B 1 157 ? -0.441 -5.445 -3.047 1 90.56 157 ILE B CA 1
ATOM 2858 C C . ILE B 1 157 ? -0.78 -5.098 -1.6 1 90.56 157 ILE B C 1
ATOM 2860 O O . ILE B 1 157 ? -0.885 -5.98 -0.748 1 90.56 157 ILE B O 1
ATOM 2864 N N . PRO B 1 158 ? -0.954 -3.832 -1.394 1 89.62 158 PRO B N 1
ATOM 2865 C CA . PRO B 1 158 ? -1.094 -3.41 0.002 1 89.62 158 PRO B CA 1
ATOM 2866 C C . PRO B 1 158 ? -2.492 -3.668 0.559 1 89.62 158 PRO B C 1
ATOM 2868 O O . PRO B 1 158 ? -2.688 -3.658 1.777 1 89.62 158 PRO B O 1
ATOM 2871 N N . ALA B 1 159 ? -3.457 -3.846 -0.301 1 91.5 159 ALA B N 1
ATOM 2872 C CA . ALA B 1 159 ? -4.844 -4.066 0.107 1 91.5 159 ALA B CA 1
ATOM 2873 C C . ALA B 1 159 ? -5.613 -4.836 -0.961 1 91.5 159 ALA B C 1
ATOM 2875 O O . ALA B 1 159 ? -5.238 -4.82 -2.137 1 91.5 159 ALA B O 1
ATOM 2876 N N . LEU B 1 160 ? -6.691 -5.477 -0.502 1 91.88 160 LEU B N 1
ATOM 2877 C CA . LEU B 1 160 ? -7.477 -6.293 -1.416 1 91.88 160 LEU B CA 1
ATOM 2878 C C . LEU B 1 160 ? -8.938 -6.34 -0.983 1 91.88 160 LEU B C 1
ATOM 2880 O O . LEU B 1 160 ? -9.234 -6.609 0.183 1 91.88 160 LEU B O 1
ATOM 2884 N N . LEU B 1 161 ? -9.758 -6.004 -1.95 1 91 161 LEU B N 1
ATOM 2885 C CA . LEU B 1 161 ? -11.195 -6.219 -1.777 1 91 161 LEU B CA 1
ATOM 2886 C C . LEU B 1 161 ? -11.594 -7.609 -2.256 1 91 161 LEU B C 1
ATOM 2888 O O . LEU B 1 161 ? -11.078 -8.094 -3.264 1 91 161 LEU B O 1
ATOM 2892 N N . PHE B 1 162 ? -12.539 -8.133 -1.501 1 90.44 162 PHE B N 1
ATOM 2893 C CA . PHE B 1 162 ? -13.016 -9.461 -1.878 1 90.44 162 PHE B CA 1
ATOM 2894 C C . PHE B 1 162 ? -14.414 -9.703 -1.317 1 90.44 162 PHE B C 1
ATOM 2896 O O . PHE B 1 162 ? -14.883 -8.961 -0.455 1 90.44 162 PHE B O 1
ATOM 2903 N N . ILE B 1 163 ? -15.023 -10.688 -1.854 1 89.62 163 ILE B N 1
ATOM 2904 C CA . ILE B 1 163 ? -16.281 -11.156 -1.29 1 89.62 163 ILE B CA 1
ATOM 2905 C C . ILE B 1 163 ? -16.016 -12.281 -0.296 1 89.62 163 ILE B C 1
ATOM 2907 O O . ILE B 1 163 ? -15.5 -13.336 -0.668 1 89.62 163 ILE B O 1
ATOM 2911 N N . ASN B 1 164 ? -16.359 -11.977 0.912 1 90.19 164 ASN B N 1
ATOM 2912 C CA . ASN B 1 164 ? -16.172 -13.008 1.926 1 90.19 164 ASN B CA 1
ATOM 2913 C C . ASN B 1 164 ? -17.078 -14.211 1.669 1 90.19 164 ASN B C 1
ATOM 2915 O O . ASN B 1 164 ? -18.297 -14.094 1.665 1 90.19 164 ASN B O 1
ATOM 2919 N N . ALA B 1 165 ? -16.453 -15.305 1.548 1 90.31 165 ALA B N 1
ATOM 2920 C CA . ALA B 1 165 ? -17.188 -16.516 1.166 1 90.31 165 ALA B CA 1
ATOM 2921 C C . ALA B 1 165 ? -18.172 -16.938 2.256 1 90.31 165 ALA B C 1
ATOM 2923 O O . ALA B 1 165 ? -19.219 -17.516 1.967 1 90.31 165 ALA B O 1
ATOM 2924 N N . GLN B 1 166 ? -17.828 -16.594 3.412 1 88.25 166 GLN B N 1
ATOM 2925 C CA . GLN B 1 166 ? -18.688 -17 4.531 1 88.25 166 GLN B CA 1
ATOM 2926 C C . GLN B 1 166 ? -19.922 -16.109 4.613 1 88.25 166 GLN B C 1
ATOM 2928 O O . GLN B 1 166 ? -21.016 -16.594 4.902 1 88.25 166 GLN B O 1
ATOM 2933 N N . THR B 1 167 ? -19.797 -14.891 4.328 1 85.88 167 THR B N 1
ATOM 2934 C CA . THR B 1 167 ? -20.891 -13.961 4.574 1 85.88 167 THR B CA 1
ATOM 2935 C C . THR B 1 167 ? -21.5 -13.477 3.258 1 85.88 167 THR B C 1
ATOM 2937 O O . THR B 1 167 ? -22.609 -12.961 3.234 1 85.88 167 THR B O 1
ATOM 2940 N N . GLY B 1 168 ? -20.766 -13.523 2.266 1 85.75 168 GLY B N 1
ATOM 2941 C CA . GLY B 1 168 ? -21.219 -13.031 0.974 1 85.75 168 GLY B CA 1
ATOM 2942 C C . GLY B 1 168 ? -21.125 -11.523 0.843 1 85.75 168 GLY B C 1
ATOM 2943 O O . GLY B 1 168 ? -21.641 -10.945 -0.117 1 85.75 168 GLY B O 1
ATOM 2944 N N . LYS B 1 169 ? -20.453 -10.945 1.758 1 84.88 169 LYS B N 1
ATOM 2945 C CA . LYS B 1 169 ? -20.328 -9.492 1.77 1 84.88 169 LYS B CA 1
ATOM 2946 C C . LYS B 1 169 ? -18.938 -9.055 1.354 1 84.88 169 LYS B C 1
ATOM 2948 O O . LYS B 1 169 ? -17.984 -9.836 1.44 1 84.88 169 LYS B O 1
ATOM 2953 N N . VAL B 1 170 ? -18.859 -7.789 0.964 1 87.5 170 VAL B N 1
ATOM 2954 C CA . VAL B 1 170 ? -17.562 -7.238 0.585 1 87.5 170 VAL B CA 1
ATOM 2955 C C . VAL B 1 170 ? -16.734 -6.953 1.837 1 87.5 170 VAL B C 1
ATOM 2957 O O . VAL B 1 170 ? -17.203 -6.285 2.76 1 87.5 170 VAL B O 1
ATOM 2960 N N . ASN B 1 171 ? -15.602 -7.539 1.858 1 90.25 171 ASN B N 1
ATOM 2961 C CA . ASN B 1 171 ? -14.617 -7.312 2.912 1 90.25 171 ASN B CA 1
ATOM 2962 C C . ASN B 1 171 ? -13.297 -6.797 2.346 1 90.25 171 ASN B C 1
ATOM 2964 O O . ASN B 1 171 ? -13.125 -6.727 1.128 1 90.25 171 ASN B O 1
ATOM 2968 N N . MET B 1 172 ? -12.453 -6.383 3.35 1 91.56 172 MET B N 1
ATOM 2969 C CA . MET B 1 172 ? -11.141 -5.871 2.955 1 91.56 172 MET B CA 1
ATOM 2970 C C . MET B 1 172 ? -10.047 -6.422 3.861 1 91.56 172 MET B C 1
ATOM 2972 O O . MET B 1 172 ? -10.242 -6.559 5.07 1 91.56 172 MET B O 1
ATOM 2976 N N . VAL B 1 173 ? -8.945 -6.727 3.232 1 94.31 173 VAL B N 1
ATOM 2977 C CA . VAL B 1 173 ? -7.73 -6.973 3.998 1 94.31 173 VAL B CA 1
ATOM 2978 C C . VAL B 1 173 ? -6.652 -5.969 3.592 1 94.31 173 VAL B C 1
ATOM 2980 O O . VAL B 1 173 ? -6.586 -5.555 2.434 1 94.31 173 VAL B O 1
ATOM 2983 N N . TYR B 1 174 ? -5.906 -5.562 4.547 1 92.25 174 TYR B N 1
ATOM 2984 C CA . TYR B 1 174 ? -4.766 -4.703 4.246 1 92.25 174 TYR B CA 1
ATOM 2985 C C . TYR B 1 174 ? -3.627 -4.945 5.23 1 92.25 174 TYR B C 1
ATOM 2987 O O . TYR B 1 174 ? -3.84 -5.5 6.312 1 92.25 174 TYR B O 1
ATOM 2995 N N . THR B 1 175 ? -2.449 -4.5 4.781 1 91.81 175 THR B N 1
ATOM 2996 C CA . THR B 1 175 ? -1.271 -4.668 5.621 1 91.81 175 THR B CA 1
ATOM 2997 C C . THR B 1 175 ? -1.088 -3.465 6.543 1 91.81 175 THR B C 1
ATOM 2999 O O . THR B 1 175 ? -1.269 -2.32 6.121 1 91.81 175 THR B O 1
ATOM 3002 N N . LYS B 1 176 ? -0.861 -3.748 7.77 1 85.31 176 LYS B N 1
ATOM 3003 C CA . LYS B 1 176 ? -0.53 -2.758 8.789 1 85.31 176 LYS B CA 1
ATOM 3004 C C . LYS B 1 176 ? 0.704 -3.178 9.586 1 85.31 176 LYS B C 1
ATOM 3006 O O . LYS B 1 176 ? 0.606 -3.975 10.516 1 85.31 176 LYS B O 1
ATOM 3011 N N . GLY B 1 177 ? 1.852 -2.471 9.188 1 80.25 177 GLY B N 1
ATOM 3012 C CA . GLY B 1 177 ? 3.102 -2.963 9.75 1 80.25 177 GLY B CA 1
ATOM 3013 C C . GLY B 1 177 ? 3.395 -4.402 9.375 1 80.25 177 GLY B C 1
ATOM 3014 O O . GLY B 1 177 ? 3.449 -4.75 8.195 1 80.25 177 GLY B O 1
ATOM 3015 N N . ASP B 1 178 ? 3.529 -5.152 10.414 1 84.5 178 ASP B N 1
ATOM 3016 C CA . ASP B 1 178 ? 3.828 -6.562 10.188 1 84.5 178 ASP B CA 1
ATOM 3017 C C . ASP B 1 178 ? 2.564 -7.414 10.297 1 84.5 178 ASP B C 1
ATOM 3019 O O . ASP B 1 178 ? 2.635 -8.648 10.273 1 84.5 178 ASP B O 1
ATOM 3023 N N . ALA B 1 179 ? 1.462 -6.758 10.344 1 91.5 179 ALA B N 1
ATOM 3024 C CA . ALA B 1 179 ? 0.208 -7.484 10.523 1 91.5 179 ALA B CA 1
ATOM 3025 C C . ALA B 1 179 ? -0.721 -7.281 9.328 1 91.5 179 ALA B C 1
ATOM 3027 O O . ALA B 1 179 ? -0.48 -6.414 8.484 1 91.5 179 ALA B O 1
ATOM 3028 N N . ILE B 1 180 ? -1.618 -8.203 9.281 1 94.75 180 ILE B N 1
ATOM 3029 C CA . ILE B 1 180 ? -2.717 -8.086 8.328 1 94.75 180 ILE B CA 1
ATOM 3030 C C . ILE B 1 180 ? -4.008 -7.746 9.062 1 94.75 180 ILE B C 1
ATOM 3032 O O . ILE B 1 180 ? -4.316 -8.352 10.094 1 94.75 180 ILE B O 1
ATOM 3036 N N . VAL B 1 181 ? -4.711 -6.816 8.555 1 92.75 181 VAL B N 1
ATOM 3037 C CA . VAL B 1 181 ? -5.98 -6.418 9.148 1 92.75 181 VAL B CA 1
ATOM 3038 C C . VAL B 1 181 ? -7.129 -6.781 8.211 1 92.75 181 VAL B C 1
ATOM 3040 O O . VAL B 1 181 ? -7.082 -6.477 7.012 1 92.75 181 VAL B O 1
ATOM 3043 N N . TRP B 1 182 ? -8.016 -7.43 8.805 1 93.62 182 TRP B N 1
ATOM 3044 C CA . TRP B 1 182 ? -9.25 -7.781 8.109 1 93.62 182 TRP B CA 1
ATOM 3045 C C . TRP B 1 182 ? -10.414 -6.926 8.594 1 93.62 182 TRP B C 1
ATOM 3047 O O . TRP B 1 182 ? -10.656 -6.82 9.805 1 93.62 182 TRP B O 1
ATOM 3057 N N . VAL B 1 183 ? -11.078 -6.316 7.602 1 90.5 183 VAL B N 1
ATOM 3058 C CA . VAL B 1 183 ? -12.188 -5.438 7.953 1 90.5 183 VAL B CA 1
ATOM 3059 C C . VAL B 1 183 ? -13.477 -5.957 7.324 1 90.5 183 VAL B C 1
ATOM 3061 O O . VAL B 1 183 ? -13.516 -6.262 6.129 1 90.5 183 VAL B O 1
ATOM 3064 N N . ASP B 1 184 ? -14.477 -5.945 8.094 1 85.81 184 ASP B N 1
ATOM 3065 C CA . ASP B 1 184 ? -15.844 -6.242 7.66 1 85.81 184 ASP B CA 1
ATOM 3066 C C . ASP B 1 184 ? -16.75 -5.031 7.84 1 85.81 184 ASP B C 1
ATOM 3068 O O . ASP B 1 184 ? -17.234 -4.773 8.945 1 85.81 184 ASP B O 1
ATOM 3072 N N . PRO B 1 185 ? -17.016 -4.336 6.75 1 76.81 185 PRO B N 1
ATOM 3073 C CA . PRO B 1 185 ? -17.75 -3.068 6.871 1 76.81 185 PRO B CA 1
ATOM 3074 C C . PRO B 1 185 ? -19.203 -3.264 7.293 1 76.81 185 PRO B C 1
ATOM 3076 O O . PRO B 1 185 ? -19.844 -2.312 7.734 1 76.81 185 PRO B O 1
ATOM 3079 N N . ALA B 1 186 ? -19.844 -4.363 7.012 1 69.19 186 ALA B N 1
ATOM 3080 C CA . ALA B 1 186 ? -21.234 -4.559 7.418 1 69.19 186 ALA B CA 1
ATOM 3081 C C . ALA B 1 186 ? -21.391 -4.367 8.922 1 69.19 186 ALA B C 1
ATOM 3083 O O . ALA B 1 186 ? -22.5 -4.105 9.406 1 69.19 186 ALA B O 1
ATOM 3084 N N . ASN B 1 187 ? -20.344 -4.352 9.586 1 64.44 187 ASN B N 1
ATOM 3085 C CA . ASN B 1 187 ? -20.422 -4.238 11.039 1 64.44 187 ASN B CA 1
ATOM 3086 C C . ASN B 1 187 ? -20.188 -2.805 11.5 1 64.44 187 ASN B C 1
ATOM 3088 O O . ASN B 1 187 ? -19.719 -2.58 12.625 1 64.44 187 ASN B O 1
ATOM 3092 N N . THR B 1 188 ? -20.531 -1.917 10.594 1 63.78 188 THR B N 1
ATOM 3093 C CA . THR B 1 188 ? -20.297 -0.513 10.914 1 63.78 188 THR B CA 1
ATOM 3094 C C . THR B 1 188 ? -21.438 0.049 11.75 1 63.78 188 THR B C 1
ATOM 3096 O O . THR B 1 188 ? -22.609 -0.244 11.492 1 63.78 188 THR B O 1
ATOM 3099 N N . TYR B 1 189 ? -21.234 0.434 13.047 1 63 189 TYR B N 1
ATOM 3100 C CA . TYR B 1 189 ? -22.234 1.098 13.867 1 63 189 TYR B CA 1
ATOM 3101 C C . TYR B 1 189 ? -21.828 2.533 14.18 1 63 189 TYR B C 1
ATOM 3103 O O . TYR B 1 189 ? -20.641 2.848 14.234 1 63 189 TYR B O 1
ATOM 3111 N N . VAL B 1 190 ? -22.781 3.488 13.969 1 56.72 190 VAL B N 1
ATOM 3112 C CA . VAL B 1 190 ? -22.562 4.91 14.211 1 56.72 190 VAL B CA 1
ATOM 3113 C C . VAL B 1 190 ? -22.438 5.16 15.711 1 56.72 190 VAL B C 1
ATOM 3115 O O . VAL B 1 190 ? -23.109 4.52 16.516 1 56.72 190 VAL B O 1
ATOM 3118 N N . ASP B 1 191 ? -21.391 5.719 16.156 1 53.84 191 ASP B N 1
ATOM 3119 C CA . ASP B 1 191 ? -21.266 6.113 17.562 1 53.84 191 ASP B CA 1
ATOM 3120 C C . ASP B 1 191 ? -22.375 7.078 17.953 1 53.84 191 ASP B C 1
ATOM 3122 O O . ASP B 1 191 ? -22.531 8.141 17.359 1 53.84 191 ASP B O 1
ATOM 3126 N N . ARG B 1 192 ? -23.516 6.602 18.375 1 46.69 192 ARG B N 1
ATOM 3127 C CA . ARG B 1 192 ? -24.625 7.379 18.922 1 46.69 192 ARG B CA 1
ATOM 3128 C C . ARG B 1 192 ? -24.141 8.32 20.016 1 46.69 192 ARG B C 1
ATOM 3130 O O . ARG B 1 192 ? -24.938 9.055 20.609 1 46.69 192 ARG B O 1
ATOM 3137 N N . ASN B 1 193 ? -23.047 8.203 20.5 1 43.56 193 ASN B N 1
ATOM 3138 C CA . ASN B 1 193 ? -22.906 9.164 21.578 1 43.56 193 ASN B CA 1
ATOM 3139 C C . ASN B 1 193 ? -23.172 10.594 21.109 1 43.56 193 ASN B C 1
ATOM 3141 O O . ASN B 1 193 ? -23.062 11.539 21.891 1 43.56 193 ASN B O 1
ATOM 3145 N N . GLN B 1 194 ? -23.312 10.898 19.859 1 37.88 194 GLN B N 1
ATOM 3146 C CA . GLN B 1 194 ? -23.578 12.312 19.578 1 37.88 194 GLN B CA 1
ATOM 3147 C C . GLN B 1 194 ? -25.016 12.68 19.875 1 37.88 194 GLN B C 1
ATOM 3149 O O . GLN B 1 194 ? -25.359 13.867 19.969 1 37.88 194 GLN B O 1
ATOM 3154 N N . TYR B 1 195 ? -26.016 11.797 19.812 1 36.06 195 TYR B N 1
ATOM 3155 C CA . TYR B 1 195 ? -27.359 12.32 19.984 1 36.06 195 TYR B CA 1
ATOM 3156 C C . TYR B 1 195 ? -27.641 12.664 21.453 1 36.06 195 TYR B C 1
ATOM 3158 O O . TYR B 1 195 ? -28.734 13.125 21.781 1 36.06 195 TYR B O 1
ATOM 3166 N N . ILE B 1 196 ? -26.906 12.148 22.391 1 37.5 196 ILE B N 1
ATOM 3167 C CA . ILE B 1 196 ? -27.578 12.375 23.672 1 37.5 196 ILE B CA 1
ATOM 3168 C C . ILE B 1 196 ? -27.531 13.859 24.016 1 37.5 196 ILE B C 1
ATOM 3170 O O . ILE B 1 196 ? -28.188 14.297 24.984 1 37.5 196 ILE B O 1
ATOM 3174 N N . GLN B 1 197 ? -26.625 14.641 23.5 1 35 197 GLN B N 1
ATOM 3175 C CA . GLN B 1 197 ? -26.594 15.891 24.25 1 35 197 GLN B CA 1
ATOM 3176 C C . GLN B 1 197 ? -27.844 16.734 23.969 1 35 197 GLN B C 1
ATOM 3178 O O . GLN B 1 197 ? -28.047 17.781 24.594 1 35 197 GLN B O 1
ATOM 3183 N N . HIS B 1 198 ? -28.594 16.531 22.891 1 31.02 198 HIS B N 1
ATOM 3184 C CA . HIS B 1 198 ? -29.578 17.594 22.719 1 31.02 198 HIS B CA 1
ATOM 3185 C C . HIS B 1 198 ? -30.703 17.484 23.75 1 31.02 198 HIS B C 1
ATOM 3187 O O . HIS B 1 198 ? -31.469 18.422 23.953 1 31.02 198 HIS B O 1
ATOM 3193 N N . HIS B 1 199 ? -31.078 16.25 24.125 1 31.88 199 HIS B N 1
ATOM 3194 C CA . HIS B 1 199 ? -32.438 16.281 24.672 1 31.88 199 HIS B CA 1
ATOM 3195 C C . HIS B 1 199 ? -32.438 16.797 26.094 1 31.88 199 HIS B C 1
ATOM 3197 O O . HIS B 1 199 ? -33.438 16.703 26.797 1 31.88 199 HIS B O 1
ATOM 3203 N N . SER B 1 200 ? -31.266 17.094 26.672 1 32.72 200 SER B N 1
ATOM 3204 C CA . SER B 1 200 ? -31.469 17.359 28.094 1 32.72 200 SER B CA 1
ATOM 3205 C C . SER B 1 200 ? -32.188 18.703 28.297 1 32.72 200 SER B C 1
ATOM 3207 O O . SER B 1 200 ? -32.281 19.172 29.422 1 32.72 200 SER B O 1
ATOM 3209 N N . ARG B 1 201 ? -32.469 19.516 27.25 1 32.12 201 ARG B N 1
ATOM 3210 C CA . ARG B 1 201 ? -32.938 20.844 27.625 1 32.12 201 ARG B CA 1
ATOM 3211 C C . ARG B 1 201 ? -34.312 20.781 28.266 1 32.12 201 ARG B C 1
ATOM 3213 O O . ARG B 1 201 ? -34.781 21.734 28.891 1 32.12 201 ARG B O 1
ATOM 3220 N N . PHE B 1 202 ? -35.188 19.844 27.891 1 27.42 202 PHE B N 1
ATOM 3221 C CA . PHE B 1 202 ? -36.594 20.188 28.094 1 27.42 202 PHE B CA 1
ATOM 3222 C C . PHE B 1 202 ? -36.969 20.031 29.562 1 27.42 202 PHE B C 1
ATOM 3224 O O . PHE B 1 202 ? -38.062 20.453 29.984 1 27.42 202 PHE B O 1
ATOM 3231 N N . ALA B 1 203 ? -36.312 19.172 30.328 1 29.61 203 ALA B N 1
ATOM 3232 C CA . ALA B 1 203 ? -37.094 18.781 31.5 1 29.61 203 ALA B CA 1
ATOM 3233 C C . ALA B 1 203 ? -37.062 19.891 32.562 1 29.61 203 ALA B C 1
ATOM 3235 O O . ALA B 1 203 ? -37.656 19.734 33.625 1 29.61 203 ALA B O 1
ATOM 3236 N N . ALA B 1 204 ? -36.219 20.891 32.469 1 28.97 204 ALA B N 1
ATOM 3237 C CA . ALA B 1 204 ? -36.062 21.672 33.688 1 28.97 204 ALA B CA 1
ATOM 3238 C C . ALA B 1 204 ? -37.312 22.531 33.938 1 28.97 204 ALA B C 1
ATOM 3240 O O . ALA B 1 204 ? -37.531 23.016 35.062 1 28.97 204 ALA B O 1
ATOM 3241 N N . SER B 1 205 ? -38.031 22.938 32.906 1 27.12 205 SER B N 1
ATOM 3242 C CA . SER B 1 205 ? -38.75 24.156 33.25 1 27.12 205 SER B CA 1
ATOM 3243 C C . SER B 1 205 ? -40.031 23.828 34.031 1 27.12 205 SER B C 1
ATOM 3245 O O . SER B 1 205 ? -40.812 24.734 34.344 1 27.12 205 SER B O 1
ATOM 3247 N N . ARG B 1 206 ? -40.562 22.656 34.156 1 28.3 206 ARG B N 1
ATOM 3248 C CA . ARG B 1 206 ? -41.938 22.656 34.688 1 28.3 206 ARG B CA 1
ATOM 3249 C C . ARG B 1 206 ? -41.938 22.938 36.188 1 28.3 206 ARG B C 1
ATOM 3251 O O . ARG B 1 206 ? -41.781 22.016 37 1 28.3 206 ARG B O 1
ATOM 3258 N N . GLY B 1 207 ? -41.031 23.797 36.719 1 25 207 GLY B N 1
ATOM 3259 C CA . GLY B 1 207 ? -41.312 24.219 38.094 1 25 207 GLY B CA 1
ATOM 3260 C C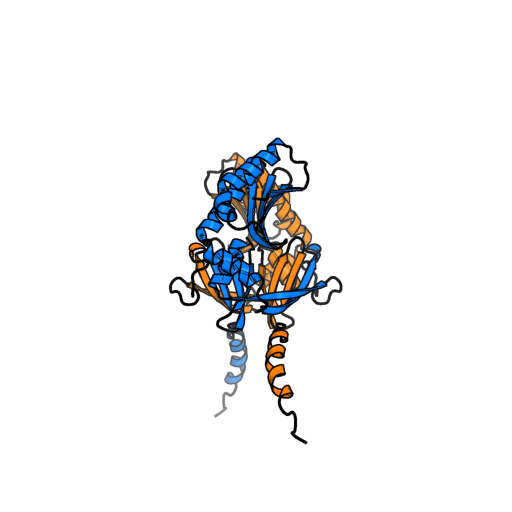 . GLY B 1 207 ? -42.75 24.703 38.281 1 25 207 GLY B C 1
ATOM 3261 O O . GLY B 1 207 ? -43.188 25.641 37.594 1 25 207 GLY B O 1
ATOM 3262 N N . VAL B 1 208 ? -43.781 23.797 38.656 1 26 208 VAL B N 1
ATOM 3263 C CA . VAL B 1 208 ? -45.125 23.984 39.156 1 26 208 VAL B CA 1
ATOM 3264 C C . VAL B 1 208 ? -45.125 24.953 40.344 1 26 208 VAL B C 1
ATOM 3266 O O . VAL B 1 208 ? -44.25 24.859 41.219 1 26 208 VAL B O 1
ATOM 3269 N N . SER B 1 209 ? -45.594 26.188 40.156 1 25.16 209 SER B N 1
ATOM 3270 C CA . SER B 1 209 ? -46.188 27.188 41.031 1 25.16 209 SER B CA 1
ATOM 3271 C C . SER B 1 209 ? -47.219 26.547 42 1 25.16 209 SER B C 1
ATOM 3273 O O . SER B 1 209 ? -48.25 26.031 41.562 1 25.16 209 SER B O 1
ATOM 3275 N N . LEU B 1 210 ? -46.875 25.484 42.812 1 22.83 210 LEU B N 1
ATOM 3276 C CA . LEU B 1 210 ? -47.625 25.531 44.062 1 22.83 210 LEU B CA 1
ATOM 3277 C C . LEU B 1 210 ? -47.094 26.641 44.969 1 22.83 210 LEU B C 1
ATOM 3279 O O . LEU B 1 210 ? -45.875 26.891 45.031 1 22.83 210 LEU B O 1
#

Solvent-accessible surface area (backbone atoms only — not comparable to full-atom values): 22717 Å² total; per-residue (Å²): 130,51,73,47,77,44,60,42,92,56,82,78,48,72,67,54,51,49,49,52,52,50,51,45,50,74,64,44,34,85,81,44,67,90,34,90,68,43,33,40,36,38,42,35,36,61,56,95,76,33,18,35,19,35,38,30,38,26,46,96,87,42,69,65,32,35,24,69,28,70,25,72,36,63,66,53,4,41,50,51,11,51,51,49,40,43,50,52,51,61,73,47,37,67,65,55,48,50,48,50,58,49,54,70,71,48,84,62,36,33,34,25,48,28,34,35,31,52,55,87,53,46,48,33,83,62,45,85,74,39,86,72,47,44,80,40,83,40,79,23,46,56,36,48,67,16,51,49,45,31,49,26,56,34,49,62,44,63,56,45,70,30,25,30,59,88,75,69,41,70,30,38,39,34,65,53,89,75,27,34,35,38,36,43,60,87,52,54,45,69,68,57,80,69,64,63,70,66,64,69,65,66,73,68,68,76,69,75,86,121,129,53,74,47,79,45,61,43,92,55,83,77,47,72,67,53,52,50,48,53,52,50,51,45,49,74,65,43,33,84,80,44,66,89,35,89,69,43,33,38,37,38,40,34,36,63,54,94,76,31,17,35,18,35,37,30,37,26,45,93,85,41,70,64,34,35,26,68,28,70,26,73,37,62,66,54,4,41,50,50,11,52,51,48,40,41,50,51,51,62,73,47,38,68,67,54,49,50,48,50,58,50,54,71,69,47,85,62,35,35,35,25,48,27,34,35,31,52,54,86,51,46,48,33,81,63,46,86,74,38,86,72,46,41,79,40,83,40,80,23,45,55,35,48,67,14,51,50,44,32,49,26,55,33,48,62,45,62,56,43,71,30,25,30,59,88,76,69,40,68,30,37,38,32,65,52,91,75,27,33,36,38,35,42,61,88,55,53,45,69,66,59,78,70,64,62,72,67,67,69,70,70,75,71,69,79,72,76,87,121

Secondary structure (DSSP, 8-state):
-EEEEEEESSPPPHHHHHHHHHHHHHHHHHHHTT-TTEEEEEEEEEETTEEEEEEEEEETTEEEEEEEEEESSHHHHHHHHHHHHHHHHHHHHHHHHHHHHHHHH---EEEEEEEEEEGGGTT-TTGGG-TT-EEEEEEEEEE-HHHHHHHHHHHT-SEEEEEETTT-SEEEEEEETTEEEEEEEEEEEE-GGGGGGGGGGGGGG-----/-EEEEEEESSPPPHHHHHHHHHHHHHHHHHHHTT-TTEEEEEEEEEETTEEEEEEEEEETTEEEEEEEEEESSHHHHHHHHHHHHHHHHHHHHHHHHHHHHHHTT---EEEEEEEEEEGGGTT-TTGGG-TT-EEEEEEEEEE-HHHHHHHHHHHT-SEEEEEETTT-SEEEEEEETTEEEEEEEEEEEE-GGGGGGGGGGGGGG-----

Radius of gyration: 25.6 Å; Cα contacts (8 Å, |Δi|>4): 777; chains: 2; bounding box: 78×66×75 Å

Sequence (420 aa):
MNVIIACRGYKATASIKSYVENSIVSHLGKYLQDSPEINARVVMAKDAHMFTACVSICEDHHEFVKASKSADTVYRAVDDAVAHMASKLRKYKKEKIDRHRKLRVTKDGAKCKGYSFSSEEAGSPDIENSRLIIEEEISLKKMSVGEAAMEMELLSIPALLFINAQTGKVNMVYTKGDAIVWVDPANTYVDRNQYIQHHSRFAASRGVSLMNVIIACRGYKATASIKSYVENSIVSHLGKYLQDSPEINARVVMAKDAHMFTACVSICEDHHEFVKASKSADTVYRAVDDAVAHMASKLRKYKKEKIDRHRKLRVTKDGAKCKGYSFSSEEAGSPDIENSRLIIEEEISLKKMSVGEAAMEMELLSIPALLFINAQTGKVNMVYTKGDAIVWVDPANTYVDRNQYIQHHSRFAASRGVSL

InterPro domains:
  IPR003489 Ribosome hibernation promoting factor/RaiA [PF02482] (4-94)
  IPR032528 Sigma 54 modulation/S30EA ribosomal protein, C-terminal [PF16321] (131-178)
  IPR036567 Ribosome hibernation promotion factor-like [G3DSA:3.30.160.100] (1-108)
  IPR036567 Ribosome hibernation promotion factor-like [SSF69754] (1-102)
  IPR038416 Sigma 54 modulation/S30EA ribosomal protein, C-terminal domain superfamily [G3DSA:3.30.505.50] (141-185)
  IPR050574 HPF/YfiA ribosome-associated [PTHR33231] (2-176)